Protein AF-0000000084980783 (afdb_homodimer)

Organism: NCBI:txid883114

Radius of gyration: 24.51 Å; Cα contacts (8 Å, |Δi|>4): 1257; chains: 2; bounding box: 54×77×59 Å

pLDDT: mean 93.05, std 8.93, range [47.28, 98.94]

Sequence (612 aa):
MIKIITTVESIEQAEQLLEAGVDELYFGQDEFGLRLPNSFNREDQEKLTKMAHDAGKTVSIAVNAILHNEDIEKLPEYLEFLKSIKVDSITVGDPGAIHIMRKNDLFIPFRYDAQVMVTNSRQINFWKERGAIEAVIARELPKEELEKLAKNSKLPVEMLVYGATCIQQSRRPLLQNYFNYIKKYDSYGKERGFFISDPNDSSTHYSVYQDINGTHTFANNDINMSLHLLDLVKMGIFTWKFDGIFTPGKNFVEIVKLFIKAKNEILNREWNSDKAKVLNESVKMLHPKNRGMDTGFYMIDPSMIRMIKIITTVESIEQAEQLLEAGVDELYFGQDEFGLRLPNSFNREDQEKLTKMAHDAGKTVSIAVNAILHNEDIEKLPEYLEFLKSIKVDSITVGDPGAIHIMRKNDLFIPFRYDAQVMVTNSRQINFWKERGAIEAVIARELPKEELEKLAKNSKLPVEMLVYGATCIQQSRRPLLQNYFNYIKKYDSYGKERGFFISDPNDSSTHYSVYQDINGTHTFANNDINMSLHLLDLVKMGIFTWKFDGIFTPGKNFVEIVKLFIKAKNEILNREWNSDKAKVLNESVKMLHPKNRGMDTGFYMIDPSMIR

Foldseek 3Di:
DFAEEEADQDPVLLLLLLVLPHQEYEEEAVLQAPLGLDGDDLVRVLVSQVSQVVSVHAYEYERAAPDDPVSLVCLVVVLVSCVVSPHQEYEYADVSSLVVCVVVVSDHAYEHPNEQPQQAQVVQVVCVVVRHQEYEHYLQYAQVSLLRRLVNHPHAYEYEAWWWHWDDFDQAQVVVVVCVVVPHDDAFAQVVQDFDDDPVGNVFTWTWGQDNSHIITIGQAIAHCLQCVVVCVVSVRRHYYYYCSVPDDDLSSVLSSLVVVQVVCVVVVNDDRVSSVVSVVSNVVSDDPRGHHDRNNHNPDPVVVD/DFAEEEADQDPVLLLLLLVLPHQEYEEEAVLQAPLGLDGDDLVRVLVSQVSQVVSVHAYEYERAAPDDPVSLVCLVVVLVSCVVSPHQEYEYADVSSLVVCVVVVSDHAYEHPNEQPQQAQVVQVVCVVVRHQEYEHYLQYAQVSLLRRLVNHPHAYEYEAWWWHWDDFDQAQVVVVVCVVVPHDDAFAQVVQDFDDDPVGNVFTWTWGQDNSHIITIGQAIAHCLQCVVVCVVSVRRHYYYYCSVPDDDLSSVLSSLVVVQVVCVVVVNDDRVSSVVSVVSNVVSDDPRGHHDRNNHNPDPVVVD

InterPro domains:
  IPR001539 Peptidase U32 [PTHR30217] (2-302)
  IPR058240 Radical SAM superfamily [SSF102114] (11-93)
  IPR060007 Peptidase family U32, N-terminal domain [PF01136] (10-302)

Solvent-accessible surface area (backbone atoms only — not comparable to full-atom values): 31734 Å² total; per-residue (Å²): 128,77,40,41,33,30,51,42,68,43,74,69,51,42,53,54,36,49,73,58,61,48,45,26,45,34,42,38,30,59,90,37,11,64,90,58,60,33,68,46,54,70,69,54,48,47,51,52,41,49,54,30,47,74,70,74,30,40,37,34,35,38,44,39,33,88,50,37,53,77,54,51,69,48,42,64,62,52,45,52,50,43,56,74,60,58,59,60,30,31,31,35,43,44,58,25,58,55,40,48,23,61,77,66,71,51,77,63,54,28,25,40,25,48,51,79,68,36,48,28,25,49,36,49,40,44,39,44,79,69,59,36,65,29,32,35,46,28,74,82,42,22,47,72,55,44,44,52,28,50,68,61,28,82,47,58,43,35,38,81,38,32,28,73,42,76,58,40,70,28,58,51,51,56,65,60,54,49,29,54,70,69,70,46,88,78,82,44,41,65,89,68,64,41,60,52,55,46,91,89,38,78,81,42,47,26,37,34,30,42,58,74,69,9,24,42,31,26,49,46,42,22,32,48,39,50,81,44,53,69,57,34,52,75,45,64,46,37,34,37,30,36,44,38,63,83,34,66,70,67,43,37,48,52,45,51,40,52,50,47,52,49,51,53,30,48,76,66,72,66,62,48,72,68,57,24,50,52,48,40,54,54,42,57,71,53,45,53,85,93,44,50,71,37,53,70,28,35,80,44,57,63,72,74,52,85,129,78,39,41,35,30,52,41,68,44,74,69,53,43,52,54,36,51,73,59,60,49,45,27,46,34,42,38,31,59,89,37,13,64,90,57,59,32,67,45,55,71,68,54,48,46,51,52,42,50,53,31,47,75,71,74,30,41,37,34,34,39,44,39,30,91,52,37,54,77,53,52,68,49,42,64,61,52,46,52,52,44,57,74,61,59,58,61,30,31,32,36,41,45,59,24,57,54,40,49,24,61,76,66,73,50,76,62,52,30,25,40,24,50,50,79,68,35,49,28,25,50,36,49,40,43,38,45,80,68,60,35,66,29,31,36,47,28,72,82,42,22,47,72,56,46,44,54,28,48,69,60,29,81,46,57,45,34,40,80,38,32,27,72,41,76,56,40,69,29,57,52,52,57,64,60,54,49,29,54,70,70,69,45,88,77,82,45,42,64,88,67,62,40,60,53,56,45,92,89,38,78,81,43,47,26,36,33,29,40,58,74,69,9,25,40,32,25,49,46,44,21,32,48,39,52,81,44,54,66,58,34,52,76,45,64,47,38,34,37,31,35,44,37,64,82,34,66,70,67,44,38,49,52,46,51,40,54,51,46,51,49,50,51,28,48,77,66,73,67,61,50,71,69,58,22,52,51,48,41,54,54,42,58,72,53,45,53,85,92,44,51,71,38,54,72,29,36,81,44,57,65,71,74,54,85

Secondary structure (DSSP, 8-state):
--EEEEE-S-HHHHHHHHHHT-SEEEEE-TTT-SS-SS---HHHHHHHHHHHHHTT-EEEEEE-S---HHHHTTHHHHHHHHHHTT-SEEEE--HHHHHHHHHTT----EEE--GGG--SHHHHHHHHTTTEEEEE--S---HHHHHHHHHH-SS-EEEEEEE--EEEEESS-HHHHHHHHTT-----SGGG--EEEETTEEEEEEEEEEETTEEEEE-SEEEE-GGGHHHHHHTT--EEEE--TTS-THHHHHHHHHHHHHHHHHHTT---HHHHHHHHHHHHHHS-TTSEEE-TTTTS-HHHH-/--EEEEE-S-HHHHHHHHHHT-SEEEEE-TTT-SS-SS---HHHHHHHHHHHHHTT-EEEEEE-S---HHHHTTHHHHHHHHHHTT-SEEEE--HHHHHHHHHTT----EEE--GGG--SHHHHHHHHTTTEEEEE--S---HHHHHHHHHH-SS-EEEEEEE--EEEEESS-HHHHHHHHTT-----SGGG--EEEETTEEEEEEEEEEETTEEEEE-SEEEE-GGGHHHHHHTT--EEEE--TTS-THHHHHHHHHHHHHHHHHHTT---HHHHHHHHHHHHHHS-TTSEEE-TTTTS-HHHH-

Structure (mmCIF, N/CA/C/O backbone):
data_AF-0000000084980783-model_v1
#
loop_
_entity.id
_entity.type
_entity.pdbx_description
1 polymer 'Peptidase U32 collagenase domain-containing protein'
#
loop_
_atom_site.group_PDB
_atom_site.id
_atom_site.type_symbol
_atom_site.label_atom_id
_atom_site.label_alt_id
_atom_site.label_comp_id
_atom_site.label_asym_id
_atom_site.label_entity_id
_atom_site.label_seq_id
_atom_site.pdbx_PDB_ins_code
_atom_site.Cartn_x
_atom_site.Cartn_y
_atom_site.Cartn_z
_atom_site.occupancy
_atom_site.B_iso_or_equiv
_atom_site.auth_seq_id
_atom_site.auth_comp_id
_atom_site.auth_asym_id
_atom_site.auth_atom_id
_atom_site.pdbx_PDB_model_num
ATOM 1 N N . MET A 1 1 ? -14.078 -23.109 -15.828 1 88.62 1 MET A N 1
ATOM 2 C CA . MET A 1 1 ? -12.719 -23.578 -16.031 1 88.62 1 MET A CA 1
ATOM 3 C C . MET A 1 1 ? -11.766 -22.984 -15.008 1 88.62 1 MET A C 1
ATOM 5 O O . MET A 1 1 ? -11.805 -21.781 -14.758 1 88.62 1 MET A O 1
ATOM 9 N N . ILE A 1 2 ? -11.086 -23.844 -14.219 1 97.81 2 ILE A N 1
ATOM 10 C CA . ILE A 1 2 ? -10.102 -23.469 -13.227 1 97.81 2 ILE A CA 1
ATOM 11 C C . ILE A 1 2 ? -8.758 -23.203 -13.906 1 97.81 2 ILE A C 1
ATOM 13 O O . ILE A 1 2 ? -8.305 -23.984 -14.727 1 97.81 2 ILE A O 1
ATOM 17 N N . LYS A 1 3 ? -8.188 -22.062 -13.664 1 98.56 3 LYS A N 1
ATOM 18 C CA . LYS A 1 3 ? -6.902 -21.656 -14.219 1 98.56 3 LYS A CA 1
ATOM 19 C C . LYS A 1 3 ? -5.816 -21.672 -13.148 1 98.56 3 LYS A C 1
ATOM 21 O O . LYS A 1 3 ? -5.996 -21.094 -12.07 1 98.56 3 LYS A O 1
ATOM 26 N N . ILE A 1 4 ? -4.695 -22.297 -13.469 1 98.81 4 ILE A N 1
ATOM 27 C CA . ILE A 1 4 ? -3.553 -22.328 -12.562 1 98.81 4 ILE A CA 1
ATOM 28 C C . ILE A 1 4 ? -2.434 -21.438 -13.117 1 98.81 4 ILE A C 1
ATOM 30 O O . ILE A 1 4 ? -1.944 -21.672 -14.227 1 98.81 4 ILE A O 1
ATOM 34 N N . ILE A 1 5 ? -2.062 -20.422 -12.375 1 98.88 5 ILE A N 1
ATOM 35 C CA . ILE A 1 5 ? -0.986 -19.5 -12.688 1 98.88 5 ILE A CA 1
ATOM 36 C C . ILE A 1 5 ? 0.182 -19.719 -11.727 1 98.88 5 ILE A C 1
ATOM 38 O O . ILE A 1 5 ? -0.013 -19.828 -10.516 1 98.88 5 ILE A O 1
ATOM 42 N N . THR A 1 6 ? 1.423 -19.797 -12.227 1 98.81 6 THR A N 1
ATOM 43 C CA . THR A 1 6 ? 2.576 -20.031 -11.367 1 98.81 6 THR A CA 1
ATOM 44 C C . THR A 1 6 ? 3.668 -19 -11.641 1 98.81 6 THR A C 1
ATOM 46 O O . THR A 1 6 ? 3.885 -18.609 -12.781 1 98.81 6 THR A O 1
ATOM 49 N N . THR A 1 7 ? 4.316 -18.594 -10.609 1 98.62 7 THR A N 1
ATOM 50 C CA . THR A 1 7 ? 5.605 -17.938 -10.805 1 98.62 7 THR A CA 1
ATOM 51 C C . THR A 1 7 ? 6.633 -18.938 -11.359 1 98.62 7 THR A C 1
ATOM 53 O O . THR A 1 7 ? 6.398 -20.141 -11.367 1 98.62 7 THR A O 1
ATOM 56 N N . VAL A 1 8 ? 7.723 -18.328 -11.859 1 97.56 8 VAL A N 1
ATOM 57 C CA . VAL A 1 8 ? 8.789 -19.109 -12.492 1 97.56 8 VAL A CA 1
ATOM 58 C C . VAL A 1 8 ? 10.141 -18.656 -11.945 1 97.56 8 VAL A C 1
ATOM 60 O O . VAL A 1 8 ? 10.391 -17.469 -11.781 1 97.56 8 VAL A O 1
ATOM 63 N N . GLU A 1 9 ? 10.977 -19.672 -11.68 1 97.38 9 GLU A N 1
ATOM 64 C CA . GLU A 1 9 ? 12.281 -19.312 -11.141 1 97.38 9 GLU A CA 1
ATOM 65 C C . GLU A 1 9 ? 13.375 -19.469 -12.195 1 97.38 9 GLU A C 1
ATOM 67 O O . GLU A 1 9 ? 14.469 -18.922 -12.047 1 97.38 9 GLU A O 1
ATOM 72 N N . SER A 1 10 ? 13.125 -20.281 -13.227 1 97.81 10 SER A N 1
ATOM 73 C CA . SER A 1 10 ? 14.102 -20.547 -14.273 1 97.81 10 SER A CA 1
ATOM 74 C C . SER A 1 10 ? 13.438 -21.047 -15.547 1 97.81 10 SER A C 1
ATOM 76 O O . SER A 1 10 ? 12.266 -21.438 -15.531 1 97.81 10 SER A O 1
ATOM 78 N N . ILE A 1 11 ? 14.234 -21 -16.609 1 98.19 11 ILE A N 1
ATOM 79 C CA . ILE A 1 11 ? 13.742 -21.5 -17.891 1 98.19 11 ILE A CA 1
ATOM 80 C C . ILE A 1 11 ? 13.43 -22.984 -17.766 1 98.19 11 ILE A C 1
ATOM 82 O O . ILE A 1 11 ? 12.391 -23.453 -18.25 1 98.19 11 ILE A O 1
ATOM 86 N N . GLU A 1 12 ? 14.242 -23.703 -17.125 1 97.88 12 GLU A N 1
ATOM 87 C CA . GLU A 1 12 ? 14.062 -25.141 -16.922 1 97.88 12 GLU A CA 1
ATOM 88 C C . GLU A 1 12 ? 12.789 -25.438 -16.125 1 97.88 12 GLU A C 1
ATOM 90 O O . GLU A 1 12 ? 12.031 -26.344 -16.484 1 97.88 12 GLU A O 1
ATOM 95 N N . GLN A 1 13 ? 12.578 -24.703 -15.117 1 98.38 13 GLN A N 1
ATOM 96 C CA . GLN A 1 13 ? 11.375 -24.906 -14.312 1 98.38 13 GLN A CA 1
ATOM 97 C C . GLN A 1 13 ? 10.117 -24.609 -15.125 1 98.38 13 GLN A C 1
ATOM 99 O O . GLN A 1 13 ? 9.102 -25.297 -14.984 1 98.38 13 GLN A O 1
ATOM 104 N N . ALA A 1 14 ? 10.227 -23.578 -15.906 1 98.56 14 ALA A N 1
ATOM 105 C CA . ALA A 1 14 ? 9.102 -23.203 -16.75 1 98.56 14 ALA A CA 1
ATOM 106 C C . ALA A 1 14 ? 8.703 -24.375 -17.656 1 98.56 14 ALA A C 1
ATOM 108 O O . ALA A 1 14 ? 7.516 -24.656 -17.828 1 98.56 14 ALA A O 1
ATOM 109 N N . GLU A 1 15 ? 9.672 -25 -18.219 1 98.44 15 GLU A N 1
ATOM 110 C CA . GLU A 1 15 ? 9.406 -26.141 -19.078 1 98.44 15 GLU A CA 1
ATOM 111 C C . GLU A 1 15 ? 8.672 -27.25 -18.328 1 98.44 15 GLU A C 1
ATOM 113 O O . GLU A 1 15 ? 7.695 -27.812 -18.828 1 98.44 15 GLU A O 1
ATOM 118 N N . GLN A 1 16 ? 9.117 -27.531 -17.172 1 98.62 16 GLN A N 1
ATOM 119 C CA . GLN A 1 16 ? 8.508 -28.578 -16.359 1 98.62 16 GLN A CA 1
ATOM 120 C C . GLN A 1 16 ? 7.082 -28.203 -15.961 1 98.62 16 GLN A C 1
ATOM 122 O O . GLN A 1 16 ? 6.199 -29.062 -15.93 1 98.62 16 GLN A O 1
ATOM 127 N N . LEU A 1 17 ? 6.863 -26.938 -15.617 1 98.81 17 LEU A N 1
ATOM 128 C CA . LEU A 1 17 ? 5.539 -26.469 -15.219 1 98.81 17 LEU A CA 1
ATOM 129 C C . LEU A 1 17 ? 4.562 -26.562 -16.391 1 98.81 17 LEU A C 1
ATOM 131 O O . LEU A 1 17 ? 3.416 -26.984 -16.203 1 98.81 17 LEU A O 1
ATOM 135 N N . LEU A 1 18 ? 5.039 -26.188 -17.562 1 98.75 18 LEU A N 1
ATOM 136 C CA . LEU A 1 18 ? 4.199 -26.297 -18.75 1 98.75 18 LEU A CA 1
ATOM 137 C C . LEU A 1 18 ? 3.85 -27.75 -19.047 1 98.75 18 LEU A C 1
ATOM 139 O O . LEU A 1 18 ? 2.699 -28.062 -19.375 1 98.75 18 LEU A O 1
ATOM 143 N N . GLU A 1 19 ? 4.797 -28.625 -18.906 1 98.25 19 GLU A N 1
ATOM 144 C CA . GLU A 1 19 ? 4.562 -30.062 -19.109 1 98.25 19 GLU A CA 1
ATOM 145 C C . GLU A 1 19 ? 3.555 -30.594 -18.094 1 98.25 19 GLU A C 1
ATOM 147 O O . GLU A 1 19 ? 2.773 -31.5 -18.422 1 98.25 19 GLU A O 1
ATOM 152 N N . ALA A 1 20 ? 3.605 -30.016 -16.938 1 98.06 20 ALA A N 1
ATOM 153 C CA . ALA A 1 20 ? 2.717 -30.453 -15.859 1 98.06 20 ALA A CA 1
ATOM 154 C C . ALA A 1 20 ? 1.279 -30.016 -16.125 1 98.06 20 ALA A C 1
ATOM 156 O O . ALA A 1 20 ? 0.341 -30.562 -15.531 1 98.06 20 ALA A O 1
ATOM 157 N N . GLY A 1 21 ? 1.104 -28.984 -16.953 1 98.06 21 GLY A N 1
ATOM 158 C CA . GLY A 1 21 ? -0.251 -28.594 -17.297 1 98.06 21 GLY A CA 1
ATOM 159 C C . GLY A 1 21 ? -0.621 -27.219 -16.734 1 98.06 21 GLY A C 1
ATOM 160 O O . GLY A 1 21 ? -1.801 -26.875 -16.688 1 98.06 21 GLY A O 1
ATOM 161 N N . VAL A 1 22 ? 0.34 -26.438 -16.312 1 98.75 22 VAL A N 1
ATOM 162 C CA . VAL A 1 22 ? 0.094 -25.078 -15.875 1 98.75 22 VAL A CA 1
ATOM 163 C C . VAL A 1 22 ? -0.539 -24.266 -17.016 1 98.75 22 VAL A C 1
ATOM 165 O O . VAL A 1 22 ? -0.161 -24.422 -18.172 1 98.75 22 VAL A O 1
ATOM 168 N N . ASP A 1 23 ? -1.496 -23.422 -16.641 1 98.75 23 ASP A N 1
ATOM 169 C CA . ASP A 1 23 ? -2.246 -22.688 -17.656 1 98.75 23 ASP A CA 1
ATOM 170 C C . ASP A 1 23 ? -1.541 -21.391 -18.031 1 98.75 23 ASP A C 1
ATOM 172 O O . ASP A 1 23 ? -1.685 -20.891 -19.156 1 98.75 23 ASP A O 1
ATOM 176 N N . GLU A 1 24 ? -0.801 -20.781 -17.109 1 98.88 24 GLU A N 1
ATOM 177 C CA . GLU A 1 24 ? -0.187 -19.469 -17.312 1 98.88 24 GLU A CA 1
ATOM 178 C C . GLU A 1 24 ? 1.079 -19.312 -16.469 1 98.88 24 GLU A C 1
ATOM 180 O O . GLU A 1 24 ? 1.099 -19.688 -15.297 1 98.88 24 GLU A O 1
ATOM 185 N N . LEU A 1 25 ? 2.158 -18.859 -17.125 1 98.94 25 LEU A N 1
ATOM 186 C CA . LEU A 1 25 ? 3.389 -18.516 -16.422 1 98.94 25 LEU A CA 1
ATOM 187 C C . LEU A 1 25 ? 3.4 -17.047 -16.016 1 98.94 25 LEU A C 1
ATOM 189 O O . LEU A 1 25 ? 2.996 -16.188 -16.797 1 98.94 25 LEU A O 1
ATOM 193 N N . TYR A 1 26 ? 3.803 -16.781 -14.797 1 98.94 26 TYR A N 1
ATOM 194 C CA . TYR A 1 26 ? 3.938 -15.43 -14.266 1 98.94 26 TYR A CA 1
ATOM 195 C C . TYR A 1 26 ? 5.395 -15.109 -13.945 1 98.94 26 TYR A C 1
ATOM 197 O O . TYR A 1 26 ? 6.02 -15.789 -13.125 1 98.94 26 TYR A O 1
ATOM 205 N N . PHE A 1 27 ? 5.949 -14.141 -14.617 1 98.81 27 PHE A N 1
ATOM 206 C CA . PHE A 1 27 ? 7.344 -13.766 -14.43 1 98.81 27 PHE A CA 1
ATOM 207 C C . PHE A 1 27 ? 7.559 -12.297 -14.758 1 98.81 27 PHE A C 1
ATOM 209 O O . PHE A 1 27 ? 6.598 -11.531 -14.859 1 98.81 27 PHE A O 1
ATOM 216 N N . GLY A 1 28 ? 8.758 -11.82 -14.75 1 98.44 28 GLY A N 1
ATOM 217 C CA . GLY A 1 28 ? 9.078 -10.438 -15.062 1 98.44 28 GLY A CA 1
ATOM 218 C C . GLY A 1 28 ? 10.469 -10.031 -14.625 1 98.44 28 GLY A C 1
ATOM 219 O O . GLY A 1 28 ? 11.352 -10.875 -14.469 1 98.44 28 GLY A O 1
ATOM 220 N N . GLN A 1 29 ? 10.633 -8.781 -14.602 1 97.44 29 GLN A N 1
ATOM 221 C CA . GLN A 1 29 ? 11.867 -8.148 -14.148 1 97.44 29 GLN A CA 1
ATOM 222 C C . GLN A 1 29 ? 11.641 -7.34 -12.883 1 97.44 29 GLN A C 1
ATOM 224 O O . GLN A 1 29 ? 10.633 -6.633 -12.758 1 97.44 29 GLN A O 1
ATOM 229 N N . ASP A 1 30 ? 12.594 -7.406 -11.914 1 94.69 30 ASP A N 1
ATOM 230 C CA . ASP A 1 30 ? 12.391 -6.832 -10.594 1 94.69 30 ASP A CA 1
ATOM 231 C C . ASP A 1 30 ? 12.32 -5.309 -10.656 1 94.69 30 ASP A C 1
ATOM 233 O O . ASP A 1 30 ? 11.812 -4.664 -9.742 1 94.69 30 ASP A O 1
ATOM 237 N N . GLU A 1 31 ? 12.773 -4.715 -11.758 1 94.62 31 GLU A N 1
ATOM 238 C CA . GLU A 1 31 ? 12.648 -3.271 -11.945 1 94.62 31 GLU A CA 1
ATOM 239 C C . GLU A 1 31 ? 11.18 -2.85 -11.984 1 94.62 31 GLU A C 1
ATOM 241 O O . GLU A 1 31 ? 10.828 -1.747 -11.562 1 94.62 31 GLU A O 1
ATOM 246 N N . PHE A 1 32 ? 10.328 -3.762 -12.477 1 97.06 32 PHE A N 1
ATOM 247 C CA . PHE A 1 32 ? 8.938 -3.393 -12.703 1 97.06 32 PHE A CA 1
ATOM 248 C C . PHE A 1 32 ? 7.996 -4.305 -11.93 1 97.06 32 PHE A C 1
ATOM 250 O O . PHE A 1 32 ? 6.805 -4.016 -11.797 1 97.06 32 PHE A O 1
ATOM 257 N N . GLY A 1 33 ? 8.539 -5.391 -11.445 1 96.75 33 GLY A N 1
ATOM 258 C CA . GLY A 1 33 ? 7.719 -6.375 -10.758 1 96.75 33 GLY A CA 1
ATOM 259 C C . GLY A 1 33 ? 8.211 -6.691 -9.359 1 96.75 33 GLY A C 1
ATOM 260 O O . GLY A 1 33 ? 9.422 -6.801 -9.133 1 96.75 33 GLY A O 1
ATOM 261 N N . LEU A 1 34 ? 7.258 -6.875 -8.422 1 94.88 34 LEU A N 1
ATOM 262 C CA . LEU A 1 34 ? 7.594 -7.156 -7.027 1 94.88 34 LEU A CA 1
ATOM 263 C C . LEU A 1 34 ? 7.637 -8.656 -6.77 1 94.88 34 LEU A C 1
ATOM 265 O O . LEU A 1 34 ? 6.812 -9.406 -7.301 1 94.88 34 LEU A O 1
ATOM 269 N N . ARG A 1 35 ? 8.594 -9.07 -5.965 1 94.44 35 ARG A N 1
ATOM 270 C CA . ARG A 1 35 ? 8.617 -10.359 -5.273 1 94.44 35 ARG A CA 1
ATOM 271 C C . ARG A 1 35 ? 8.578 -11.516 -6.27 1 94.44 35 ARG A C 1
ATOM 273 O O . ARG A 1 35 ? 7.785 -12.445 -6.117 1 94.44 35 ARG A O 1
ATOM 280 N N . LEU A 1 36 ? 9.414 -11.422 -7.234 1 95.75 36 LEU A N 1
ATOM 281 C CA . LEU A 1 36 ? 9.617 -12.477 -8.227 1 95.75 36 LEU A CA 1
ATOM 282 C C . LEU A 1 36 ? 10.68 -13.461 -7.754 1 95.75 36 LEU A C 1
ATOM 284 O O . LEU A 1 36 ? 11.703 -13.062 -7.188 1 95.75 36 LEU A O 1
ATOM 288 N N . PRO A 1 37 ? 10.406 -14.781 -8 1 96.06 37 PRO A N 1
ATOM 289 C CA . PRO A 1 37 ? 11.469 -15.734 -7.664 1 96.06 37 PRO A CA 1
ATOM 290 C C . PRO A 1 37 ? 12.781 -15.43 -8.383 1 96.06 37 PRO A C 1
ATOM 292 O O . PRO A 1 37 ? 13.859 -15.727 -7.859 1 96.06 37 PRO A O 1
ATOM 295 N N . ASN A 1 38 ? 12.68 -14.914 -9.516 1 95.81 38 ASN A N 1
ATOM 296 C CA . ASN A 1 38 ? 13.82 -14.5 -10.328 1 95.81 38 ASN A CA 1
ATOM 297 C C . ASN A 1 38 ? 13.5 -13.273 -11.172 1 95.81 38 ASN A C 1
ATOM 299 O O . ASN A 1 38 ? 12.352 -13.086 -11.586 1 95.81 38 ASN A O 1
ATOM 303 N N . SER A 1 39 ? 14.547 -12.461 -11.336 1 96.75 39 SER A N 1
ATOM 304 C CA . SER A 1 39 ? 14.438 -11.344 -12.266 1 96.75 39 SER A CA 1
ATOM 305 C C . SER A 1 39 ? 14.992 -11.719 -13.641 1 96.75 39 SER A C 1
ATOM 307 O O . SER A 1 39 ? 16.188 -11.953 -13.789 1 96.75 39 SER A O 1
ATOM 309 N N . PHE A 1 40 ? 14.148 -11.695 -14.711 1 98.38 40 PHE A N 1
ATOM 310 C CA . PHE A 1 40 ? 14.555 -12.164 -16.031 1 98.38 40 PHE A CA 1
ATOM 311 C C . PHE A 1 40 ? 14.914 -10.992 -16.938 1 98.38 40 PHE A C 1
ATOM 313 O O . PHE A 1 40 ? 14.227 -9.977 -16.953 1 98.38 40 PHE A O 1
ATOM 320 N N . ASN A 1 41 ? 15.961 -11.125 -17.641 1 98 41 ASN A N 1
ATOM 321 C CA . ASN A 1 41 ? 16.281 -10.141 -18.672 1 98 41 ASN A CA 1
ATOM 322 C C . ASN A 1 41 ? 15.352 -10.25 -19.875 1 98 41 ASN A C 1
ATOM 324 O O . ASN A 1 41 ? 14.484 -11.125 -19.906 1 98 41 ASN A O 1
ATOM 328 N N . ARG A 1 42 ? 15.555 -9.375 -20.812 1 98.5 42 ARG A N 1
ATOM 329 C CA . ARG A 1 42 ? 14.648 -9.289 -21.953 1 98.5 42 ARG A CA 1
ATOM 330 C C . ARG A 1 42 ? 14.695 -10.57 -22.781 1 98.5 42 ARG A C 1
ATOM 332 O O . ARG A 1 42 ? 13.648 -11.094 -23.172 1 98.5 42 ARG A O 1
ATOM 339 N N . GLU A 1 43 ? 15.828 -11.055 -23.016 1 98.62 43 GLU A N 1
ATOM 340 C CA . GLU A 1 43 ? 15.992 -12.266 -23.812 1 98.62 43 GLU A CA 1
ATOM 341 C C . GLU A 1 43 ? 15.273 -13.445 -23.172 1 98.62 43 GLU A C 1
ATOM 343 O O . GLU A 1 43 ? 14.57 -14.195 -23.844 1 98.62 43 GLU A O 1
ATOM 348 N N . ASP A 1 44 ? 15.438 -13.578 -21.922 1 98.75 44 ASP A N 1
ATOM 349 C CA . ASP A 1 44 ? 14.805 -14.688 -21.203 1 98.75 44 ASP A CA 1
ATOM 350 C C . ASP A 1 44 ? 13.281 -14.531 -21.188 1 98.75 44 ASP A C 1
ATOM 352 O O . ASP A 1 44 ? 12.555 -15.523 -21.25 1 98.75 44 ASP A O 1
ATOM 356 N N . GLN A 1 45 ? 12.812 -13.344 -21.047 1 98.88 45 GLN A N 1
ATOM 357 C CA . GLN A 1 45 ? 11.375 -13.117 -21.094 1 98.88 45 GLN A CA 1
ATOM 358 C C . GLN A 1 45 ? 10.789 -13.508 -22.438 1 98.88 45 GLN A C 1
ATOM 360 O O . GLN A 1 45 ? 9.711 -14.102 -22.516 1 98.88 45 GLN A O 1
ATOM 365 N N . GLU A 1 46 ? 11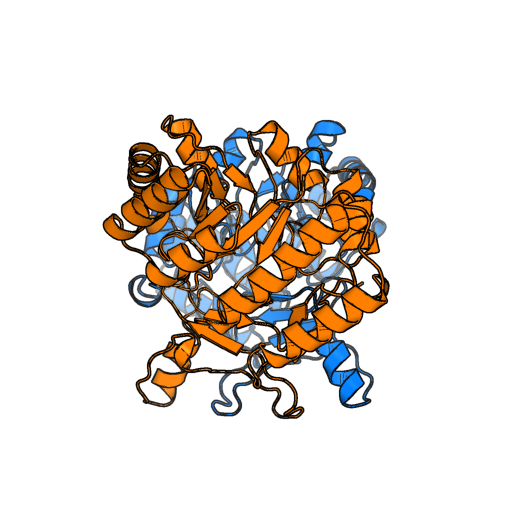.516 -13.148 -23.484 1 98.88 46 GLU A N 1
ATOM 366 C CA . GLU A 1 46 ? 11.094 -13.547 -24.828 1 98.88 46 GLU A CA 1
ATOM 367 C C . GLU A 1 46 ? 11.055 -15.062 -24.953 1 98.88 46 GLU A C 1
ATOM 369 O O . GLU A 1 46 ? 10.094 -15.625 -25.484 1 98.88 46 GLU A O 1
ATOM 374 N N . LYS A 1 47 ? 12.07 -15.711 -24.453 1 98.81 47 LYS A N 1
ATOM 375 C CA . LYS A 1 47 ? 12.148 -17.172 -24.5 1 98.81 47 LYS A CA 1
ATOM 376 C C . LYS A 1 47 ? 10.992 -17.812 -23.719 1 98.81 47 LYS A C 1
ATOM 378 O O . LYS A 1 47 ? 10.352 -18.734 -24.219 1 98.81 47 LYS A O 1
ATOM 383 N N . LEU A 1 48 ? 10.734 -17.328 -22.562 1 98.88 48 LEU A N 1
ATOM 384 C CA . LEU A 1 48 ? 9.664 -17.859 -21.719 1 98.88 48 LEU A CA 1
ATOM 385 C C . LEU A 1 48 ? 8.305 -17.672 -22.391 1 98.88 48 LEU A C 1
ATOM 387 O O . LEU A 1 48 ? 7.461 -18.562 -22.344 1 98.88 48 LEU A O 1
ATOM 391 N N . THR A 1 49 ? 8.133 -16.5 -22.984 1 98.94 49 THR A N 1
ATOM 392 C CA . THR A 1 49 ? 6.879 -16.219 -23.672 1 98.94 49 THR A CA 1
ATOM 393 C C . THR A 1 49 ? 6.668 -17.172 -24.828 1 98.94 49 THR A C 1
ATOM 395 O O . THR A 1 49 ? 5.602 -17.766 -24.969 1 98.94 49 THR A O 1
ATOM 398 N N . LYS A 1 50 ? 7.664 -17.328 -25.625 1 98.81 50 LYS A N 1
ATOM 399 C CA . LYS A 1 50 ? 7.59 -18.234 -26.766 1 98.81 50 LYS A CA 1
ATOM 400 C C . LYS A 1 50 ? 7.32 -19.672 -26.312 1 98.81 50 LYS A C 1
ATOM 402 O O . LYS A 1 50 ? 6.492 -20.375 -26.891 1 98.81 50 LYS A O 1
ATOM 407 N N . MET A 1 51 ? 8.023 -20.078 -25.312 1 98.69 51 MET A N 1
ATOM 408 C CA . MET A 1 51 ? 7.867 -21.438 -24.781 1 98.69 51 MET A CA 1
ATOM 409 C C . MET A 1 51 ? 6.426 -21.688 -24.344 1 98.69 51 MET A C 1
ATOM 411 O O . MET A 1 51 ? 5.867 -22.75 -24.625 1 98.69 51 MET A O 1
ATOM 415 N N . ALA A 1 52 ? 5.859 -20.766 -23.609 1 98.88 52 ALA A N 1
ATOM 416 C CA . ALA A 1 52 ? 4.473 -20.891 -23.172 1 98.88 52 ALA A CA 1
ATOM 417 C C . ALA A 1 52 ? 3.518 -20.969 -24.359 1 98.88 52 ALA A C 1
ATOM 419 O O . ALA A 1 52 ? 2.641 -21.828 -24.406 1 98.88 52 ALA A O 1
ATOM 420 N N . HIS A 1 53 ? 3.686 -20.094 -25.328 1 98.88 53 HIS A N 1
ATOM 421 C CA . HIS A 1 53 ? 2.82 -20.047 -26.5 1 98.88 53 HIS A CA 1
ATOM 422 C C . HIS A 1 53 ? 2.938 -21.312 -27.328 1 98.88 53 HIS A C 1
ATOM 424 O O . HIS A 1 53 ? 1.935 -21.828 -27.828 1 98.88 53 HIS A O 1
ATOM 430 N N . ASP A 1 54 ? 4.164 -21.797 -27.469 1 98.62 54 ASP A N 1
ATOM 431 C CA . ASP A 1 54 ? 4.379 -23.047 -28.188 1 98.62 54 ASP A CA 1
ATOM 432 C C . ASP A 1 54 ? 3.617 -24.188 -27.531 1 98.62 54 ASP A C 1
ATOM 434 O O . ASP A 1 54 ? 3.213 -25.141 -28.203 1 98.62 54 ASP A O 1
ATOM 438 N N . ALA A 1 55 ? 3.438 -24.125 -26.266 1 98.56 55 ALA A N 1
ATOM 439 C CA . ALA A 1 55 ? 2.721 -25.156 -25.516 1 98.56 55 ALA A CA 1
ATOM 440 C C . ALA A 1 55 ? 1.226 -24.859 -25.469 1 98.56 55 ALA A C 1
ATOM 442 O O . ALA A 1 55 ? 0.47 -25.547 -24.781 1 98.56 55 ALA A O 1
ATOM 443 N N . GLY A 1 56 ? 0.77 -23.781 -26.125 1 98.56 56 GLY A N 1
ATOM 444 C CA . GLY A 1 56 ? -0.633 -23.406 -26.109 1 98.56 56 GLY A CA 1
ATOM 445 C C . GLY A 1 56 ? -1.072 -22.75 -24.812 1 98.56 56 GLY A C 1
ATOM 446 O O . GLY A 1 56 ? -2.246 -22.828 -24.453 1 98.56 56 GLY A O 1
ATOM 447 N N . LYS A 1 57 ? -0.153 -22.25 -24.062 1 98.81 57 LYS A N 1
ATOM 448 C CA . LYS A 1 57 ? -0.418 -21.609 -22.766 1 98.81 57 LYS A CA 1
ATOM 449 C C . LYS A 1 57 ? -0.131 -20.109 -22.828 1 98.81 57 LYS A C 1
ATOM 451 O O . LYS A 1 57 ? 0.258 -19.594 -23.891 1 98.81 57 LYS A O 1
ATOM 456 N N . THR A 1 58 ? -0.425 -19.375 -21.766 1 98.88 58 THR A N 1
ATOM 457 C CA . THR A 1 58 ? -0.293 -17.922 -21.766 1 98.88 58 THR A CA 1
ATOM 458 C C . THR A 1 58 ? 0.748 -17.469 -20.75 1 98.88 58 THR A C 1
ATOM 460 O O . THR A 1 58 ? 1.229 -18.266 -19.953 1 98.88 58 THR A O 1
ATOM 463 N N . VAL A 1 59 ? 1.149 -16.172 -20.875 1 98.94 59 VAL A N 1
ATOM 464 C CA . VAL A 1 59 ? 2.07 -15.57 -19.906 1 98.94 59 VAL A CA 1
ATOM 465 C C . VAL A 1 59 ? 1.488 -14.266 -19.391 1 98.94 59 VAL A C 1
ATOM 467 O O . VAL A 1 59 ? 0.75 -13.578 -20.094 1 98.94 59 VAL A O 1
ATOM 470 N N . SER A 1 60 ? 1.766 -13.992 -18.172 1 98.88 60 SER A N 1
ATOM 471 C CA . SER A 1 60 ? 1.504 -12.703 -17.531 1 98.88 60 SER A CA 1
ATOM 472 C C . SER A 1 60 ? 2.775 -12.117 -16.922 1 98.88 60 SER A C 1
ATOM 474 O O . SER A 1 60 ? 3.541 -12.828 -16.266 1 98.88 60 SER A O 1
ATOM 476 N N . ILE A 1 61 ? 2.986 -10.828 -17.156 1 98.94 61 ILE A N 1
ATOM 477 C CA . ILE A 1 61 ? 4.223 -10.195 -16.719 1 98.94 61 ILE A CA 1
ATOM 478 C C . ILE A 1 61 ? 3.941 -9.273 -15.531 1 98.94 61 ILE A C 1
ATOM 480 O O . ILE A 1 61 ? 2.953 -8.539 -15.531 1 98.94 61 ILE A O 1
ATOM 484 N N . ALA A 1 62 ? 4.812 -9.344 -14.555 1 98.62 62 ALA A N 1
ATOM 485 C CA . ALA A 1 62 ? 4.688 -8.492 -13.375 1 98.62 62 ALA A CA 1
ATOM 486 C C . ALA A 1 62 ? 5.086 -7.055 -13.688 1 98.62 62 ALA A C 1
ATOM 488 O O . ALA A 1 62 ? 6.238 -6.785 -14.031 1 98.62 62 ALA A O 1
ATOM 489 N N . VAL A 1 63 ? 4.184 -6.18 -13.609 1 98.31 63 VAL A N 1
ATOM 490 C CA . VAL A 1 63 ? 4.391 -4.738 -13.641 1 98.31 63 VAL A CA 1
ATOM 491 C C . VAL A 1 63 ? 3.682 -4.086 -12.453 1 98.31 63 VAL A C 1
ATOM 493 O O . VAL A 1 63 ? 2.924 -3.127 -12.625 1 98.31 63 VAL A O 1
ATOM 496 N N . ASN A 1 64 ? 3.936 -4.625 -11.242 1 96.62 64 ASN A N 1
ATOM 497 C CA . ASN A 1 64 ? 3.193 -4.234 -10.047 1 96.62 64 ASN A CA 1
ATOM 498 C C . ASN A 1 64 ? 4.105 -3.588 -9.008 1 96.62 64 ASN A C 1
ATOM 500 O O . ASN A 1 64 ? 3.74 -3.482 -7.836 1 96.62 64 ASN A O 1
ATOM 504 N N . ALA A 1 65 ? 5.301 -3.109 -9.438 1 94.62 65 ALA A N 1
ATOM 505 C CA . ALA A 1 65 ? 6.234 -2.459 -8.516 1 94.62 65 ALA A CA 1
ATOM 506 C C . ALA A 1 65 ? 5.727 -1.079 -8.109 1 94.62 65 ALA A C 1
ATOM 508 O O . ALA A 1 65 ? 4.84 -0.52 -8.758 1 94.62 65 ALA A O 1
ATOM 509 N N . ILE A 1 66 ? 6.207 -0.619 -6.938 1 91.75 66 ILE A N 1
ATOM 510 C CA . ILE A 1 66 ? 6.031 0.782 -6.566 1 91.75 66 ILE A CA 1
ATOM 511 C C . ILE A 1 66 ? 7.012 1.649 -7.352 1 91.75 66 ILE A C 1
ATOM 513 O O . ILE A 1 66 ? 8.195 1.727 -7.012 1 91.75 66 ILE A O 1
ATOM 517 N N . LEU A 1 67 ? 6.523 2.334 -8.359 1 92.19 67 LEU A N 1
ATOM 518 C CA . LEU A 1 67 ? 7.41 2.971 -9.328 1 92.19 67 LEU A CA 1
ATOM 519 C C . LEU A 1 67 ? 7.633 4.438 -8.977 1 92.19 67 LEU A C 1
ATOM 521 O O . LEU A 1 67 ? 6.699 5.242 -9.023 1 92.19 67 LEU A O 1
ATOM 525 N N . HIS A 1 68 ? 8.828 4.734 -8.688 1 91.5 68 HIS A N 1
ATOM 526 C CA . HIS A 1 68 ? 9.195 6.137 -8.539 1 91.5 68 HIS A CA 1
ATOM 527 C C . HIS A 1 68 ? 9.328 6.816 -9.898 1 91.5 68 HIS A C 1
ATOM 529 O O . HIS A 1 68 ? 9.219 6.16 -10.938 1 91.5 68 HIS A O 1
ATOM 535 N N . ASN A 1 69 ? 9.609 8.086 -9.93 1 90 69 ASN A N 1
ATOM 536 C CA . ASN A 1 69 ? 9.586 8.852 -11.172 1 90 69 ASN A CA 1
ATOM 537 C C . ASN A 1 69 ? 10.609 8.328 -12.172 1 90 69 ASN A C 1
ATOM 539 O O . ASN A 1 69 ? 10.305 8.164 -13.359 1 90 69 ASN A O 1
ATOM 543 N N . GLU A 1 70 ? 11.758 8 -11.688 1 88 70 GLU A N 1
ATOM 544 C CA . GLU A 1 70 ? 12.805 7.531 -12.594 1 88 70 GLU A CA 1
ATOM 545 C C . GLU A 1 70 ? 12.469 6.16 -13.172 1 88 70 GLU A C 1
ATOM 547 O O . GLU A 1 70 ? 12.805 5.863 -14.32 1 88 70 GLU A O 1
ATOM 552 N N . ASP A 1 71 ? 11.812 5.402 -12.414 1 90.44 71 ASP A N 1
ATOM 553 C CA . ASP A 1 71 ? 11.477 4.051 -12.844 1 90.44 71 ASP A CA 1
ATOM 554 C C . ASP A 1 71 ? 10.297 4.062 -13.812 1 90.44 71 ASP A C 1
ATOM 556 O O . ASP A 1 71 ? 10.312 3.369 -14.828 1 90.44 71 ASP A O 1
ATOM 560 N N . ILE A 1 72 ? 9.312 4.883 -13.477 1 93.94 72 ILE A N 1
ATOM 561 C CA . ILE A 1 72 ? 8.109 4.875 -14.297 1 93.94 72 ILE A CA 1
ATOM 562 C C . ILE A 1 72 ? 8.398 5.512 -15.656 1 93.94 72 ILE A C 1
ATOM 564 O O . ILE A 1 72 ? 7.711 5.23 -16.641 1 93.94 72 ILE A O 1
ATOM 568 N N . GLU A 1 73 ? 9.398 6.328 -15.734 1 93.94 73 GLU A N 1
ATOM 569 C CA . GLU A 1 73 ? 9.82 6.93 -17 1 93.94 73 GLU A CA 1
ATOM 570 C C . GLU A 1 73 ? 10.32 5.871 -17.969 1 93.94 73 GLU A C 1
ATOM 572 O O . GLU A 1 73 ? 10.266 6.062 -19.188 1 93.94 73 GLU A O 1
ATOM 577 N N . LYS A 1 74 ? 10.766 4.75 -17.453 1 96.25 74 LYS A N 1
ATOM 578 C CA . LYS A 1 74 ? 11.289 3.662 -18.266 1 96.25 74 LYS A CA 1
ATOM 579 C C . LYS A 1 74 ? 10.172 2.717 -18.703 1 96.25 74 LYS A C 1
ATOM 581 O O . LYS A 1 74 ? 10.391 1.845 -19.547 1 96.25 74 LYS A O 1
ATOM 586 N N . LEU A 1 75 ? 9.023 2.885 -18.219 1 97.25 75 LEU A N 1
ATOM 587 C CA . LEU A 1 75 ? 7.945 1.917 -18.375 1 97.25 75 LEU A CA 1
ATOM 588 C C . LEU A 1 75 ? 7.496 1.85 -19.844 1 97.25 75 LEU A C 1
ATOM 590 O O . LEU A 1 75 ? 7.223 0.766 -20.359 1 97.25 75 LEU A O 1
ATOM 594 N N . PRO A 1 76 ? 7.41 3.01 -20.625 1 97.94 76 PRO A N 1
ATOM 595 C CA . PRO A 1 76 ? 6.973 2.928 -22.016 1 97.94 76 PRO A CA 1
ATOM 596 C C . PRO A 1 76 ? 7.848 2 -22.859 1 97.94 76 PRO A C 1
ATOM 598 O O . PRO A 1 76 ? 7.332 1.197 -23.641 1 97.94 76 PRO A O 1
ATOM 601 N N . GLU A 1 77 ? 9.078 2.139 -22.625 1 98.06 77 GLU A N 1
ATOM 602 C CA . GLU A 1 77 ? 10 1.275 -23.344 1 98.06 77 GLU A CA 1
ATOM 603 C C . GLU A 1 77 ? 9.781 -0.193 -23 1 98.06 77 GLU A C 1
ATOM 605 O O . GLU A 1 77 ? 9.797 -1.058 -23.875 1 98.06 77 GLU A O 1
ATOM 610 N N . TYR A 1 78 ? 9.609 -0.486 -21.781 1 98.44 78 TYR A N 1
ATOM 611 C CA . TYR A 1 78 ? 9.375 -1.854 -21.344 1 98.44 78 TYR A CA 1
ATOM 612 C C . TYR A 1 78 ? 8.062 -2.393 -21.891 1 98.44 78 TYR A C 1
ATOM 614 O O . TYR A 1 78 ? 7.988 -3.543 -22.328 1 98.44 78 TYR A O 1
ATOM 622 N N . LEU A 1 79 ? 7.023 -1.59 -21.875 1 98.5 79 LEU A N 1
ATOM 623 C CA . LEU A 1 79 ? 5.723 -1.99 -22.406 1 98.5 79 LEU A CA 1
ATOM 624 C C . LEU A 1 79 ? 5.812 -2.27 -23.906 1 98.5 79 LEU A C 1
ATOM 626 O O . LEU A 1 79 ? 5.184 -3.207 -24.406 1 98.5 79 LEU A O 1
ATOM 630 N N . GLU A 1 80 ? 6.547 -1.428 -24.625 1 98.62 80 GLU A N 1
ATOM 631 C CA . GLU A 1 80 ? 6.758 -1.67 -26.047 1 98.62 80 GLU A CA 1
ATOM 632 C C . GLU A 1 80 ? 7.418 -3.025 -26.297 1 98.62 80 GLU A C 1
ATOM 634 O O . GLU A 1 80 ? 7.016 -3.77 -27.188 1 98.62 80 GLU A O 1
ATOM 639 N N . PHE A 1 81 ? 8.391 -3.285 -25.5 1 98.69 81 PHE A N 1
ATOM 640 C CA . PHE A 1 81 ? 9.062 -4.578 -25.578 1 98.69 81 PHE A CA 1
ATOM 641 C C . PHE A 1 81 ? 8.078 -5.711 -25.328 1 98.69 81 PHE A C 1
ATOM 643 O O . PHE A 1 81 ? 8.008 -6.668 -26.094 1 98.69 81 PHE A O 1
ATOM 650 N N . LEU A 1 82 ? 7.266 -5.617 -24.266 1 98.81 82 LEU A N 1
ATOM 651 C CA . LEU A 1 82 ? 6.301 -6.652 -23.906 1 98.81 82 LEU A CA 1
ATOM 652 C C . LEU A 1 82 ? 5.301 -6.871 -25.047 1 98.81 82 LEU A C 1
ATOM 654 O O . LEU A 1 82 ? 4.922 -8.008 -25.328 1 98.81 82 LEU A O 1
ATOM 658 N N . LYS A 1 83 ? 4.895 -5.812 -25.625 1 98.31 83 LYS A N 1
ATOM 659 C CA . LYS A 1 83 ? 4.004 -5.914 -26.781 1 98.31 83 LYS A CA 1
ATOM 660 C C . LYS A 1 83 ? 4.684 -6.645 -27.938 1 98.31 83 LYS A C 1
ATOM 662 O O . LYS A 1 83 ? 4.062 -7.477 -28.609 1 98.31 83 LYS A O 1
ATOM 667 N N . SER A 1 84 ? 5.93 -6.309 -28.156 1 98.56 84 SER A N 1
ATOM 668 C CA . SER A 1 84 ? 6.664 -6.887 -29.281 1 98.56 84 SER A CA 1
ATOM 669 C C . SER A 1 84 ? 6.789 -8.398 -29.141 1 98.56 84 SER A C 1
ATOM 671 O O . SER A 1 84 ? 6.824 -9.117 -30.141 1 98.56 84 SER A O 1
ATOM 673 N N . ILE A 1 85 ? 6.844 -8.836 -27.906 1 98.62 85 ILE A N 1
ATOM 674 C CA . ILE A 1 85 ? 6.988 -10.273 -27.719 1 98.62 85 ILE A CA 1
ATOM 675 C C . ILE A 1 85 ? 5.621 -10.898 -27.453 1 98.62 85 ILE A C 1
ATOM 677 O O . ILE A 1 85 ? 5.527 -12.078 -27.125 1 98.62 85 ILE A O 1
ATOM 681 N N . LYS A 1 86 ? 4.586 -10.109 -27.516 1 98.5 86 LYS A N 1
ATOM 682 C CA . LYS A 1 86 ? 3.188 -10.531 -27.516 1 98.5 86 LYS A CA 1
ATOM 683 C C . LYS A 1 86 ? 2.803 -11.18 -26.188 1 98.5 86 LYS A C 1
ATOM 685 O O . LYS A 1 86 ? 2.186 -12.242 -26.156 1 98.5 86 LYS A O 1
ATOM 690 N N . VAL A 1 87 ? 3.135 -10.586 -25.094 1 98.81 87 VAL A N 1
ATOM 691 C CA . VAL A 1 87 ? 2.689 -11.094 -23.797 1 98.81 87 VAL A CA 1
ATOM 692 C C . VAL A 1 87 ? 1.166 -11.039 -23.719 1 98.81 87 VAL A C 1
ATOM 694 O O . VAL A 1 87 ? 0.531 -10.219 -24.391 1 98.81 87 VAL A O 1
ATOM 697 N N . ASP A 1 88 ? 0.589 -11.883 -22.969 1 98.88 88 ASP A N 1
ATOM 698 C CA . ASP A 1 88 ? -0.865 -12 -22.953 1 98.88 88 ASP A CA 1
ATOM 699 C C . ASP A 1 88 ? -1.49 -11.008 -21.984 1 98.88 88 ASP A C 1
ATOM 701 O O . ASP A 1 88 ? -2.592 -10.508 -22.219 1 98.88 88 ASP A O 1
ATOM 705 N N . SER A 1 89 ? -0.816 -10.758 -20.859 1 98.81 89 SER A N 1
ATOM 706 C CA . SER A 1 89 ? -1.306 -9.805 -19.875 1 98.81 89 SER A CA 1
ATOM 707 C C . SER A 1 89 ? -0.178 -9.32 -18.969 1 98.81 89 SER A C 1
ATOM 709 O O . SER A 1 89 ? 0.926 -9.867 -19 1 98.81 89 SER A O 1
ATOM 711 N N . ILE A 1 90 ? -0.459 -8.273 -18.219 1 98.81 90 ILE A N 1
ATOM 712 C CA . ILE A 1 90 ? 0.432 -7.785 -17.172 1 98.81 90 ILE A CA 1
ATOM 713 C C . ILE A 1 90 ? -0.357 -7.566 -15.883 1 98.81 90 ILE A C 1
ATOM 715 O O . ILE A 1 90 ? -1.584 -7.445 -15.914 1 98.81 90 ILE A O 1
ATOM 719 N N . THR A 1 91 ? 0.301 -7.625 -14.766 1 98.56 91 THR A N 1
ATOM 720 C CA . THR A 1 91 ? -0.291 -7.203 -13.5 1 98.56 91 THR A CA 1
ATOM 721 C C . THR A 1 91 ? 0.15 -5.785 -13.141 1 98.56 91 THR A C 1
ATOM 723 O O . THR A 1 91 ? 1.345 -5.484 -13.141 1 98.56 91 THR A O 1
ATOM 726 N N . VAL A 1 92 ? -0.806 -4.934 -12.852 1 97.44 92 VAL A N 1
ATOM 727 C CA . VAL A 1 92 ? -0.514 -3.521 -12.625 1 97.44 92 VAL A CA 1
ATOM 728 C C . VAL A 1 92 ? -1.229 -3.041 -11.359 1 97.44 92 VAL A C 1
ATOM 730 O O . VAL A 1 92 ? -2.406 -3.342 -11.156 1 97.44 92 VAL A O 1
ATOM 733 N N . GLY A 1 93 ? -0.481 -2.33 -10.523 1 94.88 93 GLY A N 1
ATOM 734 C CA . GLY A 1 93 ? -1.075 -1.732 -9.344 1 94.88 93 GLY A CA 1
ATOM 735 C C . GLY A 1 93 ? -0.989 -0.218 -9.328 1 94.88 93 GLY A C 1
ATOM 736 O O . GLY A 1 93 ? -1.81 0.451 -8.703 1 94.88 93 GLY A O 1
ATOM 737 N N . ASP A 1 94 ? -0.075 0.39 -10.055 1 94.81 94 ASP A N 1
ATOM 738 C CA . ASP A 1 94 ? 0.175 1.827 -10.117 1 94.81 94 ASP A CA 1
ATOM 739 C C . ASP A 1 94 ? -0.721 2.498 -11.156 1 94.81 94 ASP A C 1
ATOM 741 O O . ASP A 1 94 ? -0.587 2.246 -12.359 1 94.81 94 ASP A O 1
ATOM 745 N N . PRO A 1 95 ? -1.6 3.406 -10.727 1 95.19 95 PRO A N 1
ATOM 746 C CA . PRO A 1 95 ? -2.428 4.121 -11.703 1 95.19 95 PRO A CA 1
ATOM 747 C C . PRO A 1 95 ? -1.601 4.879 -12.734 1 95.19 95 PRO A C 1
ATOM 749 O O . PRO A 1 95 ? -2.053 5.082 -13.867 1 95.19 95 PRO A O 1
ATOM 752 N N . GLY A 1 96 ? -0.401 5.281 -12.328 1 95.62 96 GLY A N 1
ATOM 753 C CA . GLY A 1 96 ? 0.483 5.945 -13.273 1 95.62 96 GLY A CA 1
ATOM 754 C C . GLY A 1 96 ? 0.859 5.07 -14.453 1 95.62 96 GLY A C 1
ATOM 755 O O . GLY A 1 96 ? 1.028 5.566 -15.57 1 95.62 96 GLY A O 1
ATOM 756 N N . ALA A 1 97 ? 1.027 3.791 -14.195 1 96.19 97 ALA A N 1
ATOM 757 C CA . ALA A 1 97 ? 1.323 2.85 -15.273 1 96.19 97 ALA A CA 1
ATOM 758 C C . ALA A 1 97 ? 0.158 2.754 -16.25 1 96.19 97 ALA A C 1
ATOM 760 O O . ALA A 1 97 ? 0.364 2.676 -17.469 1 96.19 97 ALA A O 1
ATOM 761 N N . ILE A 1 98 ? -1.047 2.77 -15.719 1 94.62 98 ILE A N 1
ATOM 762 C CA . ILE A 1 98 ? -2.242 2.727 -16.562 1 94.62 98 ILE A CA 1
ATOM 763 C C . ILE A 1 98 ? -2.35 4.016 -17.359 1 94.62 98 ILE A C 1
ATOM 765 O O . ILE A 1 98 ? -2.674 3.982 -18.562 1 94.62 98 ILE A O 1
ATOM 769 N N . HIS A 1 99 ? -2.021 5.113 -16.719 1 93.88 99 HIS A N 1
ATOM 770 C CA . HIS A 1 99 ? -1.986 6.406 -17.391 1 93.88 99 HIS A CA 1
ATOM 771 C C . HIS A 1 99 ? -1.024 6.383 -18.578 1 93.88 99 HIS A C 1
ATOM 773 O O . HIS A 1 99 ? -1.37 6.828 -19.672 1 93.88 99 HIS A O 1
ATOM 779 N N . ILE A 1 100 ? 0.074 5.816 -18.359 1 95.19 100 ILE A N 1
ATOM 780 C CA . ILE A 1 100 ? 1.122 5.746 -19.375 1 95.19 100 ILE A CA 1
ATOM 781 C C . ILE A 1 100 ? 0.669 4.852 -20.531 1 95.19 100 ILE A C 1
ATOM 783 O O . ILE A 1 100 ? 0.848 5.195 -21.703 1 95.19 100 ILE A O 1
ATOM 787 N N . MET A 1 101 ? 0.115 3.725 -20.188 1 95.62 101 MET A N 1
ATOM 788 C CA . MET A 1 101 ? -0.367 2.797 -21.203 1 95.62 101 MET A CA 1
ATOM 789 C C . MET A 1 101 ? -1.378 3.475 -22.125 1 95.62 101 MET A C 1
ATOM 791 O O . MET A 1 101 ? -1.302 3.342 -23.344 1 95.62 101 MET A O 1
ATOM 795 N N . ARG A 1 102 ? -2.242 4.211 -21.547 1 92.25 102 ARG A N 1
ATOM 796 C CA . ARG A 1 102 ? -3.305 4.871 -22.297 1 92.25 102 ARG A CA 1
ATOM 797 C C . ARG A 1 102 ? -2.754 6.02 -23.141 1 92.25 102 ARG A C 1
ATOM 799 O O . ARG A 1 102 ? -3.055 6.125 -24.328 1 92.25 102 ARG A O 1
ATOM 806 N N . LYS A 1 103 ? -1.976 6.832 -22.562 1 92.38 103 LYS A N 1
ATOM 807 C CA . LYS A 1 103 ? -1.449 8.031 -23.219 1 92.38 103 LYS A CA 1
ATOM 808 C C . LYS A 1 103 ? -0.579 7.664 -24.422 1 92.38 103 LYS A C 1
ATOM 810 O O . LYS A 1 103 ? -0.566 8.383 -25.422 1 92.38 103 LYS A O 1
ATOM 815 N N . ASN A 1 104 ? 0.082 6.551 -24.312 1 95 104 ASN A N 1
ATOM 816 C CA . ASN A 1 104 ? 1.056 6.191 -25.344 1 95 104 ASN A CA 1
ATOM 817 C C . ASN A 1 104 ? 0.519 5.105 -26.266 1 95 104 ASN A C 1
ATOM 819 O O . ASN A 1 104 ? 1.252 4.586 -27.109 1 95 104 ASN A O 1
ATOM 823 N N . ASP A 1 105 ? -0.718 4.68 -26.125 1 95.5 105 ASP A N 1
ATOM 824 C CA . ASP A 1 105 ? -1.341 3.631 -26.922 1 95.5 105 ASP A CA 1
ATOM 825 C C . ASP A 1 105 ? -0.554 2.326 -26.828 1 95.5 105 ASP A C 1
ATOM 827 O O . ASP A 1 105 ? -0.194 1.732 -27.844 1 95.5 105 ASP A O 1
ATOM 831 N N . LEU A 1 106 ? -0.178 2.01 -25.609 1 96.94 106 LEU A N 1
ATOM 832 C CA . LEU A 1 106 ? 0.583 0.802 -25.312 1 96.94 106 LEU A CA 1
ATOM 833 C C . LEU A 1 106 ? -0.237 -0.16 -24.469 1 96.94 106 LEU A C 1
ATOM 835 O O . LEU A 1 106 ? 0.288 -0.774 -23.531 1 96.94 106 LEU A O 1
AT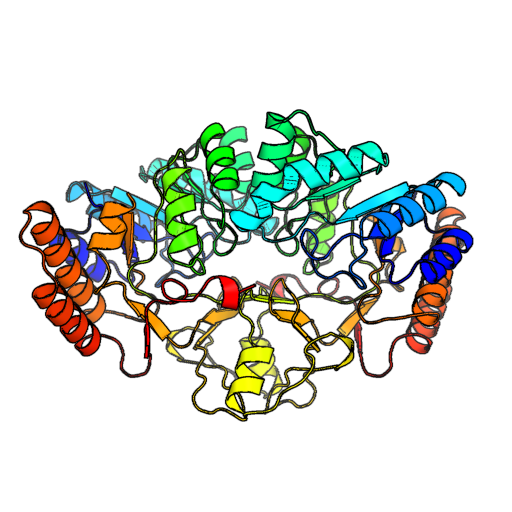OM 839 N N . PHE A 1 107 ? -1.42 -0.245 -24.844 1 96.06 107 PHE A N 1
ATOM 840 C CA . PHE A 1 107 ? -2.33 -1.022 -24.016 1 96.06 107 PHE A CA 1
ATOM 841 C C . PHE A 1 107 ? -2.014 -2.51 -24.109 1 96.06 107 PHE A C 1
ATOM 843 O O . PHE A 1 107 ? -1.913 -3.059 -25.203 1 96.06 107 PHE A O 1
ATOM 850 N N . ILE A 1 108 ? -1.804 -3.145 -23.047 1 98.12 108 ILE A N 1
ATOM 851 C CA . ILE A 1 108 ? -1.744 -4.582 -22.812 1 98.12 108 ILE A CA 1
ATOM 852 C C . ILE A 1 108 ? -2.836 -4.988 -21.828 1 98.12 108 ILE A C 1
ATOM 854 O O . ILE A 1 108 ? -3.039 -4.32 -20.812 1 98.12 108 ILE A O 1
ATOM 858 N N . PRO A 1 109 ? -3.637 -6.066 -22.188 1 98.5 109 PRO A N 1
ATOM 859 C CA . PRO A 1 109 ? -4.59 -6.496 -21.156 1 98.5 109 PRO A CA 1
ATOM 860 C C . PRO A 1 109 ? -3.959 -6.59 -19.766 1 98.5 109 PRO A C 1
ATOM 862 O O . PRO A 1 109 ? -2.844 -7.098 -19.625 1 98.5 109 PRO A O 1
ATOM 865 N N . PHE A 1 110 ? -4.668 -6.012 -18.719 1 98.44 110 PHE A N 1
ATOM 866 C CA . PHE A 1 110 ? -3.994 -5.98 -17.422 1 98.44 110 PHE A CA 1
ATOM 867 C C . PHE A 1 110 ? -4.914 -6.492 -16.328 1 98.44 110 PHE A C 1
ATOM 869 O O . PHE A 1 110 ? -6.137 -6.383 -16.422 1 98.44 110 PHE A O 1
ATOM 876 N N . ARG A 1 111 ? -4.289 -7.113 -15.383 1 98.44 111 ARG A N 1
ATOM 877 C CA . ARG A 1 111 ? -4.895 -7.508 -14.117 1 98.44 111 ARG A CA 1
ATOM 878 C C . ARG A 1 111 ? -4.551 -6.512 -13.016 1 98.44 111 ARG A C 1
ATOM 880 O O . ARG A 1 111 ? -3.381 -6.18 -12.812 1 98.44 111 ARG A O 1
ATOM 887 N N . TYR A 1 112 ? -5.586 -6.055 -12.375 1 97.81 112 TYR A N 1
ATOM 888 C CA . TYR A 1 112 ? -5.344 -5.105 -11.297 1 97.81 112 TYR A CA 1
ATOM 889 C C . TYR A 1 112 ? -4.719 -5.797 -10.094 1 97.81 112 TYR A C 1
ATOM 891 O O . TYR A 1 112 ? -5.312 -6.711 -9.516 1 97.81 112 TYR A O 1
ATOM 899 N N . ASP A 1 113 ? -3.518 -5.391 -9.766 1 97.56 113 ASP A N 1
ATOM 900 C CA . ASP A 1 113 ? -2.752 -5.973 -8.672 1 97.56 113 ASP A CA 1
ATOM 901 C C . ASP A 1 113 ? -2.096 -4.887 -7.82 1 97.56 113 ASP A C 1
ATOM 903 O O . ASP A 1 113 ? -0.945 -4.516 -8.062 1 97.56 113 ASP A O 1
ATOM 907 N N . ALA A 1 114 ? -2.814 -4.457 -6.793 1 91.81 114 ALA A N 1
ATOM 908 C CA . ALA A 1 114 ? -2.277 -3.512 -5.82 1 91.81 114 ALA A CA 1
ATOM 909 C C . ALA A 1 114 ? -1.881 -4.223 -4.527 1 91.81 114 ALA A C 1
ATOM 911 O O . ALA A 1 114 ? -1.997 -3.654 -3.439 1 91.81 114 ALA A O 1
ATOM 912 N N . GLN A 1 115 ? -1.58 -5.445 -4.684 1 88.06 115 GLN A N 1
ATOM 913 C CA . GLN A 1 115 ? -1.047 -6.262 -3.598 1 88.06 115 GLN A CA 1
ATOM 914 C C . GLN A 1 115 ? -1.988 -6.262 -2.396 1 88.06 115 GLN A C 1
ATOM 916 O O . GLN A 1 115 ? -3.137 -6.699 -2.502 1 88.06 115 GLN A O 1
ATOM 921 N N . VAL A 1 116 ? -1.638 -5.742 -1.305 1 82.25 116 VAL A N 1
ATOM 922 C CA . VAL A 1 116 ? -2.383 -5.906 -0.06 1 82.25 116 VAL A CA 1
ATOM 923 C C . VAL A 1 116 ? -3.58 -4.957 -0.049 1 82.25 116 VAL A C 1
ATOM 925 O O . VAL A 1 116 ? -4.449 -5.059 0.82 1 82.25 116 VAL A O 1
ATOM 928 N N . MET A 1 117 ? -3.754 -4.188 -1.087 1 87.19 117 MET A N 1
ATOM 929 C CA . MET A 1 117 ? -4.758 -3.129 -1.043 1 87.19 117 MET A CA 1
ATOM 930 C C . MET A 1 117 ? -6.035 -3.561 -1.759 1 87.19 117 MET A C 1
ATOM 932 O O . MET A 1 117 ? -7.051 -2.867 -1.696 1 87.19 117 MET A O 1
ATOM 936 N N . VAL A 1 118 ? -6.051 -4.68 -2.447 1 93.88 118 VAL A N 1
ATOM 937 C CA . VAL A 1 118 ? -7.254 -5.102 -3.16 1 93.88 118 VAL A CA 1
ATOM 938 C C . VAL A 1 118 ? -8.164 -5.883 -2.219 1 93.88 118 VAL A C 1
ATOM 940 O O . VAL A 1 118 ? -8.188 -7.113 -2.24 1 93.88 118 VAL A O 1
ATOM 943 N N . THR A 1 119 ? -9.016 -5.145 -1.452 1 94 119 THR A N 1
ATOM 944 C CA . THR A 1 119 ? -9.695 -5.758 -0.316 1 94 119 THR A CA 1
ATOM 945 C C . THR A 1 119 ? -11.211 -5.703 -0.493 1 94 119 THR A C 1
ATOM 947 O O . THR A 1 119 ? -11.953 -6.23 0.334 1 94 119 THR A O 1
ATOM 950 N N . ASN A 1 120 ? -11.727 -5.07 -1.58 1 95.25 120 ASN A N 1
ATOM 951 C CA . ASN A 1 120 ? -13.172 -4.969 -1.755 1 95.25 120 ASN A CA 1
ATOM 952 C C . ASN A 1 120 ? -13.555 -4.953 -3.23 1 95.25 120 ASN A C 1
ATOM 954 O O . ASN A 1 120 ? -12.734 -4.633 -4.09 1 95.25 120 ASN A O 1
ATOM 958 N N . SER A 1 121 ? -14.812 -5.32 -3.471 1 96.5 121 SER A N 1
ATOM 959 C CA . SER A 1 121 ? -15.281 -5.473 -4.844 1 96.5 121 SER A CA 1
ATOM 960 C C . SER A 1 121 ? -15.461 -4.117 -5.52 1 96.5 121 SER A C 1
ATOM 962 O O . SER A 1 121 ? -15.453 -4.023 -6.746 1 96.5 121 SER A O 1
ATOM 964 N N . ARG A 1 122 ? -15.648 -3.043 -4.742 1 95.31 122 ARG A N 1
ATOM 965 C CA . ARG A 1 122 ? -15.852 -1.729 -5.344 1 95.31 122 ARG A CA 1
ATOM 966 C C . ARG A 1 122 ? -14.594 -1.253 -6.062 1 95.31 122 ARG A C 1
ATOM 968 O O . ARG A 1 122 ? -14.672 -0.631 -7.121 1 95.31 122 ARG A O 1
ATOM 975 N N . GLN A 1 123 ? -13.461 -1.565 -5.473 1 95.62 123 GLN A N 1
ATOM 976 C CA . GLN A 1 123 ? -12.188 -1.268 -6.109 1 95.62 123 GLN A CA 1
ATOM 977 C C . GLN A 1 123 ? -12.039 -2.029 -7.426 1 95.62 123 GLN A C 1
ATOM 979 O O . GLN A 1 123 ? -11.609 -1.46 -8.43 1 95.62 123 GLN A O 1
ATOM 984 N N . ILE A 1 124 ? -12.367 -3.295 -7.34 1 97.5 124 ILE A N 1
ATOM 985 C CA . ILE A 1 124 ? -12.273 -4.156 -8.516 1 97.5 124 ILE A CA 1
ATOM 986 C C . ILE A 1 124 ? -13.195 -3.633 -9.609 1 97.5 124 ILE A C 1
ATOM 988 O O . ILE A 1 124 ? -12.789 -3.514 -10.773 1 97.5 124 ILE A O 1
ATOM 992 N N . ASN A 1 125 ? -14.359 -3.23 -9.258 1 96.62 125 ASN A N 1
ATOM 993 C CA . ASN A 1 125 ? -15.344 -2.738 -10.211 1 96.62 125 ASN A CA 1
ATOM 994 C C . ASN A 1 125 ? -14.922 -1.397 -10.812 1 96.62 125 ASN A C 1
ATOM 996 O O . ASN A 1 125 ? -15.203 -1.116 -11.977 1 96.62 125 ASN A O 1
ATOM 1000 N N . PHE A 1 126 ? -14.273 -0.608 -10.047 1 96 126 PHE A N 1
ATOM 1001 C CA . PHE A 1 126 ? -13.695 0.627 -10.562 1 96 126 PHE A CA 1
ATOM 1002 C C . PHE A 1 126 ? -12.766 0.342 -11.734 1 96 126 PHE A C 1
ATOM 1004 O O . PHE A 1 126 ? -12.836 1.005 -12.766 1 96 126 PHE A O 1
ATOM 1011 N N . TRP A 1 127 ? -11.914 -0.608 -11.555 1 97.12 127 TRP A N 1
ATOM 1012 C CA . TRP A 1 127 ? -10.898 -0.89 -12.562 1 97.12 127 TRP A CA 1
ATOM 1013 C C . TRP A 1 127 ? -11.492 -1.664 -13.734 1 97.12 127 TRP A C 1
ATOM 1015 O O . TRP A 1 127 ? -10.984 -1.597 -14.852 1 97.12 127 TRP A O 1
ATOM 1025 N N . LYS A 1 128 ? -12.562 -2.432 -13.469 1 97 128 LYS A N 1
ATOM 1026 C CA . LYS A 1 128 ? -13.289 -3.041 -14.578 1 97 128 LYS A CA 1
ATOM 1027 C C . LYS A 1 128 ? -13.695 -1.991 -15.609 1 97 128 LYS A C 1
ATOM 1029 O O . LYS A 1 128 ? -13.477 -2.176 -16.812 1 97 128 LYS A O 1
ATOM 1034 N N . GLU A 1 129 ? -14.164 -0.908 -15.164 1 94.69 129 GLU A N 1
ATOM 1035 C CA . GLU A 1 129 ? -14.633 0.17 -16.031 1 94.69 129 GLU A CA 1
ATOM 1036 C C . GLU A 1 129 ? -13.469 0.849 -16.75 1 94.69 129 GLU A C 1
ATOM 1038 O O . GLU A 1 129 ? -13.68 1.621 -17.688 1 94.69 129 GLU A O 1
ATOM 1043 N N . ARG A 1 130 ? -12.32 0.422 -16.406 1 93.38 130 ARG A N 1
ATOM 1044 C CA . ARG A 1 130 ? -11.148 1.09 -16.969 1 93.38 130 ARG A CA 1
ATOM 1045 C C . ARG A 1 130 ? -10.234 0.095 -17.688 1 93.38 130 ARG A C 1
ATOM 1047 O O . ARG A 1 130 ? -9.055 0.365 -17.891 1 93.38 130 ARG A O 1
ATOM 1054 N N . GLY A 1 131 ? -10.719 -1.06 -17.859 1 94.88 131 GLY A N 1
ATOM 1055 C CA . GLY A 1 131 ? -10.07 -1.938 -18.812 1 94.88 131 GLY A CA 1
ATOM 1056 C C . GLY A 1 131 ? -9.406 -3.139 -18.172 1 94.88 131 GLY A C 1
ATOM 1057 O O . GLY A 1 131 ? -8.836 -3.986 -18.859 1 94.88 131 GLY A O 1
ATOM 1058 N N . ALA A 1 132 ? -9.469 -3.246 -16.812 1 97.94 132 ALA A N 1
ATOM 1059 C CA . ALA A 1 132 ? -8.906 -4.438 -16.188 1 97.94 132 ALA A CA 1
ATOM 1060 C C . ALA A 1 132 ? -9.664 -5.691 -16.609 1 97.94 132 ALA A C 1
ATOM 1062 O O . ALA A 1 132 ? -10.883 -5.66 -16.781 1 97.94 132 ALA A O 1
ATOM 1063 N N . ILE A 1 133 ? -8.938 -6.816 -16.734 1 98.44 133 ILE A N 1
ATOM 1064 C CA . ILE A 1 133 ? -9.594 -8.039 -17.172 1 98.44 133 ILE A CA 1
ATOM 1065 C C . ILE A 1 133 ? -9.734 -9.008 -16 1 98.44 133 ILE A C 1
ATOM 1067 O O . ILE A 1 133 ? -10.469 -9.992 -16.094 1 98.44 133 ILE A O 1
ATOM 1071 N N . GLU A 1 134 ? -9.047 -8.758 -14.961 1 98.5 134 GLU A N 1
ATOM 1072 C CA . GLU A 1 134 ? -9.023 -9.578 -13.75 1 98.5 134 GLU A CA 1
ATOM 1073 C C . GLU A 1 134 ? -8.445 -8.797 -12.57 1 98.5 134 GLU A C 1
ATOM 1075 O O . GLU A 1 134 ? -7.93 -7.695 -12.742 1 98.5 134 GLU A O 1
ATOM 1080 N N . ALA A 1 135 ? -8.617 -9.25 -11.375 1 98.56 135 ALA A N 1
ATOM 1081 C CA . ALA A 1 135 ? -8.047 -8.609 -10.195 1 98.56 135 ALA A CA 1
ATOM 1082 C C . ALA A 1 135 ? -7.344 -9.633 -9.305 1 98.56 135 ALA A C 1
ATOM 1084 O O . ALA A 1 135 ? -7.875 -10.719 -9.062 1 98.56 135 ALA A O 1
ATOM 1085 N N . VAL A 1 136 ? -6.16 -9.289 -8.875 1 98.38 136 VAL A N 1
ATOM 1086 C CA . VAL A 1 136 ? -5.445 -10.078 -7.879 1 98.38 136 VAL A CA 1
ATOM 1087 C C . VAL A 1 136 ? -5.836 -9.617 -6.477 1 98.38 136 VAL A C 1
ATOM 1089 O O . VAL A 1 136 ? -5.516 -8.5 -6.07 1 98.38 136 VAL A O 1
ATOM 1092 N N . ILE A 1 137 ? -6.449 -10.445 -5.723 1 97.44 137 ILE A N 1
ATOM 1093 C CA . ILE A 1 137 ? -7.02 -9.992 -4.461 1 97.44 137 ILE A CA 1
ATOM 1094 C C . ILE A 1 137 ? -5.973 -10.102 -3.354 1 97.44 137 ILE A C 1
ATOM 1096 O O . ILE A 1 137 ? -5.031 -10.891 -3.453 1 97.44 137 ILE A O 1
ATOM 1100 N N . ALA A 1 138 ? -6.176 -9.273 -2.322 1 94.44 138 ALA A N 1
ATOM 1101 C CA . ALA A 1 138 ? -5.305 -9.273 -1.147 1 94.44 138 ALA A CA 1
ATOM 1102 C C . ALA A 1 138 ? -5.305 -10.641 -0.467 1 94.44 138 ALA A C 1
ATOM 1104 O O . ALA A 1 138 ? -6.305 -11.359 -0.503 1 94.44 138 ALA A O 1
ATOM 1105 N N . ARG A 1 139 ? -4.219 -10.953 0.186 1 92.81 139 ARG A N 1
ATOM 1106 C CA . ARG A 1 139 ? -4.047 -12.25 0.821 1 92.81 139 ARG A CA 1
ATOM 1107 C C . ARG A 1 139 ? -4.656 -12.266 2.219 1 92.81 139 ARG A C 1
ATOM 1109 O O . ARG A 1 139 ? -4.879 -13.328 2.797 1 92.81 139 ARG A O 1
ATOM 1116 N N . GLU A 1 140 ? -4.984 -11.156 2.725 1 88.12 140 GLU A N 1
ATOM 1117 C CA . GLU A 1 140 ? -5.496 -11.047 4.09 1 88.12 140 GLU A CA 1
ATOM 1118 C C . GLU A 1 140 ? -7.008 -10.828 4.098 1 88.12 140 GLU A C 1
ATOM 1120 O O . GLU A 1 140 ? -7.492 -9.844 4.66 1 88.12 140 GLU A O 1
ATOM 1125 N N . LEU A 1 141 ? -7.688 -11.75 3.514 1 92.88 141 LEU A N 1
ATOM 1126 C CA . LEU A 1 141 ? -9.148 -11.719 3.475 1 92.88 141 LEU A CA 1
ATOM 1127 C C . LEU A 1 141 ? -9.734 -12.992 4.066 1 92.88 141 LEU A C 1
ATOM 1129 O O . LEU A 1 141 ? -9.43 -14.094 3.602 1 92.88 141 LEU A O 1
ATOM 1133 N N . PRO A 1 142 ? -10.555 -12.883 5.059 1 93 142 PRO A N 1
ATOM 1134 C CA . PRO A 1 142 ? -11.258 -14.039 5.609 1 93 142 PRO A CA 1
ATOM 1135 C C . PRO A 1 142 ? -12.281 -14.625 4.637 1 93 142 PRO A C 1
ATOM 1137 O O . PRO A 1 142 ? -12.719 -13.938 3.709 1 93 142 PRO A O 1
ATOM 1140 N N . LYS A 1 143 ? -12.672 -15.812 4.914 1 95.38 143 LYS A N 1
ATOM 1141 C CA . LYS A 1 143 ? -13.578 -16.562 4.051 1 95.38 143 LYS A CA 1
ATOM 1142 C C . LYS A 1 143 ? -14.859 -15.773 3.783 1 95.38 143 LYS A C 1
ATOM 1144 O O . LYS A 1 143 ? -15.281 -15.641 2.635 1 95.38 143 LYS A O 1
ATOM 1149 N N . GLU A 1 144 ? -15.445 -15.211 4.812 1 93.12 144 GLU A N 1
ATOM 1150 C CA . GLU A 1 144 ? -16.703 -14.492 4.672 1 93.12 144 GLU A CA 1
ATOM 1151 C C . GLU A 1 144 ? -16.547 -13.273 3.768 1 93.12 144 GLU A C 1
ATOM 1153 O O . GLU A 1 144 ? -17.422 -12.984 2.943 1 93.12 144 GLU A O 1
ATOM 1158 N N . GLU A 1 145 ? -15.461 -12.602 3.91 1 93.44 145 GLU A N 1
ATOM 1159 C CA . GLU A 1 145 ? -15.18 -11.438 3.07 1 93.44 145 GLU A CA 1
ATOM 1160 C C . GLU A 1 145 ? -14.906 -11.852 1.626 1 93.44 145 GLU A C 1
ATOM 1162 O O . GLU A 1 145 ? -15.32 -11.164 0.691 1 93.44 145 GLU A O 1
ATOM 1167 N N . LEU A 1 146 ? -14.242 -12.969 1.51 1 96.06 146 LEU A N 1
ATOM 1168 C CA . LEU A 1 146 ? -13.945 -13.484 0.179 1 96.06 146 LEU A CA 1
ATOM 1169 C C . LEU A 1 146 ? -15.227 -13.82 -0.577 1 96.06 146 LEU A C 1
ATOM 1171 O O . LEU A 1 146 ? -15.344 -13.523 -1.768 1 96.06 146 LEU A O 1
ATOM 1175 N N . GLU A 1 147 ? -16.125 -14.43 0.135 1 95.56 147 GLU A N 1
ATOM 1176 C CA . GLU A 1 147 ? -17.406 -14.773 -0.47 1 95.56 147 GLU A CA 1
ATOM 1177 C C . GLU A 1 147 ? -18.125 -13.539 -0.977 1 95.56 147 GLU A C 1
ATOM 1179 O O . GLU A 1 147 ? -18.625 -13.516 -2.107 1 95.56 147 GLU A O 1
ATOM 1184 N N . LYS A 1 148 ? -18.172 -12.531 -0.162 1 94.44 148 LYS A N 1
ATOM 1185 C CA . LYS A 1 148 ? -18.828 -11.281 -0.528 1 94.44 148 LYS A CA 1
ATOM 1186 C C . LYS A 1 148 ? -18.109 -10.602 -1.686 1 94.44 148 LYS A C 1
ATOM 1188 O O . LYS A 1 148 ? -18.75 -10.109 -2.617 1 94.44 148 LYS A O 1
ATOM 1193 N N . LEU A 1 149 ? -16.828 -10.594 -1.595 1 96.38 149 LEU A N 1
ATOM 1194 C CA . LEU A 1 149 ? -16.016 -9.961 -2.629 1 96.38 149 LEU A CA 1
ATOM 1195 C C . LEU A 1 149 ? -16.219 -10.641 -3.977 1 96.38 149 LEU A C 1
ATOM 1197 O O . LEU A 1 149 ? -16.484 -9.977 -4.98 1 96.38 149 LEU A O 1
ATOM 1201 N N . ALA A 1 150 ? -16.125 -11.93 -3.988 1 97.12 150 ALA A N 1
ATOM 1202 C CA . ALA A 1 150 ? -16.266 -12.695 -5.227 1 97.12 150 ALA A CA 1
ATOM 1203 C C . ALA A 1 150 ? -17.656 -12.531 -5.828 1 97.12 150 ALA A C 1
ATOM 1205 O O . ALA A 1 150 ? -17.812 -12.391 -7.043 1 97.12 150 ALA A O 1
ATOM 1206 N N . LYS A 1 151 ? -18.656 -12.523 -5.016 1 96.12 151 LYS A N 1
ATOM 1207 C CA . LYS A 1 151 ? -20.031 -12.414 -5.449 1 96.12 151 LYS A CA 1
ATOM 1208 C C . LYS A 1 151 ? -20.297 -11.062 -6.113 1 96.12 151 LYS A C 1
ATOM 1210 O O . LYS A 1 151 ? -21.078 -10.977 -7.074 1 96.12 151 LYS A O 1
ATOM 1215 N N . ASN A 1 152 ? -19.625 -10.055 -5.645 1 96.06 152 ASN A N 1
ATOM 1216 C CA . ASN A 1 152 ? -19.953 -8.695 -6.078 1 96.06 152 ASN A CA 1
ATOM 1217 C C . ASN A 1 152 ? -18.938 -8.172 -7.086 1 96.06 152 ASN A C 1
ATOM 1219 O O . ASN A 1 152 ? -19.109 -7.086 -7.641 1 96.06 152 ASN A O 1
ATOM 1223 N N . SER A 1 153 ? -17.875 -8.93 -7.273 1 97.44 153 SER A N 1
ATOM 1224 C CA . SER A 1 153 ? -16.859 -8.516 -8.25 1 97.44 153 SER A CA 1
ATOM 1225 C C . SER A 1 153 ? -17.375 -8.664 -9.672 1 97.44 153 SER A C 1
ATOM 1227 O O . SER A 1 153 ? -17.969 -9.695 -10.023 1 97.44 153 SER A O 1
ATOM 1229 N N . LYS A 1 154 ? -17.156 -7.703 -10.523 1 97.44 154 LYS A N 1
ATOM 1230 C CA . LYS A 1 154 ? -17.547 -7.758 -11.93 1 97.44 154 LYS A CA 1
ATOM 1231 C C . LYS A 1 154 ? -16.422 -8.328 -12.781 1 97.44 154 LYS A C 1
ATOM 1233 O O . LYS A 1 154 ? -16.547 -8.43 -14.008 1 97.44 154 LYS A O 1
ATOM 1238 N N . LEU A 1 155 ? -15.289 -8.602 -12.18 1 98.19 155 LEU A N 1
ATOM 1239 C CA . LEU A 1 155 ? -14.156 -9.25 -12.82 1 98.19 155 LEU A CA 1
ATOM 1240 C C . LEU A 1 155 ? -13.844 -10.586 -12.156 1 98.19 155 LEU A C 1
ATOM 1242 O O . LEU A 1 155 ? -14.133 -10.773 -10.969 1 98.19 155 LEU A O 1
ATOM 1246 N N . PRO A 1 156 ? -13.273 -11.555 -12.969 1 97.94 156 PRO A N 1
ATOM 1247 C CA . PRO A 1 156 ? -12.672 -12.695 -12.273 1 97.94 156 PRO A CA 1
ATOM 1248 C C . PRO A 1 156 ? -11.602 -12.273 -11.266 1 97.94 156 PRO A C 1
ATOM 1250 O O . PRO A 1 156 ? -10.93 -11.266 -11.461 1 97.94 156 PRO A O 1
ATOM 1253 N N . VAL A 1 157 ? -11.492 -13.047 -10.188 1 98.06 157 VAL A N 1
ATOM 1254 C CA . VAL A 1 157 ? -10.508 -12.727 -9.164 1 98.06 157 VAL A CA 1
ATOM 1255 C C . VAL A 1 157 ? -9.461 -13.836 -9.078 1 98.06 157 VAL A C 1
ATOM 1257 O O . VAL A 1 157 ? -9.797 -15.023 -9.195 1 98.06 157 VAL A O 1
ATOM 1260 N N . GLU A 1 158 ? -8.242 -13.438 -8.977 1 98.62 158 GLU A N 1
ATOM 1261 C CA . GLU A 1 158 ? -7.098 -14.32 -8.75 1 98.62 158 GLU A CA 1
ATOM 1262 C C . GLU A 1 158 ? -6.734 -14.375 -7.266 1 98.62 158 GLU A C 1
ATOM 1264 O O . GLU A 1 158 ? -6.617 -13.344 -6.609 1 98.62 158 GLU A O 1
ATOM 1269 N N . MET A 1 159 ? -6.566 -15.602 -6.758 1 98.38 159 MET A N 1
ATOM 1270 C CA . MET A 1 159 ? -6.246 -15.789 -5.348 1 98.38 159 MET A CA 1
ATOM 1271 C C . MET A 1 159 ? -5.016 -16.672 -5.18 1 98.38 159 MET A C 1
ATOM 1273 O O . MET A 1 159 ? -4.836 -17.641 -5.926 1 98.38 159 MET A O 1
ATOM 1277 N N . LEU A 1 160 ? -4.215 -16.312 -4.219 1 98.5 160 LEU A N 1
ATOM 1278 C CA . LEU A 1 160 ? -3.09 -17.172 -3.857 1 98.5 160 LEU A CA 1
ATOM 1279 C C . LEU A 1 160 ? -3.574 -18.453 -3.178 1 98.5 160 LEU A C 1
ATOM 1281 O O . LEU A 1 160 ? -4.242 -18.391 -2.143 1 98.5 160 LEU A O 1
ATOM 1285 N N . VAL A 1 161 ? -3.217 -19.547 -3.744 1 98.69 161 VAL A N 1
ATOM 1286 C CA . VAL A 1 161 ? -3.66 -20.844 -3.225 1 98.69 161 VAL A CA 1
ATOM 1287 C C . VAL A 1 161 ? -2.498 -21.547 -2.531 1 98.69 161 VAL A C 1
ATOM 1289 O O . VAL A 1 161 ? -2.701 -22.297 -1.576 1 98.69 161 VAL A O 1
ATOM 1292 N N . TYR A 1 162 ? -1.302 -21.266 -3.031 1 98.81 162 TYR A N 1
ATOM 1293 C CA . TYR A 1 162 ? -0.091 -21.797 -2.414 1 98.81 162 TYR A CA 1
ATOM 1294 C C . TYR A 1 162 ? 1.057 -20.797 -2.518 1 98.81 162 TYR A C 1
ATOM 1296 O O . TYR A 1 162 ? 1.352 -20.297 -3.602 1 98.81 162 TYR A O 1
ATOM 1304 N N . GLY A 1 163 ? 1.675 -20.578 -1.4 1 98.12 163 GLY A N 1
ATOM 1305 C CA . GLY A 1 163 ? 2.879 -19.766 -1.434 1 98.12 163 GLY A CA 1
ATOM 1306 C C . GLY A 1 163 ? 2.957 -18.766 -0.295 1 98.12 163 GLY A C 1
ATOM 1307 O O . GLY A 1 163 ? 2.107 -18.781 0.599 1 98.12 163 GLY A O 1
ATOM 1308 N N . ALA A 1 164 ? 3.969 -17.953 -0.318 1 96.38 164 ALA A N 1
ATOM 1309 C CA . ALA A 1 164 ? 4.285 -17.047 0.779 1 96.38 164 ALA A CA 1
ATOM 1310 C C . ALA A 1 164 ? 3.422 -15.789 0.712 1 96.38 164 ALA A C 1
ATOM 1312 O O . ALA A 1 164 ? 2.982 -15.383 -0.367 1 96.38 164 ALA A O 1
ATOM 1313 N N . THR A 1 165 ? 3.195 -15.227 1.855 1 94 165 THR A N 1
ATOM 1314 C CA . THR A 1 165 ? 2.441 -13.984 1.966 1 94 165 THR A CA 1
ATOM 1315 C C . THR A 1 165 ? 3.332 -12.852 2.467 1 94 165 THR A C 1
ATOM 1317 O O . THR A 1 165 ? 3.852 -12.914 3.584 1 94 165 THR A O 1
ATOM 1320 N N . CYS A 1 166 ? 3.467 -11.891 1.619 1 92.12 166 CYS A N 1
ATOM 1321 C CA . CYS A 1 166 ? 4.168 -10.695 2.076 1 92.12 166 CYS A CA 1
ATOM 1322 C C . CYS A 1 166 ? 3.293 -9.875 3.014 1 92.12 166 CYS A C 1
ATOM 1324 O O . CYS A 1 166 ? 2.129 -9.609 2.711 1 92.12 166 CYS A O 1
ATOM 1326 N N . ILE A 1 167 ? 3.902 -9.469 4.121 1 85.56 167 ILE A N 1
ATOM 1327 C CA . ILE A 1 167 ? 3.09 -8.766 5.105 1 85.56 167 ILE A CA 1
ATOM 1328 C C . ILE A 1 167 ? 3.561 -7.32 5.227 1 85.56 167 ILE A C 1
ATOM 1330 O O . ILE A 1 167 ? 2.84 -6.469 5.75 1 85.56 167 ILE A O 1
ATOM 1334 N N . GLN A 1 168 ? 4.785 -7.102 4.781 1 84.69 168 GLN A N 1
ATOM 1335 C CA . GLN A 1 168 ? 5.328 -5.75 4.852 1 84.69 168 GLN A CA 1
ATOM 1336 C C . GLN A 1 168 ? 6.25 -5.461 3.668 1 84.69 168 GLN A C 1
ATOM 1338 O O . GLN A 1 168 ? 7.031 -6.32 3.26 1 84.69 168 GLN A O 1
ATOM 1343 N N . GLN A 1 169 ? 6.086 -4.316 3.082 1 87.31 169 GLN A N 1
ATOM 1344 C CA . GLN A 1 169 ? 6.984 -3.793 2.061 1 87.31 169 GLN A CA 1
ATOM 1345 C C . GLN A 1 169 ? 7.562 -2.443 2.477 1 87.31 169 GLN A C 1
ATOM 1347 O O . GLN A 1 169 ? 6.824 -1.531 2.848 1 87.31 169 GLN A O 1
ATOM 1352 N N . SER A 1 170 ? 8.891 -2.414 2.49 1 83.56 170 SER A N 1
ATOM 1353 C CA . SER A 1 170 ? 9.57 -1.157 2.771 1 83.56 170 SER A CA 1
ATOM 1354 C C . SER A 1 170 ? 10.555 -0.802 1.661 1 83.56 170 SER A C 1
ATOM 1356 O O . SER A 1 170 ? 11.352 -1.643 1.237 1 83.56 170 SER A O 1
ATOM 1358 N N . ARG A 1 171 ? 10.484 0.347 1.271 1 81.88 171 ARG A N 1
ATOM 1359 C CA . ARG A 1 171 ? 11.438 0.785 0.259 1 81.88 171 ARG A CA 1
ATOM 1360 C C . ARG A 1 171 ? 12.82 1.017 0.871 1 81.88 171 ARG A C 1
ATOM 1362 O O . ARG A 1 171 ? 13.805 1.158 0.15 1 81.88 171 ARG A O 1
ATOM 1369 N N . ARG A 1 172 ? 12.859 1.03 2.193 1 79.25 172 ARG A N 1
ATOM 1370 C CA . ARG A 1 172 ? 14.133 1.197 2.889 1 79.25 172 ARG A CA 1
ATOM 1371 C C . ARG A 1 172 ? 14.977 -0.072 2.803 1 79.25 172 ARG A C 1
ATOM 1373 O O . ARG A 1 172 ? 14.445 -1.182 2.904 1 79.25 172 ARG A O 1
ATOM 1380 N N . PRO A 1 173 ? 16.266 0.169 2.566 1 84.06 173 PRO A N 1
ATOM 1381 C CA . PRO A 1 173 ? 17.172 -0.983 2.598 1 84.06 173 PRO A CA 1
ATOM 1382 C C . PRO A 1 173 ? 17.547 -1.401 4.02 1 84.06 173 PRO A C 1
ATOM 1384 O O . PRO A 1 173 ? 18.719 -1.286 4.414 1 84.06 173 PRO A O 1
ATOM 1387 N N . LEU A 1 174 ? 16.656 -1.944 4.703 1 79.12 174 LEU A N 1
ATOM 1388 C CA . LEU A 1 174 ? 16.781 -2.199 6.133 1 79.12 174 LEU A CA 1
ATOM 1389 C C . LEU A 1 174 ? 17.875 -3.211 6.41 1 79.12 174 LEU A C 1
ATOM 1391 O O . LEU A 1 174 ? 18.625 -3.078 7.391 1 79.12 174 LEU A O 1
ATOM 1395 N N . LEU A 1 175 ? 18.016 -4.266 5.535 1 84 175 LEU A N 1
ATOM 1396 C CA . LEU A 1 175 ? 19.062 -5.27 5.746 1 84 175 LEU A CA 1
ATOM 1397 C C . LEU A 1 175 ? 20.438 -4.676 5.508 1 84 175 LEU A C 1
ATOM 1399 O O . LEU A 1 175 ? 21.359 -4.883 6.309 1 84 175 LEU A O 1
ATOM 1403 N N . GLN A 1 176 ? 20.547 -4.004 4.41 1 82.88 176 GLN A N 1
ATOM 1404 C CA . GLN A 1 176 ? 21.797 -3.332 4.121 1 82.88 176 GLN A CA 1
ATOM 1405 C C . GLN A 1 176 ? 22.188 -2.387 5.254 1 82.88 176 GLN A C 1
ATOM 1407 O O . GLN A 1 176 ? 23.359 -2.363 5.676 1 82.88 176 GLN A O 1
ATOM 1412 N N . ASN A 1 177 ? 21.281 -1.577 5.715 1 75.88 177 ASN A N 1
ATOM 1413 C CA . ASN A 1 177 ? 21.547 -0.653 6.816 1 75.88 177 ASN A CA 1
ATOM 1414 C C . ASN A 1 177 ? 21.984 -1.39 8.07 1 75.88 177 ASN A C 1
ATOM 1416 O O . ASN A 1 177 ? 22.922 -0.957 8.75 1 75.88 177 ASN A O 1
ATOM 1420 N N . TYR A 1 178 ? 21.344 -2.434 8.297 1 73.81 178 TYR A N 1
ATOM 1421 C CA . TYR A 1 178 ? 21.672 -3.242 9.461 1 73.81 178 TYR A CA 1
ATOM 1422 C C . TYR A 1 178 ? 23.094 -3.795 9.367 1 73.81 178 TYR A C 1
ATOM 1424 O O . TYR A 1 178 ? 23.875 -3.668 10.312 1 73.81 178 TYR A O 1
ATOM 1432 N N . PHE A 1 179 ? 23.375 -4.355 8.297 1 80.19 179 PHE A N 1
ATOM 1433 C CA . PHE A 1 179 ? 24.688 -4.992 8.148 1 80.19 179 PHE A CA 1
ATOM 1434 C C . PHE A 1 179 ? 25.781 -3.947 8.086 1 80.19 179 PHE A C 1
ATOM 1436 O O . PHE A 1 179 ? 26.906 -4.188 8.562 1 80.19 179 PHE A O 1
ATOM 1443 N N . ASN A 1 180 ? 25.5 -2.814 7.469 1 75.56 180 ASN A N 1
ATOM 1444 C CA . ASN A 1 180 ? 26.453 -1.713 7.531 1 75.56 180 ASN A CA 1
ATOM 1445 C C . ASN A 1 180 ? 26.719 -1.286 8.969 1 75.56 180 ASN A C 1
ATOM 1447 O O . ASN A 1 180 ? 27.875 -1 9.328 1 75.56 180 ASN A O 1
ATOM 1451 N N . TYR A 1 181 ? 25.781 -1.255 9.641 1 70.12 181 TYR A N 1
ATOM 1452 C CA . TYR A 1 181 ? 25.891 -0.836 11.031 1 70.12 181 TYR A CA 1
ATOM 1453 C C . TYR A 1 181 ? 26.781 -1.789 11.82 1 70.12 181 TYR A C 1
ATOM 1455 O O . TYR A 1 181 ? 27.594 -1.354 12.633 1 70.12 181 TYR A O 1
ATOM 1463 N N . ILE A 1 182 ? 26.469 -3.059 11.508 1 70.06 182 ILE A N 1
ATOM 1464 C CA . ILE A 1 182 ? 27.25 -4.023 12.266 1 70.06 182 ILE A CA 1
ATOM 1465 C C . ILE A 1 182 ? 28.578 -4.301 11.547 1 70.06 182 ILE A C 1
ATOM 1467 O O . ILE A 1 182 ? 29.312 -5.207 11.93 1 70.06 182 ILE A O 1
ATOM 1471 N N . LYS A 1 183 ? 28.844 -3.459 10.516 1 75.25 183 LYS A N 1
ATOM 1472 C CA . LYS A 1 183 ? 30.094 -3.49 9.758 1 75.25 183 LYS A CA 1
ATOM 1473 C C . LYS A 1 183 ? 30.359 -4.887 9.195 1 75.25 183 LYS A C 1
ATOM 1475 O O . LYS A 1 183 ? 31.484 -5.391 9.289 1 75.25 183 LYS A O 1
ATOM 1480 N N . LYS A 1 184 ? 29.406 -5.602 8.703 1 77.69 184 LYS A N 1
ATOM 1481 C CA . LYS A 1 184 ? 29.469 -6.871 7.988 1 77.69 184 LYS A CA 1
ATOM 1482 C C . LYS A 1 184 ? 28.828 -6.762 6.609 1 77.69 184 LYS A C 1
ATOM 1484 O O . LYS A 1 184 ? 27.844 -6.039 6.434 1 77.69 184 LYS A O 1
ATOM 1489 N N . TYR A 1 185 ? 29.547 -7.234 5.664 1 69.81 185 TYR A N 1
ATOM 1490 C CA . TYR A 1 185 ? 29 -7.223 4.316 1 69.81 185 TYR A CA 1
ATOM 1491 C C . TYR A 1 185 ? 28.422 -8.586 3.951 1 69.81 185 TYR A C 1
ATOM 1493 O O . TYR A 1 185 ? 29.031 -9.617 4.238 1 69.81 185 TYR A O 1
ATOM 1501 N N . ASP A 1 186 ? 27.094 -8.609 3.576 1 76.06 186 ASP A N 1
ATOM 1502 C CA . ASP A 1 186 ? 26.438 -9.844 3.162 1 76.06 186 ASP A CA 1
ATOM 1503 C C . ASP A 1 186 ? 25.547 -9.617 1.947 1 76.06 186 ASP A C 1
ATOM 1505 O O . ASP A 1 186 ? 25.406 -8.484 1.478 1 76.06 186 ASP A O 1
ATOM 1509 N N . SER A 1 187 ? 25.156 -10.727 1.264 1 84.38 187 SER A N 1
ATOM 1510 C CA . SER A 1 187 ? 24.031 -10.672 0.346 1 84.38 187 SER A CA 1
ATOM 1511 C C . SER A 1 187 ? 22.703 -10.594 1.104 1 84.38 187 SER A C 1
ATOM 1513 O O . SER A 1 187 ? 22.641 -10.953 2.281 1 84.38 187 SER A O 1
ATOM 1515 N N . TYR A 1 188 ? 21.734 -9.945 0.49 1 87.19 188 TYR A N 1
ATOM 1516 C CA . TYR A 1 188 ? 20.469 -9.703 1.184 1 87.19 188 TYR A CA 1
ATOM 1517 C C . TYR A 1 188 ? 19.312 -10.398 0.474 1 87.19 188 TYR A C 1
ATOM 1519 O O . TYR A 1 188 ? 18.141 -10.086 0.72 1 87.19 188 TYR A O 1
ATOM 1527 N N . GLY A 1 189 ? 19.75 -11.258 -0.391 1 88.75 189 GLY A N 1
ATOM 1528 C CA . GLY A 1 189 ? 18.719 -11.93 -1.161 1 88.75 189 GLY A CA 1
ATOM 1529 C C . GLY A 1 189 ? 18 -13.008 -0.373 1 88.75 189 GLY A C 1
ATOM 1530 O O . GLY A 1 189 ? 18.344 -13.281 0.777 1 88.75 189 GLY A O 1
ATOM 1531 N N . LYS A 1 190 ? 16.984 -13.57 -0.922 1 87.62 190 LYS A N 1
ATOM 1532 C CA . LYS A 1 190 ? 16.109 -14.531 -0.255 1 87.62 190 LYS A CA 1
ATOM 1533 C C . LYS A 1 190 ? 16.875 -15.805 0.122 1 87.62 190 LYS A C 1
ATOM 1535 O O . LYS A 1 190 ? 16.516 -16.484 1.088 1 87.62 190 LYS A O 1
ATOM 1540 N N . GLU A 1 191 ? 17.906 -16.109 -0.64 1 85.25 191 GLU A N 1
ATOM 1541 C CA . GLU A 1 191 ? 18.672 -17.312 -0.416 1 85.25 191 GLU A CA 1
ATOM 1542 C C . GLU A 1 191 ? 19.375 -17.281 0.937 1 85.25 191 GLU A C 1
ATOM 1544 O O . GLU A 1 191 ? 19.75 -18.328 1.474 1 85.25 191 GLU A O 1
ATOM 1549 N N . ARG A 1 192 ? 19.531 -16.141 1.471 1 83.88 192 ARG A N 1
ATOM 1550 C CA . ARG A 1 192 ? 20.219 -16 2.746 1 83.88 192 ARG A CA 1
ATOM 1551 C C . ARG A 1 192 ? 19.359 -16.5 3.898 1 83.88 192 ARG A C 1
ATOM 1553 O O . ARG A 1 192 ? 19.875 -16.844 4.961 1 83.88 192 ARG A O 1
ATOM 1560 N N . GLY A 1 193 ? 18.062 -16.469 3.645 1 83.56 193 GLY A N 1
ATOM 1561 C CA . GLY A 1 193 ? 17.141 -17 4.645 1 83.56 193 GLY A CA 1
ATOM 1562 C C . GLY A 1 193 ? 17.078 -16.156 5.898 1 83.56 193 GLY A C 1
ATOM 1563 O O . GLY A 1 193 ? 16.875 -16.672 6.996 1 83.56 193 GLY A O 1
ATOM 1564 N N . PHE A 1 194 ? 17.25 -14.844 5.746 1 83.5 194 PHE A N 1
ATOM 1565 C CA . PHE A 1 194 ? 17.141 -13.953 6.895 1 83.5 194 PHE A CA 1
ATOM 1566 C C . PHE A 1 194 ? 15.703 -13.922 7.406 1 83.5 194 PHE A C 1
ATOM 1568 O O . PHE A 1 194 ? 14.758 -14.117 6.637 1 83.5 194 PHE A O 1
ATOM 1575 N N . PHE A 1 195 ? 15.625 -13.711 8.727 1 83.19 195 PHE A N 1
ATOM 1576 C CA . PHE A 1 195 ? 14.305 -13.602 9.344 1 83.19 195 PHE A CA 1
ATOM 1577 C C . PHE A 1 195 ? 14.344 -12.656 10.539 1 83.19 195 PHE A C 1
ATOM 1579 O O . PHE A 1 195 ? 15.422 -12.336 11.047 1 83.19 195 PHE A O 1
ATOM 1586 N N . ILE A 1 196 ? 13.227 -12.062 10.781 1 75.75 196 ILE A N 1
ATOM 1587 C CA . ILE A 1 196 ? 13.016 -11.273 11.992 1 75.75 196 ILE A CA 1
ATOM 1588 C C . ILE A 1 196 ? 12.219 -12.086 13.008 1 75.75 196 ILE A C 1
ATOM 1590 O O . ILE A 1 196 ? 11.25 -12.766 12.648 1 75.75 196 ILE A O 1
ATOM 1594 N N . SER A 1 197 ? 12.789 -12.234 14.164 1 74.56 197 SER A N 1
ATOM 1595 C CA . SER A 1 197 ? 12.094 -12.953 15.227 1 74.56 197 SER A CA 1
ATOM 1596 C C . SER A 1 197 ? 11.797 -12.039 16.406 1 74.56 197 SER A C 1
ATOM 1598 O O . SER A 1 197 ? 12.523 -11.078 16.656 1 74.56 197 SER A O 1
ATOM 1600 N N . ASP A 1 198 ? 10.609 -12.336 16.969 1 63.69 198 ASP A N 1
ATOM 1601 C CA . ASP A 1 198 ? 10.328 -11.695 18.25 1 63.69 198 ASP A CA 1
ATOM 1602 C C . ASP A 1 198 ? 11.32 -12.148 19.328 1 63.69 198 ASP A C 1
ATOM 1604 O O . ASP A 1 198 ? 11.523 -13.352 19.531 1 63.69 198 ASP A O 1
ATOM 1608 N N . PRO A 1 199 ? 11.969 -11.164 19.953 1 60.31 199 PRO A N 1
ATOM 1609 C CA . PRO A 1 199 ? 12.953 -11.578 20.953 1 60.31 199 PRO A CA 1
ATOM 1610 C C . PRO A 1 199 ? 12.336 -12.422 22.062 1 60.31 199 PRO A C 1
ATOM 1612 O O . PRO A 1 199 ? 13.039 -13.227 22.688 1 60.31 199 PRO A O 1
ATOM 1615 N N . ASN A 1 200 ? 11.086 -12.164 22.219 1 60.03 200 ASN A N 1
ATOM 1616 C CA . ASN A 1 200 ? 10.461 -12.859 23.328 1 60.03 200 ASN A CA 1
ATOM 1617 C C . ASN A 1 200 ? 9.68 -14.086 22.875 1 60.03 200 ASN A C 1
ATOM 1619 O O . ASN A 1 200 ? 9.07 -14.781 23.688 1 60.03 200 ASN A O 1
ATOM 1623 N N . ASP A 1 201 ? 9.523 -14.289 21.594 1 63.16 201 ASP A N 1
ATOM 1624 C CA . ASP A 1 201 ? 8.867 -15.461 21.016 1 63.16 201 ASP A CA 1
ATOM 1625 C C . ASP A 1 201 ? 9.68 -16.031 19.859 1 63.16 201 ASP A C 1
ATOM 1627 O O . ASP A 1 201 ? 9.461 -15.672 18.703 1 63.16 201 ASP A O 1
ATOM 1631 N N . SER A 1 202 ? 10.469 -16.875 20.219 1 65.38 202 SER A N 1
ATOM 1632 C CA . SER A 1 202 ? 11.406 -17.438 19.25 1 65.38 202 SER A CA 1
ATOM 1633 C C . SER A 1 202 ? 10.672 -18.234 18.172 1 65.38 202 SER A C 1
ATOM 1635 O O . SER A 1 202 ? 11.266 -18.594 17.156 1 65.38 202 SER A O 1
ATOM 1637 N N . SER A 1 203 ? 9.383 -18.344 18.391 1 68.5 203 SER A N 1
ATOM 1638 C CA . SER A 1 203 ? 8.633 -19.125 17.406 1 68.5 203 SER A CA 1
ATOM 1639 C C . SER A 1 203 ? 8.273 -18.266 16.188 1 68.5 203 SER A C 1
ATOM 1641 O O . SER A 1 203 ? 7.895 -18.797 15.148 1 68.5 203 SER A O 1
ATOM 1643 N N . THR A 1 204 ? 8.375 -16.984 16.406 1 73.25 204 THR A N 1
ATOM 1644 C CA . THR A 1 204 ? 8.094 -16.109 15.281 1 73.25 204 THR A CA 1
ATOM 1645 C C . THR A 1 204 ? 9.273 -16.078 14.32 1 73.25 204 THR A C 1
ATOM 1647 O O . THR A 1 204 ? 10.43 -16 14.742 1 73.25 204 THR A O 1
ATOM 1650 N N . HIS A 1 205 ? 8.977 -16.359 13.07 1 79.31 205 HIS A N 1
ATOM 1651 C CA . HIS A 1 205 ? 9.992 -16.406 12.023 1 79.31 205 HIS A CA 1
ATOM 1652 C C . HIS A 1 205 ? 9.516 -15.719 10.758 1 79.31 205 HIS A C 1
ATOM 1654 O O . HIS A 1 205 ? 9.109 -16.375 9.797 1 79.31 205 HIS A O 1
ATOM 1660 N N . TYR A 1 206 ? 9.68 -14.422 10.742 1 85.12 206 TYR A N 1
ATOM 1661 C CA . TYR A 1 206 ? 9.266 -13.68 9.555 1 85.12 206 TYR A CA 1
ATOM 1662 C C . TYR A 1 206 ? 10.414 -13.57 8.555 1 85.12 206 TYR A C 1
ATOM 1664 O O . TYR A 1 206 ? 11.359 -12.812 8.766 1 85.12 206 TYR A O 1
ATOM 1672 N N . SER A 1 207 ? 10.305 -14.258 7.508 1 89.62 207 SER A N 1
ATOM 1673 C CA . SER A 1 207 ? 11.344 -14.211 6.488 1 89.62 207 SER A CA 1
ATOM 1674 C C . SER A 1 207 ? 11.484 -12.805 5.902 1 89.62 207 SER A C 1
ATOM 1676 O O . SER A 1 207 ? 10.484 -12.117 5.695 1 89.62 207 SER A O 1
ATOM 1678 N N . VAL A 1 208 ? 12.711 -12.414 5.715 1 89.25 208 VAL A N 1
ATOM 1679 C CA . VAL A 1 208 ? 12.969 -11.086 5.172 1 89.25 208 VAL A CA 1
ATOM 1680 C C . VAL A 1 208 ? 14.055 -11.164 4.102 1 89.25 208 VAL A C 1
ATOM 1682 O O . VAL A 1 208 ? 15.008 -11.938 4.23 1 89.25 208 VAL A O 1
ATOM 1685 N N . TYR A 1 209 ? 13.922 -10.438 3.039 1 92.12 209 TYR A N 1
ATOM 1686 C CA . TYR A 1 209 ? 14.992 -10.227 2.07 1 92.12 209 TYR A CA 1
ATOM 1687 C C . TYR A 1 209 ? 14.93 -8.812 1.497 1 92.12 209 TYR A C 1
ATOM 1689 O O . TYR A 1 209 ? 14.016 -8.047 1.809 1 92.12 209 TYR A O 1
ATOM 1697 N N . GLN A 1 210 ? 15.969 -8.477 0.825 1 91.88 210 GLN A N 1
ATOM 1698 C CA . GLN A 1 210 ? 16.062 -7.141 0.241 1 91.88 210 GLN A CA 1
ATOM 1699 C C . GLN A 1 210 ? 16.5 -7.211 -1.219 1 91.88 210 GLN A C 1
ATOM 1701 O O . GLN A 1 210 ? 17.391 -7.988 -1.571 1 91.88 210 GLN A O 1
ATOM 1706 N N . ASP A 1 211 ? 15.875 -6.488 -2.023 1 92 211 ASP A N 1
ATOM 1707 C CA . ASP A 1 211 ? 16.266 -6.309 -3.418 1 92 211 ASP A CA 1
ATOM 1708 C C . ASP A 1 211 ? 16.188 -4.84 -3.826 1 92 211 ASP A C 1
ATOM 1710 O O . ASP A 1 211 ? 16.25 -3.951 -2.975 1 92 211 ASP A O 1
ATOM 1714 N N . ILE A 1 212 ? 16.109 -4.562 -5.145 1 88.5 212 ILE A N 1
ATOM 1715 C CA . ILE A 1 212 ? 16.156 -3.193 -5.645 1 88.5 212 ILE A CA 1
ATOM 1716 C C . ILE A 1 212 ? 14.898 -2.441 -5.207 1 88.5 212 ILE A C 1
ATOM 1718 O O . ILE A 1 212 ? 14.867 -1.209 -5.23 1 88.5 212 ILE A O 1
ATOM 1722 N N . ASN A 1 213 ? 13.883 -3.18 -4.793 1 90.12 213 ASN A N 1
ATOM 1723 C CA . ASN A 1 213 ? 12.625 -2.568 -4.375 1 90.12 213 ASN A CA 1
ATOM 1724 C C . ASN A 1 213 ? 12.586 -2.334 -2.867 1 90.12 213 ASN A C 1
ATOM 1726 O O . ASN A 1 213 ? 11.602 -1.819 -2.338 1 90.12 213 ASN A O 1
ATOM 1730 N N . GLY A 1 214 ? 13.633 -2.707 -2.225 1 90 214 GLY A N 1
ATOM 1731 C CA . GLY A 1 214 ? 13.711 -2.539 -0.783 1 90 214 GLY A CA 1
ATOM 1732 C C . GLY A 1 214 ? 13.586 -3.846 -0.022 1 90 214 GLY A C 1
ATOM 1733 O O . GLY A 1 214 ? 14.102 -4.875 -0.457 1 90 214 GLY A O 1
ATOM 1734 N N . THR A 1 215 ? 13.008 -3.711 1.168 1 89.19 215 THR A N 1
ATOM 1735 C CA . THR A 1 215 ? 12.945 -4.859 2.064 1 89.19 215 THR A CA 1
ATOM 1736 C C . THR A 1 215 ? 11.547 -5.465 2.068 1 89.19 215 THR A C 1
ATOM 1738 O O . THR A 1 215 ? 10.555 -4.742 2.148 1 89.19 215 THR A O 1
ATOM 1741 N N . HIS A 1 216 ? 11.492 -6.738 1.908 1 91.81 216 HIS A N 1
ATOM 1742 C CA . HIS A 1 216 ? 10.25 -7.508 1.926 1 91.81 216 HIS A CA 1
ATOM 1743 C C . HIS A 1 216 ? 10.18 -8.406 3.16 1 91.81 216 HIS A C 1
ATOM 1745 O O . HIS A 1 216 ? 11.125 -9.141 3.453 1 91.81 216 HIS A O 1
ATOM 1751 N N . THR A 1 217 ? 9.094 -8.367 3.898 1 89.12 217 THR A N 1
ATOM 1752 C CA . THR A 1 217 ? 8.883 -9.227 5.059 1 89.12 217 THR A CA 1
ATOM 1753 C C . THR A 1 217 ? 7.684 -10.141 4.84 1 89.12 217 THR A C 1
ATOM 1755 O O . THR A 1 217 ? 6.625 -9.695 4.391 1 89.12 217 THR A O 1
ATOM 1758 N N . PHE A 1 218 ? 7.895 -11.352 5.145 1 91.75 218 PHE A N 1
ATOM 1759 C CA . PHE A 1 218 ? 6.859 -12.352 4.895 1 91.75 218 PHE A CA 1
ATOM 1760 C C . PHE A 1 218 ? 6.383 -12.977 6.199 1 91.75 218 PHE A C 1
ATOM 1762 O O . PHE A 1 218 ? 7.125 -13.016 7.184 1 91.75 218 PHE A O 1
ATOM 1769 N N . ALA A 1 219 ? 5.105 -13.438 6.102 1 88.25 219 ALA A N 1
ATOM 1770 C CA . ALA A 1 219 ? 4.551 -14.203 7.215 1 88.25 219 ALA A CA 1
ATOM 1771 C C . ALA A 1 219 ? 5.344 -15.484 7.445 1 88.25 219 ALA A C 1
ATOM 1773 O O . ALA A 1 219 ? 6.008 -15.984 6.535 1 88.25 219 ALA A O 1
ATOM 1774 N N . ASN A 1 220 ? 5.23 -16.016 8.641 1 85.06 220 ASN A N 1
ATOM 1775 C CA . ASN A 1 220 ? 5.914 -17.234 9.023 1 85.06 220 ASN A CA 1
ATOM 1776 C C . ASN A 1 220 ? 5.43 -18.438 8.203 1 85.06 220 ASN A C 1
ATOM 1778 O O . ASN A 1 220 ? 6.23 -19.25 7.758 1 85.06 220 ASN A O 1
ATOM 1782 N N . ASN A 1 221 ? 4.184 -18.453 8.062 1 92.44 221 ASN A N 1
ATOM 1783 C CA . ASN A 1 221 ? 3.57 -19.578 7.383 1 92.44 221 ASN A CA 1
ATOM 1784 C C . ASN A 1 221 ? 3.15 -19.219 5.961 1 92.44 221 ASN A C 1
ATOM 1786 O O . ASN A 1 221 ? 2.66 -18.109 5.719 1 92.44 221 ASN A O 1
ATOM 1790 N N . ASP A 1 222 ? 3.371 -20.172 5.102 1 96.44 222 ASP A N 1
ATOM 1791 C CA . ASP A 1 222 ? 2.891 -20.047 3.73 1 96.44 222 ASP A CA 1
ATOM 1792 C C . ASP A 1 222 ? 1.447 -20.516 3.605 1 96.44 222 ASP A C 1
ATOM 1794 O O . ASP A 1 222 ? 0.997 -21.359 4.387 1 96.44 222 ASP A O 1
ATOM 1798 N N . ILE A 1 223 ? 0.779 -20 2.594 1 97.81 223 ILE A N 1
ATOM 1799 C CA . ILE A 1 223 ? -0.611 -20.359 2.334 1 97.81 223 ILE A CA 1
ATOM 1800 C C . ILE A 1 223 ? -0.678 -21.734 1.683 1 97.81 223 ILE A C 1
ATOM 1802 O O . ILE A 1 223 ? 0.1 -22.031 0.773 1 97.81 223 ILE A O 1
ATOM 1806 N N . ASN A 1 224 ? -1.508 -22.562 2.18 1 98.62 224 ASN A N 1
ATOM 1807 C CA . ASN A 1 224 ? -1.896 -23.844 1.597 1 98.62 224 ASN A CA 1
ATOM 1808 C C . ASN A 1 224 ? -3.406 -24.062 1.673 1 98.62 224 ASN A C 1
ATOM 1810 O O . ASN A 1 224 ? -3.945 -24.328 2.748 1 98.62 224 ASN A O 1
ATOM 1814 N N . MET A 1 225 ? -4.055 -24.016 0.508 1 98.56 225 MET A N 1
ATOM 1815 C CA . MET A 1 225 ? -5.512 -24.078 0.477 1 98.56 225 MET A CA 1
ATOM 1816 C C . MET A 1 225 ? -5.988 -25.484 0.115 1 98.56 225 MET A C 1
ATOM 1818 O O . MET A 1 225 ? -7.152 -25.688 -0.246 1 98.56 225 MET A O 1
ATOM 1822 N N . SER A 1 226 ? -5.137 -26.484 0.268 1 98.62 226 SER A N 1
ATOM 1823 C CA . SER A 1 226 ? -5.402 -27.875 -0.134 1 98.62 226 SER A CA 1
ATOM 1824 C C . SER A 1 226 ? -6.746 -28.359 0.405 1 98.62 226 SER A C 1
ATOM 1826 O O . SER A 1 226 ? -7.484 -29.047 -0.293 1 98.62 226 SER A O 1
ATOM 1828 N N . LEU A 1 227 ? -7.102 -27.922 1.537 1 98.25 227 LEU A N 1
ATOM 1829 C CA . LEU A 1 227 ? -8.273 -28.453 2.209 1 98.25 227 LEU A CA 1
ATOM 1830 C C . LEU A 1 227 ? -9.531 -27.688 1.82 1 98.25 227 LEU A C 1
ATOM 1832 O O . LEU A 1 227 ? -10.641 -28.062 2.199 1 98.25 227 LEU A O 1
ATOM 1836 N N . HIS A 1 228 ? -9.352 -26.641 0.987 1 98.12 228 HIS A N 1
ATOM 1837 C CA . HIS A 1 228 ? -10.477 -25.734 0.791 1 98.12 228 HIS A CA 1
ATOM 1838 C C . HIS A 1 228 ? -10.695 -25.438 -0.689 1 98.12 228 HIS A C 1
ATOM 1840 O O . HIS A 1 228 ? -11.273 -24.406 -1.04 1 98.12 228 HIS A O 1
ATOM 1846 N N . LEU A 1 229 ? -10.266 -26.25 -1.548 1 98.5 229 LEU A N 1
ATOM 1847 C CA . LEU A 1 229 ? -10.336 -26.016 -2.984 1 98.5 229 LEU A CA 1
ATOM 1848 C C . LEU A 1 229 ? -11.789 -25.984 -3.463 1 98.5 229 LEU A C 1
ATOM 1850 O O . LEU A 1 229 ? -12.156 -25.156 -4.293 1 98.5 229 LEU A O 1
ATOM 1854 N N . LEU A 1 230 ? -12.586 -26.844 -2.945 1 97.06 230 LEU A N 1
ATOM 1855 C CA . LEU A 1 230 ? -13.984 -26.891 -3.355 1 97.06 230 LEU A CA 1
ATOM 1856 C C . LEU A 1 230 ? -14.711 -25.625 -2.92 1 97.06 230 LEU A C 1
ATOM 1858 O O . LEU A 1 230 ? -15.609 -25.141 -3.619 1 97.06 230 LEU A O 1
ATOM 1862 N N . ASP A 1 231 ? -14.32 -25.141 -1.75 1 96.88 231 ASP A N 1
ATOM 1863 C CA . ASP A 1 231 ? -14.898 -23.875 -1.288 1 96.88 231 ASP A CA 1
ATOM 1864 C C . ASP A 1 231 ? -14.609 -22.75 -2.275 1 96.88 231 ASP A C 1
ATOM 1866 O O . ASP A 1 231 ? -15.484 -21.922 -2.551 1 96.88 231 ASP A O 1
ATOM 1870 N N . LEU A 1 232 ? -13.391 -22.719 -2.773 1 98.06 232 LEU A N 1
ATOM 1871 C CA . LEU A 1 232 ? -13.016 -21.688 -3.734 1 98.06 232 LEU A CA 1
ATOM 1872 C C . LEU A 1 232 ? -13.867 -21.766 -4.992 1 98.06 232 LEU A C 1
ATOM 1874 O O . LEU A 1 232 ? -14.359 -20.75 -5.488 1 98.06 232 LEU A O 1
ATOM 1878 N N . VAL A 1 233 ? -14.094 -23 -5.461 1 97.56 233 VAL A N 1
ATOM 1879 C CA . VAL A 1 233 ? -14.891 -23.219 -6.66 1 97.56 233 VAL A CA 1
ATOM 1880 C C . VAL A 1 233 ? -16.328 -22.766 -6.41 1 97.56 233 VAL A C 1
ATOM 1882 O O . VAL A 1 233 ? -16.922 -22.078 -7.242 1 97.56 233 VAL A O 1
ATOM 1885 N N . LYS A 1 234 ? -16.859 -23.094 -5.262 1 96.56 234 LYS A N 1
ATOM 1886 C CA . LYS A 1 234 ? -18.234 -22.719 -4.914 1 96.56 234 LYS A CA 1
ATOM 1887 C C . LYS A 1 234 ? -18.391 -21.203 -4.844 1 96.56 234 LYS A C 1
ATOM 1889 O O . LYS A 1 234 ? -19.453 -20.672 -5.168 1 96.56 234 LYS A O 1
ATOM 1894 N N . MET A 1 235 ? -17.312 -20.547 -4.488 1 96.94 235 MET A N 1
ATOM 1895 C CA . MET A 1 235 ? -17.328 -19.078 -4.359 1 96.94 235 MET A CA 1
ATOM 1896 C C . MET A 1 235 ? -17.156 -18.422 -5.719 1 96.94 235 MET A C 1
ATOM 1898 O O . MET A 1 235 ? -17.281 -17.203 -5.84 1 96.94 235 MET A O 1
ATOM 1902 N N . GLY A 1 236 ? -16.828 -19.219 -6.672 1 97.06 236 GLY A N 1
ATOM 1903 C CA . GLY A 1 236 ? -16.594 -18.656 -7.996 1 97.06 236 GLY A CA 1
ATOM 1904 C C . GLY A 1 236 ? -15.172 -18.172 -8.188 1 97.06 236 GLY A C 1
ATOM 1905 O O . GLY A 1 236 ? -14.922 -17.312 -9.039 1 97.06 236 GLY A O 1
ATOM 1906 N N . ILE A 1 237 ? -14.234 -18.594 -7.402 1 98.25 237 ILE A N 1
ATOM 1907 C CA . ILE A 1 237 ? -12.828 -18.25 -7.551 1 98.25 237 ILE A CA 1
ATOM 1908 C C . ILE A 1 237 ? -12.102 -19.344 -8.336 1 98.25 237 ILE A C 1
ATOM 1910 O O . ILE A 1 237 ? -11.766 -20.391 -7.781 1 98.25 237 ILE A O 1
ATOM 1914 N N . PHE A 1 238 ? -11.828 -18.984 -9.602 1 98.31 238 PHE A N 1
ATOM 1915 C CA . PHE A 1 238 ? -11.383 -20.047 -10.516 1 98.31 238 PHE A CA 1
ATOM 1916 C C . PHE A 1 238 ? -9.938 -19.797 -10.945 1 98.31 238 PHE A C 1
ATOM 1918 O O . PHE A 1 238 ? -9.344 -20.641 -11.633 1 98.31 238 PHE A O 1
ATOM 1925 N N . THR A 1 239 ? -9.367 -18.703 -10.602 1 98.62 239 THR A N 1
ATOM 1926 C CA . THR A 1 239 ? -7.969 -18.438 -10.922 1 98.62 239 THR A CA 1
ATOM 1927 C C . THR A 1 239 ? -7.086 -18.609 -9.688 1 98.62 239 THR A C 1
ATOM 1929 O O . THR A 1 239 ? -7.16 -17.797 -8.75 1 98.62 239 THR A O 1
ATOM 1932 N N . TRP A 1 240 ? -6.27 -19.672 -9.711 1 98.88 240 TRP A N 1
ATOM 1933 C CA . TRP A 1 240 ? -5.441 -20.047 -8.57 1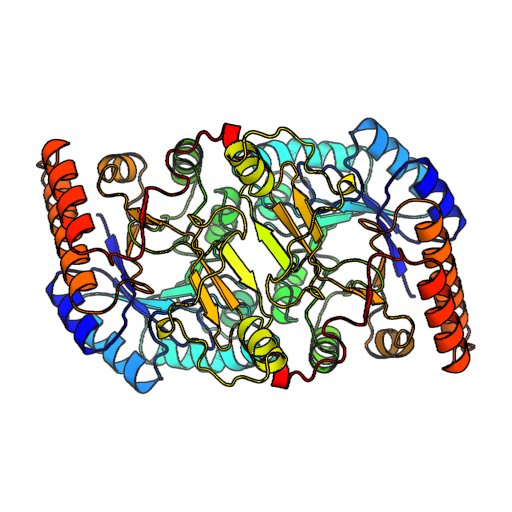 98.88 240 TRP A CA 1
ATOM 1934 C C . TRP A 1 240 ? -3.973 -19.719 -8.836 1 98.88 240 TRP A C 1
ATOM 1936 O O . TRP A 1 240 ? -3.383 -20.234 -9.789 1 98.88 240 TRP A O 1
ATOM 1946 N N . LYS A 1 241 ? -3.43 -18.891 -8.008 1 98.75 241 LYS A N 1
ATOM 1947 C CA . LYS A 1 241 ? -2.025 -18.516 -8.125 1 98.75 241 LYS A CA 1
ATOM 1948 C C . LYS A 1 241 ? -1.146 -19.359 -7.211 1 98.75 241 LYS A C 1
ATOM 1950 O O . LYS A 1 241 ? -1.504 -19.609 -6.059 1 98.75 241 LYS A O 1
ATOM 1955 N N . PHE A 1 242 ? -0.062 -19.844 -7.754 1 98.81 242 PHE A N 1
ATOM 1956 C CA . PHE A 1 242 ? 0.979 -20.562 -7.016 1 98.81 242 PHE A CA 1
ATOM 1957 C C . PHE A 1 242 ? 2.291 -19.781 -7.055 1 98.81 242 PHE A C 1
ATOM 1959 O O . PHE A 1 242 ? 2.822 -19.516 -8.133 1 98.81 242 PHE A O 1
ATOM 1966 N N . ASP A 1 243 ? 2.766 -19.422 -5.906 1 98.44 243 ASP A N 1
ATOM 1967 C CA . ASP A 1 243 ? 3.977 -18.609 -5.773 1 98.44 243 ASP A CA 1
ATOM 1968 C C . ASP A 1 243 ? 5.121 -19.438 -5.184 1 98.44 243 ASP A C 1
ATOM 1970 O O . ASP A 1 243 ? 5.027 -19.922 -4.055 1 98.44 243 ASP A O 1
ATOM 1974 N N . GLY A 1 244 ? 6.219 -19.547 -5.898 1 97.56 244 GLY A N 1
ATOM 1975 C CA . GLY A 1 244 ? 7.332 -20.391 -5.5 1 97.56 244 GLY A CA 1
ATOM 1976 C C . GLY A 1 244 ? 8.5 -19.609 -4.93 1 97.56 244 GLY A C 1
ATOM 1977 O O . GLY A 1 244 ? 9.625 -20.094 -4.891 1 97.56 244 GLY A O 1
ATOM 1978 N N . ILE A 1 245 ? 8.32 -18.406 -4.461 1 96.25 245 ILE A N 1
ATOM 1979 C CA . ILE A 1 245 ? 9.414 -17.531 -4.066 1 96.25 245 ILE A CA 1
ATOM 1980 C C . ILE A 1 245 ? 10.234 -18.203 -2.961 1 96.25 245 ILE A C 1
ATOM 1982 O O . ILE A 1 245 ? 11.461 -18.062 -2.928 1 96.25 245 ILE A O 1
ATOM 1986 N N . PHE A 1 246 ? 9.594 -18.906 -2.08 1 95.44 246 PHE A N 1
ATOM 1987 C CA . PHE A 1 246 ? 10.305 -19.594 -1.008 1 95.44 246 PHE A CA 1
ATOM 1988 C C . PHE A 1 246 ? 10.18 -21.109 -1.15 1 95.44 246 PHE A C 1
ATOM 1990 O O . PHE A 1 246 ? 10.398 -21.844 -0.19 1 95.44 246 PHE A O 1
ATOM 1997 N N . THR A 1 247 ? 9.766 -21.578 -2.26 1 94.81 247 THR A N 1
ATOM 1998 C CA . THR A 1 247 ? 9.734 -22.984 -2.613 1 94.81 247 THR A CA 1
ATOM 1999 C C . THR A 1 247 ? 10.43 -23.219 -3.949 1 94.81 247 THR A C 1
ATOM 2001 O O . THR A 1 247 ? 9.773 -23.422 -4.973 1 94.81 247 THR A O 1
ATOM 2004 N N . PRO A 1 248 ? 11.711 -23.281 -3.885 1 86.62 248 PRO A N 1
ATOM 2005 C CA . PRO A 1 248 ? 12.445 -23.344 -5.148 1 86.62 248 PRO A CA 1
ATOM 2006 C C . PRO A 1 248 ? 12.508 -24.75 -5.73 1 86.62 248 PRO A C 1
ATOM 2008 O O . PRO A 1 248 ? 12.297 -25.734 -5.012 1 86.62 248 PRO A O 1
ATOM 2011 N N . GLY A 1 249 ? 12.688 -24.812 -7.031 1 91.44 249 GLY A N 1
ATOM 2012 C CA . GLY A 1 249 ? 13.172 -25.984 -7.746 1 91.44 249 GLY A CA 1
ATOM 2013 C C . GLY A 1 249 ? 12.102 -27.031 -7.973 1 91.44 249 GLY A C 1
ATOM 2014 O O . GLY A 1 249 ? 10.984 -26.719 -8.367 1 91.44 249 GLY A O 1
ATOM 2015 N N . LYS A 1 250 ? 12.469 -28.266 -7.828 1 95.25 250 LYS A N 1
ATOM 2016 C CA . LYS A 1 250 ? 11.672 -29.422 -8.219 1 95.25 250 LYS A CA 1
ATOM 2017 C C . LYS A 1 250 ? 10.477 -29.609 -7.289 1 95.25 250 LYS A C 1
ATOM 2019 O O . LYS A 1 250 ? 9.406 -30.047 -7.719 1 95.25 250 LYS A O 1
ATOM 2024 N N . ASN A 1 251 ? 10.703 -29.266 -6.062 1 97.5 251 ASN A N 1
ATOM 2025 C CA . ASN A 1 251 ? 9.602 -29.438 -5.117 1 97.5 251 ASN A CA 1
ATOM 2026 C C . ASN A 1 251 ? 8.414 -28.562 -5.477 1 97.5 251 ASN A C 1
ATOM 2028 O O . ASN A 1 251 ? 7.262 -28.969 -5.332 1 97.5 251 ASN A O 1
ATOM 2032 N N . PHE A 1 252 ? 8.672 -27.344 -5.949 1 98.56 252 PHE A N 1
ATOM 2033 C CA . PHE A 1 252 ? 7.594 -26.453 -6.383 1 98.56 252 PHE A CA 1
ATOM 2034 C C . PHE A 1 252 ? 6.82 -27.078 -7.539 1 98.56 252 PHE A C 1
ATOM 2036 O O . PHE A 1 252 ? 5.586 -27.078 -7.539 1 98.56 252 PHE A O 1
ATOM 2043 N N . VAL A 1 253 ? 7.52 -27.641 -8.477 1 98.75 253 VAL A N 1
ATOM 2044 C CA . VAL A 1 253 ? 6.898 -28.266 -9.641 1 98.75 253 VAL A CA 1
ATOM 2045 C C . VAL A 1 253 ? 6.02 -29.438 -9.188 1 98.75 253 VAL A C 1
ATOM 2047 O O . VAL A 1 253 ? 4.883 -29.578 -9.648 1 98.75 253 VAL A O 1
ATOM 2050 N N . GLU A 1 254 ? 6.535 -30.234 -8.281 1 98.75 254 GLU A N 1
ATOM 2051 C CA . GLU A 1 254 ? 5.789 -31.391 -7.789 1 98.75 254 GLU A CA 1
ATOM 2052 C C . GLU A 1 254 ? 4.52 -30.953 -7.062 1 98.75 254 GLU A C 1
ATOM 2054 O O . GLU A 1 254 ? 3.469 -31.578 -7.207 1 98.75 254 GLU A O 1
ATOM 2059 N N . ILE A 1 255 ? 4.621 -29.938 -6.32 1 98.88 255 ILE A N 1
ATOM 2060 C CA . ILE A 1 255 ? 3.459 -29.406 -5.609 1 98.88 255 ILE A CA 1
ATOM 2061 C C . ILE A 1 255 ? 2.406 -28.953 -6.609 1 98.88 255 ILE A C 1
ATOM 2063 O O . ILE A 1 255 ? 1.224 -29.266 -6.473 1 98.88 255 ILE A O 1
ATOM 2067 N N . VAL A 1 256 ? 2.803 -28.234 -7.594 1 98.88 256 VAL A N 1
ATOM 2068 C CA . VAL A 1 256 ? 1.886 -27.734 -8.617 1 98.88 256 VAL A CA 1
ATOM 2069 C C . VAL A 1 256 ? 1.206 -28.906 -9.312 1 98.88 256 VAL A C 1
ATOM 2071 O O . VAL A 1 256 ? -0.002 -28.875 -9.562 1 98.88 256 VAL A O 1
ATOM 2074 N N . LYS A 1 257 ? 1.958 -29.984 -9.578 1 98.81 257 LYS A N 1
ATOM 2075 C CA . LYS A 1 257 ? 1.394 -31.172 -10.195 1 98.81 257 LYS A CA 1
ATOM 2076 C C . LYS A 1 257 ? 0.274 -31.766 -9.344 1 98.81 257 LYS A C 1
ATOM 2078 O O . LYS A 1 257 ? -0.759 -32.188 -9.859 1 98.81 257 LYS A O 1
ATOM 2083 N N . LEU A 1 258 ? 0.54 -31.766 -8.07 1 98.81 258 LEU A N 1
ATOM 2084 C CA . LEU A 1 258 ? -0.468 -32.281 -7.148 1 98.81 258 LEU A CA 1
ATOM 2085 C C . LEU A 1 258 ? -1.755 -31.469 -7.238 1 98.81 258 LEU A C 1
ATOM 2087 O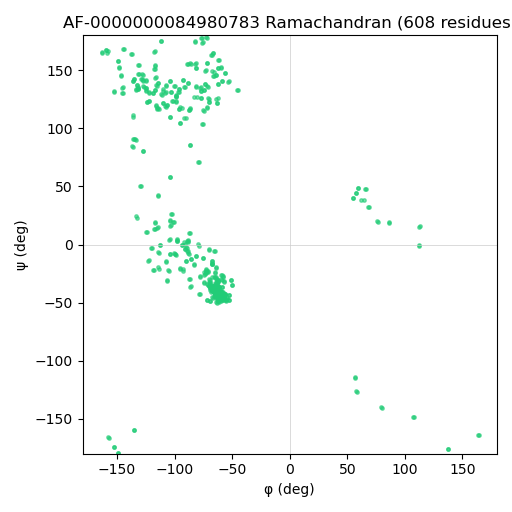 O . LEU A 1 258 ? -2.852 -32.031 -7.246 1 98.81 258 LEU A O 1
ATOM 2091 N N . PHE A 1 259 ? -1.644 -30.172 -7.359 1 98.88 259 PHE A N 1
ATOM 2092 C CA . PHE A 1 259 ? -2.818 -29.312 -7.426 1 98.88 259 PHE A CA 1
ATOM 2093 C C . PHE A 1 259 ? -3.492 -29.422 -8.789 1 98.88 259 PHE A C 1
ATOM 2095 O O . PHE A 1 259 ? -4.715 -29.297 -8.898 1 98.88 259 PHE A O 1
ATOM 2102 N N . ILE A 1 260 ? -2.73 -29.656 -9.844 1 98.75 260 ILE A N 1
ATOM 2103 C CA . ILE A 1 260 ? -3.316 -29.875 -11.164 1 98.75 260 ILE A CA 1
ATOM 2104 C C . ILE A 1 260 ? -4.152 -31.156 -11.141 1 98.75 260 ILE A C 1
ATOM 2106 O O . ILE A 1 260 ? -5.254 -31.188 -11.703 1 98.75 260 ILE A O 1
ATOM 2110 N N . LYS A 1 261 ? -3.623 -32.188 -10.523 1 98.5 261 LYS A N 1
ATOM 2111 C CA . LYS A 1 261 ? -4.41 -33.406 -10.344 1 98.5 261 LYS A CA 1
ATOM 2112 C C . LYS A 1 261 ? -5.703 -33.125 -9.586 1 98.5 261 LYS A C 1
ATOM 2114 O O . LYS A 1 261 ? -6.77 -33.594 -9.969 1 98.5 261 LYS A O 1
ATOM 2119 N N . ALA A 1 262 ? -5.609 -32.375 -8.516 1 98.62 262 ALA A N 1
ATOM 2120 C CA . ALA A 1 262 ? -6.789 -31.984 -7.742 1 98.62 262 ALA A CA 1
ATOM 2121 C C . ALA A 1 262 ? -7.793 -31.219 -8.602 1 98.62 262 ALA A C 1
ATOM 2123 O O . ALA A 1 262 ? -8.992 -31.5 -8.555 1 98.62 262 ALA A O 1
ATOM 2124 N N . LYS A 1 263 ? -7.258 -30.25 -9.359 1 98.44 263 LYS A N 1
ATOM 2125 C CA . LYS A 1 263 ? -8.094 -29.5 -10.297 1 98.44 263 LYS A CA 1
ATOM 2126 C C . LYS A 1 263 ? -8.867 -30.438 -11.219 1 98.44 263 LYS A C 1
ATOM 2128 O O . LYS A 1 263 ? -10.078 -30.297 -11.375 1 98.44 263 LYS A O 1
ATOM 2133 N N . ASN A 1 264 ? -8.211 -31.406 -11.789 1 97.94 264 ASN A N 1
ATOM 2134 C CA . ASN A 1 264 ? -8.836 -32.344 -12.703 1 97.94 264 ASN A CA 1
ATOM 2135 C C . ASN A 1 264 ? -9.883 -33.219 -11.992 1 97.94 264 ASN A C 1
ATOM 2137 O O . ASN A 1 264 ? -10.961 -33.469 -12.539 1 97.94 264 ASN A O 1
ATOM 2141 N N . GLU A 1 265 ? -9.57 -33.594 -10.836 1 98.06 265 GLU A N 1
ATOM 2142 C CA . GLU A 1 265 ? -10.508 -34.406 -10.062 1 98.06 265 GLU A CA 1
ATOM 2143 C C . GLU A 1 265 ? -11.75 -33.594 -9.688 1 98.06 265 GLU A C 1
ATOM 2145 O O . GLU A 1 265 ? -12.859 -34.125 -9.641 1 98.06 265 GLU A O 1
ATOM 2150 N N . ILE A 1 266 ? -11.57 -32.344 -9.398 1 98.06 266 ILE A N 1
ATOM 2151 C CA . ILE A 1 266 ? -12.703 -31.469 -9.109 1 98.06 266 ILE A CA 1
ATOM 2152 C C . ILE A 1 266 ? -13.586 -31.328 -10.344 1 98.06 266 ILE A C 1
ATOM 2154 O O . ILE A 1 266 ? -14.805 -31.484 -10.266 1 98.06 266 ILE A O 1
ATOM 2158 N N . LEU A 1 267 ? -12.969 -31.125 -11.453 1 97.06 267 LEU A N 1
ATOM 2159 C CA . LEU A 1 267 ? -13.703 -30.938 -12.703 1 97.06 267 LEU A CA 1
ATOM 2160 C C . LEU A 1 267 ? -14.438 -32.219 -13.094 1 97.06 267 LEU A C 1
ATOM 2162 O O . LEU A 1 267 ? -15.523 -32.156 -13.688 1 97.06 267 LEU A O 1
ATOM 2166 N N . ASN A 1 268 ? -13.938 -33.344 -12.703 1 97.44 268 ASN A N 1
ATOM 2167 C CA . ASN A 1 268 ? -14.547 -34.625 -13 1 97.44 268 ASN A CA 1
ATOM 2168 C C . ASN A 1 268 ? -15.516 -35.062 -11.906 1 97.44 268 ASN A C 1
ATOM 2170 O O . ASN A 1 268 ? -16.016 -36.188 -11.93 1 97.44 268 ASN A O 1
ATOM 2174 N N . ARG A 1 269 ? -15.727 -34.344 -10.906 1 96.81 269 ARG A N 1
ATOM 2175 C CA . ARG A 1 269 ? -16.625 -34.594 -9.781 1 96.81 269 ARG A CA 1
ATOM 2176 C C . ARG A 1 269 ? -16.156 -35.812 -9 1 96.81 269 ARG A C 1
ATOM 2178 O O . ARG A 1 269 ? -16.969 -36.656 -8.586 1 96.81 269 ARG A O 1
ATOM 2185 N N . GLU A 1 270 ? -14.836 -35.906 -8.898 1 97.56 270 GLU A N 1
ATOM 2186 C CA . GLU A 1 270 ? -14.234 -37.031 -8.18 1 97.56 270 GLU A CA 1
ATOM 2187 C C . GLU A 1 270 ? -13.547 -36.562 -6.902 1 97.56 270 GLU A C 1
ATOM 2189 O O . GLU A 1 270 ? -12.984 -37.344 -6.156 1 97.56 270 GLU A O 1
ATOM 2194 N N . TRP A 1 271 ? -13.562 -35.281 -6.625 1 97.31 271 TRP A N 1
ATOM 2195 C CA . TRP A 1 271 ? -12.875 -34.688 -5.488 1 97.31 271 TRP A CA 1
ATOM 2196 C C . TRP A 1 271 ? -13.688 -34.844 -4.211 1 97.31 271 TRP A C 1
ATOM 2198 O O . TRP A 1 271 ? -14.914 -34.719 -4.23 1 97.31 271 TRP A O 1
ATOM 2208 N N . ASN A 1 272 ? -13.016 -35.219 -3.123 1 96.69 272 ASN A N 1
ATOM 2209 C CA . ASN A 1 272 ? -13.664 -35.344 -1.822 1 96.69 272 ASN A CA 1
ATOM 2210 C C . ASN A 1 272 ? -12.695 -35.031 -0.683 1 96.69 272 ASN A C 1
ATOM 2212 O O . ASN A 1 272 ? -11.531 -34.719 -0.923 1 96.69 272 ASN A O 1
ATOM 2216 N N . SER A 1 273 ? -13.18 -35.125 0.494 1 96.5 273 SER A N 1
ATOM 2217 C CA . SER A 1 273 ? -12.438 -34.688 1.673 1 96.5 273 SER A CA 1
ATOM 2218 C C . SER A 1 273 ? -11.227 -35.594 1.914 1 96.5 273 SER A C 1
ATOM 2220 O O . SER A 1 273 ? -10.18 -35.125 2.379 1 96.5 273 SER A O 1
ATOM 2222 N N . ASP A 1 274 ? -11.359 -36.812 1.646 1 97.75 274 ASP A N 1
ATOM 2223 C CA . ASP A 1 274 ? -10.242 -37.75 1.841 1 97.75 274 ASP A CA 1
ATOM 2224 C C . ASP A 1 274 ? -9.086 -37.406 0.895 1 97.75 274 ASP A C 1
ATOM 2226 O O . ASP A 1 274 ? -7.922 -37.406 1.303 1 97.75 274 ASP A O 1
ATOM 2230 N N . LYS A 1 275 ? -9.438 -37.156 -0.32 1 98.25 275 LYS A N 1
ATOM 2231 C CA . LYS A 1 275 ? -8.43 -36.781 -1.298 1 98.25 275 LYS A CA 1
ATOM 2232 C C . LYS A 1 275 ? -7.785 -35.438 -0.922 1 98.25 275 LYS A C 1
ATOM 2234 O O . LYS A 1 275 ? -6.586 -35.25 -1.129 1 98.25 275 LYS A O 1
ATOM 2239 N N . ALA A 1 276 ? -8.539 -34.562 -0.372 1 98.5 276 ALA A N 1
ATOM 2240 C CA . ALA A 1 276 ? -8.016 -33.281 0.093 1 98.5 276 ALA A CA 1
ATOM 2241 C C . ALA A 1 276 ? -6.984 -33.469 1.2 1 98.5 276 ALA A C 1
ATOM 2243 O O . ALA A 1 276 ? -5.949 -32.781 1.221 1 98.5 276 ALA A O 1
ATOM 2244 N N . LYS A 1 277 ? -7.266 -34.406 2.088 1 98.31 277 LYS A N 1
ATOM 2245 C CA . LYS A 1 277 ? -6.336 -34.688 3.172 1 98.31 277 LYS A CA 1
ATOM 2246 C C . LYS A 1 277 ? -5.031 -35.281 2.633 1 98.31 277 LYS A C 1
ATOM 2248 O O . LYS A 1 277 ? -3.947 -34.906 3.098 1 98.31 277 LYS A O 1
ATOM 2253 N N . VAL A 1 278 ? -5.203 -36.125 1.682 1 98.56 278 VAL A N 1
ATOM 2254 C CA . VAL A 1 278 ? -4.02 -36.719 1.062 1 98.56 278 VAL A CA 1
ATOM 2255 C C . VAL A 1 278 ? -3.197 -35.625 0.38 1 98.56 278 VAL A C 1
ATOM 2257 O O . VAL A 1 278 ? -1.974 -35.594 0.526 1 98.56 278 VAL A O 1
ATOM 2260 N N . LEU A 1 279 ? -3.855 -34.719 -0.338 1 98.75 279 LEU A N 1
ATOM 2261 C CA . LEU A 1 279 ? -3.182 -33.594 -0.983 1 98.75 279 LEU A CA 1
ATOM 2262 C C . LEU A 1 279 ? -2.445 -32.75 0.043 1 98.75 279 LEU A C 1
ATOM 2264 O O . LEU A 1 279 ? -1.267 -32.438 -0.139 1 98.75 279 LEU A O 1
ATOM 2268 N N . ASN A 1 280 ? -3.123 -32.438 1.093 1 98.69 280 ASN A N 1
ATOM 2269 C CA . ASN A 1 280 ? -2.553 -31.594 2.137 1 98.69 280 ASN A CA 1
ATOM 2270 C C . ASN A 1 280 ? -1.278 -32.188 2.717 1 98.69 280 ASN A C 1
ATOM 2272 O O . ASN A 1 280 ? -0.269 -31.516 2.863 1 98.69 280 ASN A O 1
ATOM 2276 N N . GLU A 1 281 ? -1.295 -33.5 2.998 1 98.44 281 GLU A N 1
ATOM 2277 C CA . GLU A 1 281 ? -0.136 -34.188 3.562 1 98.44 281 GLU A CA 1
ATOM 2278 C C . GLU A 1 281 ? 1 -34.281 2.549 1 98.44 281 GLU A C 1
ATOM 2280 O O . GLU A 1 281 ? 2.17 -34.094 2.902 1 98.44 281 GLU A O 1
ATOM 2285 N N . SER A 1 282 ? 0.646 -34.531 1.327 1 98.69 282 SER A N 1
ATOM 2286 C CA . SER A 1 282 ? 1.655 -34.625 0.276 1 98.69 282 SER A CA 1
ATOM 2287 C C . SER A 1 282 ? 2.359 -33.281 0.082 1 98.69 282 SER A C 1
ATOM 2289 O O . SER A 1 282 ? 3.582 -33.25 -0.078 1 98.69 282 SER A O 1
ATOM 2291 N N . VAL A 1 283 ? 1.577 -32.219 0.102 1 98.69 283 VAL A N 1
ATOM 2292 C CA . VAL A 1 283 ? 2.145 -30.875 -0.053 1 98.69 283 VAL A CA 1
ATOM 2293 C C . VAL A 1 283 ? 3.076 -30.578 1.117 1 98.69 283 VAL A C 1
ATOM 2295 O O . VAL A 1 283 ? 4.176 -30.047 0.922 1 98.69 283 VAL A O 1
ATOM 2298 N N . LYS A 1 284 ? 2.709 -30.969 2.264 1 97.69 284 LYS A N 1
ATOM 2299 C CA . LYS A 1 284 ? 3.516 -30.734 3.459 1 97.69 284 LYS A CA 1
ATOM 2300 C C . LYS A 1 284 ? 4.867 -31.438 3.35 1 97.69 284 LYS A C 1
ATOM 2302 O O . LYS A 1 284 ? 5.891 -30.891 3.781 1 97.69 284 LYS A O 1
ATOM 2307 N N . MET A 1 285 ? 4.879 -32.562 2.76 1 97.5 285 MET A N 1
ATOM 2308 C CA . MET A 1 285 ? 6.105 -33.344 2.627 1 97.5 285 MET A CA 1
ATOM 2309 C C . MET A 1 285 ? 7.078 -32.688 1.662 1 97.5 285 MET A C 1
ATOM 2311 O O . MET A 1 285 ? 8.297 -32.812 1.815 1 97.5 285 MET A O 1
ATOM 2315 N N . LEU A 1 286 ? 6.535 -32 0.745 1 98.12 286 LEU A N 1
ATOM 2316 C CA . LEU A 1 286 ? 7.352 -31.375 -0.296 1 98.12 286 LEU A CA 1
ATOM 2317 C C . LEU A 1 286 ? 7.727 -29.953 0.079 1 98.12 286 LEU A C 1
ATOM 2319 O O . LEU A 1 286 ? 8.664 -29.375 -0.485 1 98.12 286 LEU A O 1
ATOM 2323 N N . HIS A 1 287 ? 6.93 -29.297 0.999 1 97.81 287 HIS A N 1
ATOM 2324 C CA . HIS A 1 287 ? 7.121 -27.922 1.409 1 97.81 287 HIS A CA 1
ATOM 2325 C C . HIS A 1 287 ? 8.43 -27.75 2.176 1 97.81 287 HIS A C 1
ATOM 2327 O O . HIS A 1 287 ? 8.859 -28.656 2.891 1 97.81 287 HIS A O 1
ATOM 2333 N N . PRO A 1 288 ? 9.094 -26.609 2.008 1 94 288 PRO A N 1
ATOM 2334 C CA . PRO A 1 288 ? 10.328 -26.391 2.773 1 94 288 PRO A CA 1
ATOM 2335 C C . PRO A 1 288 ? 10.133 -26.594 4.273 1 94 288 PRO A C 1
ATOM 2337 O O . PRO A 1 288 ? 9.156 -26.078 4.844 1 94 288 PRO A O 1
ATOM 2340 N N . LYS A 1 289 ? 11.094 -27.203 4.941 1 89.62 289 LYS A N 1
ATOM 2341 C CA . LYS A 1 289 ? 10.969 -27.609 6.34 1 89.62 289 LYS A CA 1
ATOM 2342 C C . LYS A 1 289 ? 11.055 -26.406 7.27 1 89.62 289 LYS A C 1
ATOM 2344 O O . LYS A 1 289 ? 10.523 -26.422 8.375 1 89.62 289 LYS A O 1
ATOM 2349 N N . ASN A 1 290 ? 11.695 -25.406 6.832 1 85.88 290 ASN A N 1
ATOM 2350 C CA . ASN A 1 290 ? 11.93 -24.266 7.703 1 85.88 290 ASN A CA 1
ATOM 2351 C C . ASN A 1 290 ? 10.773 -23.266 7.625 1 85.88 290 ASN A C 1
ATOM 2353 O O . ASN A 1 290 ? 10.852 -22.172 8.203 1 85.88 290 ASN A O 1
ATOM 2357 N N . ARG A 1 291 ? 9.781 -23.609 6.891 1 90.81 291 ARG A N 1
ATOM 2358 C CA . ARG A 1 291 ? 8.609 -22.734 6.809 1 90.81 291 ARG A CA 1
ATOM 2359 C C . ARG A 1 291 ? 7.336 -23.516 7.121 1 90.81 291 ARG A C 1
ATOM 2361 O O . ARG A 1 291 ? 7.176 -24.656 6.684 1 90.81 291 ARG A O 1
ATOM 2368 N N . GLY A 1 292 ? 6.492 -22.906 7.906 1 92.81 292 GLY A N 1
ATOM 2369 C CA . GLY A 1 292 ? 5.199 -23.5 8.195 1 92.81 292 GLY A CA 1
ATOM 2370 C C . GLY A 1 292 ? 4.168 -23.234 7.113 1 92.81 292 GLY A C 1
ATOM 2371 O O . GLY A 1 292 ? 4.461 -22.594 6.109 1 92.81 292 GLY A O 1
ATOM 2372 N N . MET A 1 293 ? 2.992 -23.875 7.297 1 95.38 293 MET A N 1
ATOM 2373 C CA . MET A 1 293 ? 1.883 -23.688 6.367 1 95.38 293 MET A CA 1
ATOM 2374 C C . MET A 1 293 ? 0.571 -23.484 7.117 1 95.38 293 MET A C 1
ATOM 2376 O O . MET A 1 293 ? 0.347 -24.094 8.164 1 95.38 293 MET A O 1
ATOM 2380 N N . ASP A 1 294 ? -0.243 -22.641 6.609 1 95.12 294 ASP A N 1
ATOM 2381 C CA . ASP A 1 294 ? -1.621 -22.484 7.062 1 95.12 294 ASP A CA 1
ATOM 2382 C C . ASP A 1 294 ? -2.492 -21.859 5.98 1 95.12 294 ASP A C 1
ATOM 2384 O O . ASP A 1 294 ? -2.146 -21.906 4.797 1 95.12 294 ASP A O 1
ATOM 2388 N N . THR A 1 295 ? -3.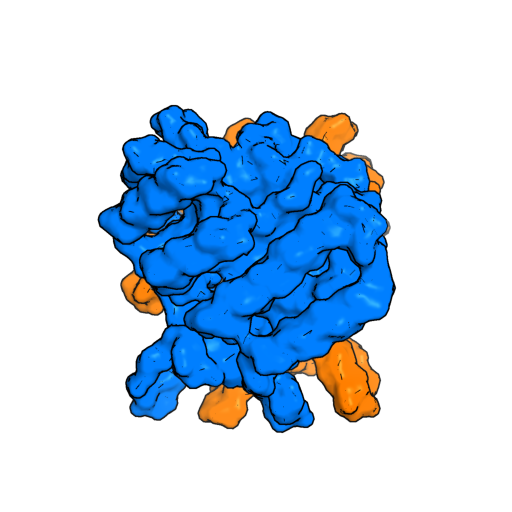67 -21.406 6.34 1 95.75 295 THR A N 1
ATOM 2389 C CA . THR A 1 295 ? -4.594 -20.859 5.348 1 95.75 295 THR A CA 1
ATOM 2390 C C . THR A 1 295 ? -4.617 -19.344 5.414 1 95.75 295 THR A C 1
ATOM 2392 O O . THR A 1 295 ? -5.566 -18.703 4.941 1 95.75 295 THR A O 1
ATOM 2395 N N . GLY A 1 296 ? -3.609 -18.766 6.066 1 91.31 296 GLY A N 1
ATOM 2396 C CA . GLY A 1 296 ? -3.602 -17.328 6.223 1 91.31 296 GLY A CA 1
ATOM 2397 C C . GLY A 1 296 ? -4.828 -16.797 6.938 1 91.31 296 GLY A C 1
ATOM 2398 O O . GLY A 1 296 ? -5.18 -17.281 8.016 1 91.31 296 GLY A O 1
ATOM 2399 N N . PHE A 1 297 ? -5.516 -15.836 6.344 1 89.44 297 PHE A N 1
ATOM 2400 C CA . PHE A 1 297 ? -6.66 -15.188 6.973 1 89.44 297 PHE A CA 1
ATOM 2401 C C . PHE A 1 297 ? -7.949 -15.945 6.664 1 89.44 297 PHE A C 1
ATOM 2403 O O . PHE A 1 297 ? -9 -15.656 7.242 1 89.44 297 PHE A O 1
ATOM 2410 N N . TYR A 1 298 ? -7.855 -16.891 5.859 1 93.31 298 TYR A N 1
ATOM 2411 C CA . TYR A 1 298 ? -9.047 -17.547 5.316 1 93.31 298 TYR A CA 1
ATOM 2412 C C . TYR A 1 298 ? -9.945 -18.062 6.434 1 93.31 298 TYR A C 1
ATOM 2414 O O . TYR A 1 298 ? -11.164 -17.875 6.395 1 93.31 298 TYR A O 1
ATOM 2422 N N . MET A 1 299 ? -9.367 -18.656 7.445 1 89.88 299 MET A N 1
ATOM 2423 C CA . MET A 1 299 ? -10.164 -19.281 8.5 1 89.88 299 MET A CA 1
ATOM 2424 C C . MET A 1 299 ? -10.305 -18.359 9.703 1 89.88 299 MET A C 1
ATOM 2426 O O . MET A 1 299 ? -10.859 -18.75 10.727 1 89.88 299 MET A O 1
ATOM 2430 N N . ILE A 1 300 ? -9.75 -17.172 9.562 1 81.25 300 ILE A N 1
ATOM 2431 C CA . ILE A 1 300 ? -9.797 -16.266 10.703 1 81.25 300 ILE A CA 1
ATOM 2432 C C . ILE A 1 300 ? -11.188 -15.641 10.805 1 81.25 300 ILE A C 1
ATOM 2434 O O . ILE A 1 300 ? -11.828 -15.352 9.789 1 81.25 300 ILE A O 1
ATOM 2438 N N . ASP A 1 301 ? -11.664 -15.641 12.055 1 72.25 301 ASP A N 1
ATOM 2439 C CA . ASP A 1 301 ? -12.922 -14.938 12.297 1 72.25 301 ASP A CA 1
ATOM 2440 C C . ASP A 1 301 ? -12.773 -13.445 12 1 72.25 301 ASP A C 1
ATOM 2442 O O . ASP A 1 301 ? -11.898 -12.781 12.555 1 72.25 301 ASP A O 1
ATOM 2446 N N . PRO A 1 302 ? -13.586 -13.039 11.117 1 65.25 302 PRO A N 1
ATOM 2447 C CA . PRO A 1 302 ? -13.477 -11.633 10.742 1 65.25 302 PRO A CA 1
ATOM 2448 C C . PRO A 1 302 ? -13.492 -10.695 11.945 1 65.25 302 PRO A C 1
ATOM 2450 O O . PRO A 1 302 ? -12.875 -9.625 11.914 1 65.25 302 PRO A O 1
ATOM 2453 N N . SER A 1 303 ? -14.18 -11.117 12.977 1 60.84 303 SER A N 1
ATOM 2454 C CA . SER A 1 303 ? -14.266 -10.281 14.172 1 60.84 303 SER A CA 1
ATOM 2455 C C . SER A 1 303 ? -12.906 -10.172 14.867 1 60.84 303 SER A C 1
ATOM 2457 O O . SER A 1 303 ? -12.68 -9.242 15.641 1 60.84 303 SER A O 1
ATOM 2459 N N . MET A 1 304 ? -12.008 -11.047 14.469 1 56.59 304 MET A N 1
ATOM 2460 C CA . MET A 1 304 ? -10.695 -11.07 15.125 1 56.59 304 MET A CA 1
ATOM 2461 C C . MET A 1 304 ? -9.719 -10.141 14.406 1 56.59 304 MET A C 1
ATOM 2463 O O . MET A 1 304 ? -8.625 -9.875 14.914 1 56.59 304 MET A O 1
ATOM 2467 N N . ILE A 1 305 ? -10.062 -9.734 13.273 1 54.34 305 ILE A N 1
ATOM 2468 C CA . ILE A 1 305 ? -9.203 -8.82 12.523 1 54.34 305 ILE A CA 1
ATOM 2469 C C . ILE A 1 305 ? -9.656 -7.379 12.766 1 54.34 305 ILE A C 1
ATOM 2471 O O . ILE A 1 305 ? -8.844 -6.449 12.711 1 54.34 305 ILE A O 1
ATOM 2475 N N . ARG A 1 306 ? -10.969 -7.25 13.211 1 47.28 306 ARG A N 1
ATOM 2476 C CA . ARG A 1 306 ? -11.547 -5.93 13.43 1 47.28 306 ARG A CA 1
ATOM 2477 C C . ARG A 1 306 ? -11.391 -5.5 14.883 1 47.28 306 ARG A C 1
ATOM 2479 O O . ARG A 1 306 ? -11.438 -6.332 15.789 1 47.28 306 ARG A O 1
ATOM 2486 N N . MET B 1 1 ? 0.772 31.234 -2.461 1 88.69 1 MET B N 1
ATOM 2487 C CA . MET B 1 1 ? 0.262 31.156 -1.094 1 88.69 1 MET B CA 1
ATOM 2488 C C . MET B 1 1 ? 0.575 29.797 -0.475 1 88.69 1 MET B C 1
ATOM 2490 O O . MET B 1 1 ? 0.36 28.75 -1.103 1 88.69 1 MET B O 1
ATOM 2494 N N . ILE B 1 2 ? 1.312 29.797 0.675 1 97.81 2 ILE B N 1
ATOM 2495 C CA . ILE B 1 2 ? 1.664 28.609 1.446 1 97.81 2 ILE B CA 1
ATOM 2496 C C . ILE B 1 2 ? 0.506 28.234 2.365 1 97.81 2 ILE B C 1
ATOM 2498 O O . ILE B 1 2 ? -0.056 29.078 3.055 1 97.81 2 ILE B O 1
ATOM 2502 N N . LYS B 1 3 ? 0.074 27.016 2.287 1 98.56 3 LYS B N 1
ATOM 2503 C CA . LYS B 1 3 ? -1.012 26.5 3.109 1 98.56 3 LYS B CA 1
ATOM 2504 C C . LYS B 1 3 ? -0.48 25.531 4.172 1 98.56 3 LYS B C 1
ATOM 2506 O O . LYS B 1 3 ? 0.283 24.625 3.861 1 98.56 3 LYS B O 1
ATOM 2511 N N . ILE B 1 4 ? -0.903 25.766 5.414 1 98.81 4 ILE B N 1
ATOM 2512 C CA . ILE B 1 4 ? -0.523 24.891 6.516 1 98.81 4 ILE B CA 1
ATOM 2513 C C . ILE B 1 4 ? -1.728 24.047 6.953 1 98.81 4 ILE B C 1
ATOM 2515 O O . ILE B 1 4 ? -2.76 24.609 7.348 1 98.81 4 ILE B O 1
ATOM 2519 N N . ILE B 1 5 ? -1.618 22.75 6.848 1 98.88 5 ILE B N 1
ATOM 2520 C CA . ILE B 1 5 ? -2.627 21.766 7.25 1 98.88 5 ILE B CA 1
ATOM 2521 C C . ILE B 1 5 ? -2.139 21 8.477 1 98.88 5 ILE B C 1
ATOM 2523 O O . ILE B 1 5 ? -0.998 20.531 8.516 1 98.88 5 ILE B O 1
ATOM 2527 N N . THR B 1 6 ? -2.967 20.844 9.516 1 98.81 6 THR B N 1
ATOM 2528 C CA . THR B 1 6 ? -2.553 20.141 10.727 1 98.81 6 THR B CA 1
ATOM 2529 C C . THR B 1 6 ? -3.57 19.062 11.102 1 98.81 6 THR B C 1
ATOM 2531 O O . THR B 1 6 ? -4.777 19.266 10.938 1 98.81 6 THR B O 1
ATOM 2534 N N . THR B 1 7 ? -3.08 17.984 11.578 1 98.62 7 THR B N 1
ATOM 2535 C CA . THR B 1 7 ? -3.955 17.078 12.32 1 98.62 7 THR B CA 1
ATOM 2536 C C . THR B 1 7 ? -4.41 17.719 13.625 1 98.62 7 THR B C 1
ATOM 2538 O O . THR B 1 7 ? -3.865 18.75 14.047 1 98.62 7 THR B O 1
ATOM 2541 N N . VAL B 1 8 ? -5.457 17.094 14.188 1 97.56 8 VAL B N 1
ATOM 2542 C CA . VAL B 1 8 ? -6.07 17.609 15.406 1 97.56 8 VAL B CA 1
ATOM 2543 C C . VAL B 1 8 ? -6.262 16.469 16.406 1 97.56 8 VAL B C 1
ATOM 2545 O O . VAL B 1 8 ? -6.668 15.367 16.031 1 97.56 8 VAL B O 1
ATOM 2548 N N . GLU B 1 9 ? -5.938 16.781 17.656 1 97.38 9 GLU B N 1
ATOM 2549 C CA . GLU B 1 9 ? -6.086 15.727 18.656 1 97.38 9 GLU B CA 1
ATOM 2550 C C . GLU B 1 9 ? -7.305 15.961 19.531 1 97.38 9 GLU B C 1
ATOM 2552 O O . GLU B 1 9 ? -7.789 15.039 20.203 1 97.38 9 GLU B O 1
ATOM 2557 N N . SER B 1 10 ? -7.766 17.219 19.609 1 97.81 10 SER B N 1
ATOM 2558 C CA . SER B 1 10 ? -8.906 17.562 20.453 1 97.81 10 SER B CA 1
ATOM 2559 C C . SER B 1 10 ? -9.57 18.859 19.969 1 97.81 10 SER B C 1
ATOM 2561 O O . SER B 1 10 ? -8.984 19.609 19.188 1 97.81 10 SER B O 1
ATOM 2563 N N . ILE B 1 11 ? -10.789 19.062 20.516 1 98.25 11 ILE B N 1
ATOM 2564 C CA . ILE B 1 11 ? -11.5 20.281 20.188 1 98.25 11 ILE B CA 1
ATOM 2565 C C . ILE B 1 11 ? -10.711 21.484 20.688 1 98.25 11 ILE B C 1
ATOM 2567 O O . ILE B 1 11 ? -10.57 22.484 19.984 1 98.25 11 ILE B O 1
ATOM 2571 N N . GLU B 1 12 ? -10.172 21.406 21.828 1 97.88 12 GLU B N 1
ATOM 2572 C CA . GLU B 1 12 ? -9.391 22.484 22.422 1 97.88 12 GLU B CA 1
ATOM 2573 C C . GLU B 1 12 ? -8.148 22.781 21.594 1 97.88 12 GLU B C 1
ATOM 2575 O O . GLU B 1 12 ? -7.828 23.953 21.359 1 97.88 12 GLU B O 1
ATOM 2580 N N . GLN B 1 13 ? -7.48 21.797 21.156 1 98.38 13 GLN B N 1
ATOM 2581 C CA . GLN B 1 13 ? -6.297 22 20.328 1 98.38 13 GLN B CA 1
ATOM 2582 C C . GLN B 1 13 ? -6.656 22.656 19.016 1 98.38 13 GLN B C 1
ATOM 2584 O O . GLN B 1 13 ? -5.914 23.516 18.516 1 98.38 13 GLN B O 1
ATOM 2589 N N . ALA B 1 14 ? -7.762 22.219 18.484 1 98.56 14 ALA B N 1
ATOM 2590 C CA . ALA B 1 14 ? -8.227 22.812 17.234 1 98.56 14 ALA B CA 1
ATOM 2591 C C . ALA B 1 14 ? -8.414 24.312 17.375 1 98.56 14 ALA B C 1
ATOM 2593 O O . ALA B 1 14 ? -8.023 25.078 16.484 1 98.56 14 ALA B O 1
ATOM 2594 N N . GLU B 1 15 ? -8.984 24.703 18.453 1 98.44 15 GLU B N 1
ATOM 2595 C CA . GLU B 1 15 ? -9.18 26.141 18.703 1 98.44 15 GLU B CA 1
ATOM 2596 C C . GLU B 1 15 ? -7.852 26.891 18.734 1 98.44 15 GLU B C 1
ATOM 2598 O O . GLU B 1 15 ? -7.727 27.953 18.125 1 98.44 15 GLU B O 1
ATOM 2603 N N . GLN B 1 16 ? -6.922 26.344 19.391 1 98.62 16 GLN B N 1
ATOM 2604 C CA . GLN B 1 16 ? -5.609 26.969 19.516 1 98.62 16 GLN B CA 1
ATOM 2605 C C . GLN B 1 16 ? -4.906 27.031 18.156 1 98.62 16 GLN B C 1
ATOM 2607 O O . GLN B 1 16 ? -4.234 28.016 17.844 1 98.62 16 GLN B O 1
ATOM 2612 N N . LEU B 1 17 ? -5.027 25.969 17.375 1 98.81 17 LEU B N 1
ATOM 2613 C CA . LEU B 1 17 ? -4.406 25.906 16.047 1 98.81 17 LEU B CA 1
ATOM 2614 C C . LEU B 1 17 ? -5.016 26.953 15.125 1 98.81 17 LEU B C 1
ATOM 2616 O O . LEU B 1 17 ? -4.297 27.625 14.383 1 98.81 17 LEU B O 1
ATOM 2620 N N . LEU B 1 18 ? -6.332 27.078 15.188 1 98.75 18 LEU B N 1
ATOM 2621 C CA . LEU B 1 18 ? -7.008 28.078 14.375 1 98.75 18 LEU B CA 1
ATOM 2622 C C . LEU B 1 18 ? -6.574 29.484 14.781 1 98.75 18 LEU B C 1
ATOM 2624 O O . LEU B 1 18 ? -6.312 30.344 13.922 1 98.75 18 LEU B O 1
ATOM 2628 N N . GLU B 1 19 ? -6.453 29.734 16.047 1 98.25 19 GLU B N 1
ATOM 2629 C CA . GLU B 1 19 ? -5.988 31.031 16.547 1 98.25 19 GLU B CA 1
ATOM 2630 C C . GLU B 1 19 ? -4.562 31.312 16.094 1 98.25 19 GLU B C 1
ATOM 2632 O O . GLU B 1 19 ? -4.207 32.469 15.852 1 98.25 19 GLU B O 1
ATOM 2637 N N . ALA B 1 20 ? -3.807 30.25 15.984 1 98.06 20 ALA B N 1
ATOM 2638 C CA . ALA B 1 20 ? -2.41 30.391 15.586 1 98.06 20 ALA B CA 1
ATOM 2639 C C . ALA B 1 20 ? -2.293 30.734 14.102 1 98.06 20 ALA B C 1
ATOM 2641 O O . ALA B 1 20 ? -1.252 31.219 13.648 1 98.06 20 ALA B O 1
ATOM 2642 N N . GLY B 1 21 ? -3.336 30.438 13.328 1 98.06 21 GLY B N 1
ATOM 2643 C CA . GLY B 1 21 ? -3.301 30.828 11.922 1 98.06 21 GLY B CA 1
ATOM 2644 C C . GLY B 1 21 ? -3.229 29.641 10.984 1 98.06 21 GLY B C 1
ATOM 2645 O O . GLY B 1 21 ? -2.9 29.781 9.805 1 98.06 21 GLY B O 1
ATOM 2646 N N . VAL B 1 22 ? -3.512 28.453 11.469 1 98.75 22 VAL B N 1
ATOM 2647 C CA . VAL B 1 22 ? -3.578 27.266 10.617 1 98.75 22 VAL B CA 1
ATOM 2648 C C . VAL B 1 22 ? -4.629 27.469 9.531 1 98.75 22 VAL B C 1
ATOM 2650 O O . VAL B 1 22 ? -5.695 28.031 9.781 1 98.75 22 VAL B O 1
ATOM 2653 N N . ASP B 1 23 ? -4.305 27 8.32 1 98.75 23 ASP B N 1
ATOM 2654 C CA . ASP B 1 23 ? -5.188 27.234 7.184 1 98.75 23 ASP B CA 1
ATOM 2655 C C . ASP B 1 23 ? -6.258 26.156 7.078 1 98.75 23 ASP B C 1
ATOM 2657 O O . ASP B 1 23 ? -7.352 26.406 6.562 1 98.75 23 ASP B O 1
ATOM 2661 N N . GLU B 1 24 ? -5.961 24.938 7.516 1 98.88 24 GLU B N 1
ATOM 2662 C CA . GLU B 1 24 ? -6.859 23.797 7.352 1 98.88 24 GLU B CA 1
ATOM 2663 C C . GLU B 1 24 ? -6.652 22.766 8.453 1 98.88 24 GLU B C 1
ATOM 2665 O O . GLU B 1 24 ? -5.516 22.438 8.805 1 98.88 24 GLU B O 1
ATOM 2670 N N . LEU B 1 25 ? -7.773 22.328 9.055 1 98.94 25 LEU B N 1
ATOM 2671 C CA . LEU B 1 25 ? -7.738 21.234 10.023 1 98.94 25 LEU B CA 1
ATOM 2672 C C . LEU B 1 25 ? -7.969 19.891 9.336 1 98.94 25 LEU B C 1
ATOM 2674 O O . LEU B 1 25 ? -8.828 19.781 8.461 1 98.94 25 LEU B O 1
ATOM 2678 N N . TYR B 1 26 ? -7.176 18.906 9.695 1 98.88 26 TYR B N 1
ATOM 2679 C CA . TYR B 1 26 ? -7.293 17.547 9.195 1 98.88 26 TYR B CA 1
ATOM 2680 C C . TYR B 1 26 ? -7.656 16.578 10.312 1 98.88 26 TYR B C 1
ATOM 2682 O O . TYR B 1 26 ? -6.918 16.438 11.289 1 98.88 26 TYR B O 1
ATOM 2690 N N . PHE B 1 27 ? -8.789 15.961 10.211 1 98.81 27 PHE B N 1
ATOM 2691 C CA . PHE B 1 27 ? -9.266 15.039 11.234 1 98.81 27 PHE B CA 1
ATOM 2692 C C . PHE B 1 27 ? -10.195 13.992 10.625 1 98.81 27 PHE B C 1
ATOM 2694 O O . PHE B 1 27 ? -10.234 13.82 9.406 1 98.81 27 PHE B O 1
ATOM 2701 N N . GLY B 1 28 ? -10.805 13.156 11.406 1 98.44 28 GLY B N 1
ATOM 2702 C CA . GLY B 1 28 ? -11.719 12.133 10.938 1 98.44 28 GLY B CA 1
ATOM 2703 C C . GLY B 1 28 ? -11.992 11.055 11.969 1 98.44 28 GLY B C 1
ATOM 2704 O O . GLY B 1 28 ? -11.852 11.289 13.172 1 98.44 28 GLY B O 1
ATOM 2705 N N . GLN B 1 29 ? -12.508 10.023 11.484 1 97.5 29 GLN B N 1
ATOM 2706 C CA . GLN B 1 29 ? -12.812 8.828 12.273 1 97.5 29 GLN B CA 1
ATOM 2707 C C . GLN B 1 29 ? -11.961 7.648 11.82 1 97.5 29 GLN B C 1
ATOM 2709 O O . GLN B 1 29 ? -11.773 7.434 10.617 1 97.5 29 GLN B O 1
ATOM 2714 N N . ASP B 1 30 ? -11.445 6.844 12.781 1 94.62 30 ASP B N 1
ATOM 2715 C CA . ASP B 1 30 ? -10.461 5.805 12.477 1 94.62 30 ASP B CA 1
ATOM 2716 C C . ASP B 1 30 ? -11.086 4.691 11.641 1 94.62 30 ASP B C 1
ATOM 2718 O O . ASP B 1 30 ? -10.375 3.92 11 1 94.62 30 ASP B O 1
ATOM 2722 N N . GLU B 1 31 ? -12.414 4.621 11.578 1 94.62 31 GLU B N 1
ATOM 2723 C CA . GLU B 1 31 ? -13.086 3.652 10.719 1 94.62 31 GLU B CA 1
ATOM 2724 C C . GLU B 1 31 ? -12.766 3.914 9.25 1 94.62 31 GLU B C 1
ATOM 2726 O O . GLU B 1 31 ? -12.711 2.98 8.445 1 94.62 31 GLU B O 1
ATOM 2731 N N . PHE B 1 32 ? -12.531 5.188 8.93 1 97.06 32 PHE B N 1
ATOM 2732 C CA . PHE B 1 32 ? -12.375 5.555 7.523 1 97.06 32 PHE B CA 1
ATOM 2733 C C . PHE B 1 32 ? -11.031 6.227 7.285 1 97.06 32 PHE B C 1
ATOM 2735 O O . PHE B 1 32 ? -10.617 6.402 6.137 1 97.06 32 PHE B O 1
ATOM 2742 N N . GLY B 1 33 ? -10.398 6.613 8.359 1 96.69 33 GLY B N 1
ATOM 2743 C CA . GLY B 1 33 ? -9.141 7.34 8.242 1 96.69 33 GLY B CA 1
ATOM 2744 C C . GLY B 1 33 ? -8 6.684 9 1 96.69 33 GLY B C 1
ATOM 2745 O O . GLY B 1 33 ? -8.188 6.195 10.117 1 96.69 33 GLY B O 1
ATOM 2746 N N . LEU B 1 34 ? -6.801 6.707 8.391 1 94.81 34 LEU B N 1
ATOM 2747 C CA . LEU B 1 34 ? -5.621 6.09 8.992 1 94.81 34 LEU B CA 1
ATOM 2748 C C . LEU B 1 34 ? -4.836 7.102 9.812 1 94.81 34 LEU B C 1
ATOM 2750 O O . LEU B 1 34 ? -4.711 8.266 9.422 1 94.81 34 LEU B O 1
ATOM 2754 N N . ARG B 1 35 ? -4.316 6.637 10.945 1 94.38 35 ARG B N 1
ATOM 2755 C CA . ARG B 1 35 ? -3.242 7.27 11.703 1 94.38 35 ARG B CA 1
ATOM 2756 C C . ARG B 1 35 ? -3.631 8.68 12.133 1 94.38 35 ARG B C 1
ATOM 2758 O O . ARG B 1 35 ? -2.861 9.625 11.953 1 94.38 35 ARG B O 1
ATOM 2765 N N . LEU B 1 36 ? -4.781 8.781 12.68 1 95.62 36 LEU B N 1
ATOM 2766 C CA . LEU B 1 36 ? -5.289 10.016 13.273 1 95.62 36 LEU B CA 1
ATOM 2767 C C . LEU B 1 36 ? -4.883 10.125 14.734 1 95.62 36 LEU B C 1
ATOM 2769 O O . LEU B 1 36 ? -4.914 9.133 15.469 1 95.62 36 LEU B O 1
ATOM 2773 N N . PRO B 1 37 ? -4.488 11.367 15.148 1 96 37 PRO B N 1
ATOM 2774 C CA . PRO B 1 37 ? -4.211 11.523 16.578 1 96 37 PRO B CA 1
ATOM 2775 C C . PRO B 1 37 ? -5.406 11.148 17.453 1 96 37 PRO B C 1
ATOM 2777 O O . PRO B 1 37 ? -5.227 10.695 18.594 1 96 37 PRO B O 1
ATOM 2780 N N . ASN B 1 38 ? -6.535 11.375 16.953 1 95.75 38 ASN B N 1
ATOM 2781 C CA . ASN B 1 38 ? -7.789 11.031 17.625 1 95.75 38 ASN B CA 1
ATOM 2782 C C . ASN B 1 38 ? -8.867 10.633 16.625 1 95.75 38 ASN B C 1
ATOM 2784 O O . ASN B 1 38 ? -8.883 11.133 15.5 1 95.75 38 ASN B O 1
ATOM 2788 N N . SER B 1 39 ? -9.688 9.672 17.078 1 96.69 39 SER B N 1
ATOM 2789 C CA . SER B 1 39 ? -10.883 9.328 16.312 1 96.69 39 SER B CA 1
ATOM 2790 C C . SER B 1 39 ? -12.102 10.102 16.797 1 96.69 39 SER B C 1
ATOM 2792 O O . SER B 1 39 ? -12.57 9.891 17.922 1 96.69 39 SER B O 1
ATOM 2794 N N . PHE B 1 40 ? -12.719 10.961 15.938 1 98.31 40 PHE B N 1
ATOM 2795 C CA . PHE B 1 40 ? -13.805 11.828 16.359 1 98.31 40 PHE B CA 1
ATOM 2796 C C . PHE B 1 40 ? -15.156 11.25 15.961 1 98.31 40 PHE B C 1
ATOM 2798 O O . PHE B 1 40 ? -15.312 10.727 14.859 1 98.31 40 PHE B O 1
ATOM 2805 N N . ASN B 1 41 ? -16.078 11.312 16.844 1 97.94 41 ASN B N 1
ATOM 2806 C CA . ASN B 1 41 ? -17.438 10.945 16.484 1 97.94 41 ASN B CA 1
ATOM 2807 C C . ASN B 1 41 ? -18.094 12.008 15.602 1 97.94 41 ASN B C 1
ATOM 2809 O O . ASN B 1 41 ? -17.484 13.031 15.305 1 97.94 41 ASN B O 1
ATOM 2813 N N . ARG B 1 42 ? -19.312 11.727 15.211 1 98.5 42 ARG B N 1
ATOM 2814 C CA . ARG B 1 42 ? -20 12.586 14.258 1 98.5 42 ARG B CA 1
ATOM 2815 C C . ARG B 1 42 ? -20.219 13.977 14.844 1 98.5 42 ARG B C 1
ATOM 2817 O O . ARG B 1 42 ? -19.984 14.984 14.172 1 98.5 42 ARG B O 1
ATOM 2824 N N . GLU B 1 43 ? -20.625 14.039 16.031 1 98.62 43 GLU B N 1
ATOM 2825 C CA . GLU B 1 43 ? -20.891 15.312 16.688 1 98.62 43 GLU B CA 1
ATOM 2826 C C . GLU B 1 43 ? -19.641 16.172 16.75 1 98.62 43 GLU B C 1
ATOM 2828 O O . GLU B 1 43 ? -19.688 17.375 16.453 1 98.62 43 GLU B O 1
ATOM 2833 N N . ASP B 1 44 ? -18.578 15.578 17.109 1 98.75 44 ASP B N 1
ATOM 2834 C CA . ASP B 1 44 ? -17.312 16.312 17.219 1 98.75 44 ASP B CA 1
ATOM 2835 C C . ASP B 1 44 ? -16.828 16.766 15.852 1 98.75 44 ASP B C 1
ATOM 2837 O O . ASP B 1 44 ? -16.234 17.844 15.719 1 98.75 44 ASP B O 1
ATOM 2841 N N . GLN B 1 45 ? -17.016 15.969 14.859 1 98.88 45 GLN B N 1
ATOM 2842 C CA . GLN B 1 45 ? -16.625 16.359 13.508 1 98.88 45 GLN B CA 1
ATOM 2843 C C . GLN B 1 45 ? -17.422 17.594 13.055 1 98.88 45 GLN B C 1
ATOM 2845 O O . GLN B 1 45 ? -16.875 18.484 12.414 1 98.88 45 GLN B O 1
ATOM 2850 N N . GLU B 1 46 ? -18.703 17.547 13.359 1 98.88 46 GLU B N 1
ATOM 2851 C CA . GLU B 1 46 ? -19.531 18.703 13.039 1 98.88 46 GLU B CA 1
ATOM 2852 C C . GLU B 1 46 ? -19.047 19.953 13.758 1 98.88 46 GLU B C 1
ATOM 2854 O O . GLU B 1 46 ? -18.953 21.031 13.156 1 98.88 46 GLU B O 1
ATOM 2859 N N . LYS B 1 47 ? -18.719 19.812 15.023 1 98.81 47 LYS B N 1
ATOM 2860 C CA . LYS B 1 47 ? -18.219 20.922 15.828 1 98.81 47 LYS B CA 1
ATOM 2861 C C . LYS B 1 47 ? -16.906 21.469 15.258 1 98.81 47 LYS B C 1
ATOM 2863 O O . LYS B 1 47 ? -16.75 22.672 15.117 1 98.81 47 LYS B O 1
ATOM 2868 N N . LEU B 1 48 ? -16.016 20.609 14.945 1 98.88 48 LEU B N 1
ATOM 2869 C CA . LEU B 1 48 ? -14.719 21 14.398 1 98.88 48 LEU B CA 1
ATOM 2870 C C . LEU B 1 48 ? -14.883 21.719 13.062 1 98.88 48 LEU B C 1
ATOM 2872 O O . LEU B 1 48 ? -14.195 22.719 12.805 1 98.88 48 LEU B O 1
ATOM 2876 N N . THR B 1 49 ? -15.766 21.188 12.25 1 98.94 49 THR B N 1
ATOM 2877 C CA . THR B 1 49 ? -16.016 21.797 10.953 1 98.94 49 THR B CA 1
ATOM 2878 C C . THR B 1 49 ? -16.578 23.203 11.117 1 98.94 49 THR B C 1
ATOM 2880 O O . THR B 1 49 ? -16.078 24.156 10.492 1 98.94 49 THR B O 1
ATOM 2883 N N . LYS B 1 50 ? -17.547 23.344 11.945 1 98.81 50 LYS B N 1
ATOM 2884 C CA . LYS B 1 50 ? -18.141 24.656 12.203 1 98.81 50 LYS B CA 1
ATOM 2885 C C . LYS B 1 50 ? -17.094 25.625 12.758 1 98.81 50 LYS B C 1
ATOM 2887 O O . LYS B 1 50 ? -17.047 26.781 12.336 1 98.81 50 LYS B O 1
ATOM 2892 N N . MET B 1 51 ? -16.328 25.172 13.688 1 98.69 51 MET B N 1
ATOM 2893 C CA . MET B 1 51 ? -15.297 26 14.305 1 98.69 51 MET B CA 1
ATOM 2894 C C . MET B 1 51 ? -14.328 26.531 13.258 1 98.69 51 MET B C 1
ATOM 2896 O O . MET B 1 51 ? -13.961 27.703 13.289 1 98.69 51 MET B O 1
ATOM 2900 N N . ALA B 1 52 ? -13.867 25.672 12.391 1 98.88 52 ALA B N 1
ATOM 2901 C CA . ALA B 1 52 ? -12.945 26.078 11.328 1 98.88 52 ALA B CA 1
ATOM 2902 C C . ALA B 1 52 ? -13.602 27.094 10.398 1 98.88 52 ALA B C 1
ATOM 2904 O O . ALA B 1 52 ? -13 28.125 10.086 1 98.88 52 ALA B O 1
ATOM 2905 N N . HIS B 1 53 ? -14.828 26.844 9.984 1 98.88 53 HIS B N 1
ATOM 2906 C CA . HIS B 1 53 ? -15.539 27.734 9.078 1 98.88 53 HIS B CA 1
ATOM 2907 C C . HIS B 1 53 ? -15.789 29.094 9.727 1 98.88 53 HIS B C 1
ATOM 2909 O O . HIS B 1 53 ? -15.664 30.141 9.07 1 98.88 53 HIS B O 1
ATOM 2915 N N . ASP B 1 54 ? -16.156 29.062 10.992 1 98.62 54 ASP B N 1
ATOM 2916 C CA . ASP B 1 54 ? -16.375 30.312 11.719 1 98.62 54 ASP B CA 1
ATOM 2917 C C . ASP B 1 54 ? -15.094 31.156 11.734 1 98.62 54 ASP B C 1
ATOM 2919 O O . ASP B 1 54 ? -15.164 32.406 11.789 1 98.62 54 ASP B O 1
ATOM 2923 N N . ALA B 1 55 ? -13.977 30.547 11.703 1 98.56 55 ALA B N 1
ATOM 2924 C CA . ALA B 1 55 ? -12.688 31.234 11.711 1 98.56 55 ALA B CA 1
ATOM 2925 C C . ALA B 1 55 ? -12.227 31.547 10.289 1 98.56 55 ALA B C 1
ATOM 2927 O O . ALA B 1 55 ? -11.117 32.031 10.086 1 98.56 55 ALA B O 1
ATOM 2928 N N . GLY B 1 56 ? -13.031 31.234 9.273 1 98.56 56 GLY B N 1
ATOM 2929 C CA . GLY B 1 56 ? -12.688 31.469 7.883 1 98.56 56 GLY B CA 1
ATOM 2930 C C . GLY B 1 56 ? -11.68 30.484 7.332 1 98.56 56 GLY B C 1
ATOM 2931 O O . GLY B 1 56 ? -10.93 30.797 6.41 1 98.56 56 GLY B O 1
ATOM 2932 N N . LYS B 1 57 ? -11.555 29.359 7.957 1 98.81 57 LYS B N 1
ATOM 2933 C CA . LYS B 1 57 ? -10.609 28.312 7.562 1 98.81 57 LYS B CA 1
ATOM 2934 C C . LYS B 1 57 ? -11.344 27.078 7.039 1 98.81 57 LYS B C 1
ATOM 2936 O O . LYS B 1 57 ? -12.578 27.062 6.973 1 98.81 57 LYS B O 1
ATOM 2941 N N . THR B 1 58 ? -10.617 26.078 6.547 1 98.88 58 THR B N 1
ATOM 2942 C CA . THR B 1 58 ? -11.227 24.922 5.922 1 98.88 58 THR B CA 1
ATOM 2943 C C . THR B 1 58 ? -10.898 23.641 6.707 1 98.88 58 THR B C 1
ATOM 2945 O O . THR B 1 58 ? -10.07 23.672 7.625 1 98.88 58 THR B O 1
ATOM 2948 N N . VAL B 1 59 ? -11.648 22.562 6.387 1 98.94 59 VAL B N 1
ATOM 2949 C CA . VAL B 1 59 ? -11.383 21.25 6.98 1 98.94 59 VAL B CA 1
ATOM 2950 C C . VAL B 1 59 ? -11.234 20.203 5.883 1 98.94 59 VAL B C 1
ATOM 2952 O O . VAL B 1 59 ? -11.844 20.328 4.816 1 98.94 59 VAL B O 1
ATOM 2955 N N . SER B 1 60 ? -10.398 19.266 6.129 1 98.88 60 SER B N 1
ATOM 2956 C CA . SER B 1 60 ? -10.258 18.047 5.328 1 98.88 60 SER B CA 1
ATOM 2957 C C . SER B 1 60 ? -10.414 16.797 6.188 1 98.88 60 SER B C 1
ATOM 2959 O O . SER B 1 60 ? -9.852 16.719 7.281 1 98.88 60 SER B O 1
ATOM 2961 N N . ILE B 1 61 ? -11.188 15.852 5.684 1 98.94 61 ILE B N 1
ATOM 2962 C CA . ILE B 1 61 ? -11.5 14.664 6.473 1 98.94 61 ILE B CA 1
ATOM 2963 C C . ILE B 1 61 ? -10.742 13.461 5.91 1 98.94 61 ILE B C 1
ATOM 2965 O O . ILE B 1 61 ? -10.688 13.266 4.691 1 98.94 61 ILE B O 1
ATOM 2969 N N . ALA B 1 62 ? -10.203 12.68 6.809 1 98.62 62 ALA B N 1
ATOM 2970 C CA . ALA B 1 62 ? -9.477 11.469 6.418 1 98.62 62 ALA B CA 1
ATOM 2971 C C . ALA B 1 62 ? -10.445 10.367 5.992 1 98.62 62 ALA B C 1
ATOM 2973 O O . ALA B 1 62 ? -11.25 9.891 6.797 1 98.62 62 ALA B O 1
ATOM 2974 N N . VAL B 1 63 ? -10.383 9.992 4.785 1 98.25 63 VAL B N 1
ATOM 2975 C CA . VAL B 1 63 ? -11.047 8.812 4.227 1 98.25 63 VAL B CA 1
ATOM 2976 C C . VAL B 1 63 ? -10.039 7.98 3.438 1 98.25 63 VAL B C 1
ATOM 2978 O O . VAL B 1 63 ? -10.289 7.613 2.287 1 98.25 63 VAL B O 1
ATOM 2981 N N . ASN B 1 64 ? -8.891 7.684 4.07 1 96.56 64 ASN B N 1
ATOM 2982 C CA . ASN B 1 64 ? -7.77 7.055 3.381 1 96.56 64 ASN B CA 1
ATOM 2983 C C . ASN B 1 64 ? -7.453 5.68 3.959 1 96.56 64 ASN B C 1
ATOM 2985 O O . ASN B 1 64 ? -6.371 5.137 3.732 1 96.56 64 ASN B O 1
ATOM 2989 N N . ALA B 1 65 ? -8.422 5.078 4.695 1 94.56 65 ALA B N 1
ATOM 2990 C CA . ALA B 1 65 ? -8.219 3.752 5.277 1 94.56 65 ALA B CA 1
ATOM 2991 C C . ALA B 1 65 ? -8.227 2.674 4.195 1 94.56 65 ALA B C 1
ATOM 2993 O O . ALA B 1 65 ? -8.68 2.912 3.074 1 94.56 65 ALA B O 1
ATOM 2994 N N . ILE B 1 66 ? -7.57 1.536 4.512 1 91.44 66 ILE B N 1
ATOM 2995 C CA . ILE B 1 66 ? -7.73 0.337 3.697 1 91.44 66 ILE B CA 1
ATOM 2996 C C . ILE B 1 66 ? -9.086 -0.308 3.988 1 91.44 66 ILE B C 1
ATOM 2998 O O . ILE B 1 66 ? -9.242 -1 4.996 1 91.44 66 ILE B O 1
ATOM 3002 N N . LEU B 1 67 ? -10.031 -0.134 3.098 1 92.12 67 LEU B N 1
ATOM 3003 C CA . LEU B 1 67 ? -11.414 -0.478 3.404 1 92.12 67 LEU B CA 1
ATOM 3004 C C . LEU B 1 67 ? -11.75 -1.872 2.889 1 92.12 67 LEU B C 1
ATOM 3006 O O . LEU B 1 67 ? -11.758 -2.107 1.679 1 92.12 67 LEU B O 1
ATOM 3010 N N . HIS B 1 68 ? -12.047 -2.703 3.795 1 91.56 68 HIS B N 1
ATOM 3011 C CA . HIS B 1 68 ? -12.594 -4 3.408 1 91.56 68 HIS B CA 1
ATOM 3012 C C . HIS B 1 68 ? -14.055 -3.885 3.008 1 91.56 68 HIS B C 1
ATOM 3014 O O . HIS B 1 68 ? -14.656 -2.811 3.119 1 91.56 68 HIS B O 1
ATOM 3020 N N . ASN B 1 69 ? -14.672 -4.965 2.586 1 90.06 69 ASN B N 1
ATOM 3021 C CA . ASN B 1 69 ? -16.016 -4.914 2.025 1 90.06 69 ASN B CA 1
ATOM 3022 C C . ASN B 1 69 ? -17.031 -4.398 3.043 1 90.06 69 ASN B C 1
ATOM 3024 O O . ASN B 1 69 ? -17.875 -3.555 2.719 1 90.06 69 ASN B O 1
ATOM 3028 N N . GLU B 1 70 ? -16.891 -4.828 4.25 1 88 70 GLU B N 1
ATOM 3029 C CA . GLU B 1 70 ? -17.859 -4.414 5.27 1 88 70 GLU B CA 1
ATOM 3030 C C . GLU B 1 70 ? -17.703 -2.936 5.605 1 88 70 GLU B C 1
ATOM 3032 O O . GLU B 1 70 ? -18.688 -2.256 5.906 1 88 70 GLU B O 1
ATOM 3037 N N . ASP B 1 71 ? -16.531 -2.482 5.523 1 90.38 71 ASP B N 1
ATOM 3038 C CA . ASP B 1 71 ? -16.25 -1.092 5.867 1 90.38 71 ASP B CA 1
ATOM 3039 C C . ASP B 1 71 ? -16.672 -0.152 4.738 1 90.38 71 ASP B C 1
ATOM 3041 O O . ASP B 1 71 ? -17.281 0.891 4.988 1 90.38 71 ASP B O 1
ATOM 3045 N N . ILE B 1 72 ? -16.359 -0.572 3.535 1 93.88 72 ILE B N 1
ATOM 3046 C CA . ILE B 1 72 ? -16.625 0.316 2.41 1 93.88 72 ILE B CA 1
ATOM 3047 C C . ILE B 1 72 ? -18.125 0.403 2.174 1 93.88 72 ILE B C 1
ATOM 3049 O O . ILE B 1 72 ? -18.625 1.386 1.612 1 93.88 72 ILE B O 1
ATOM 3053 N N . GLU B 1 73 ? -18.859 -0.571 2.598 1 93.81 73 GLU B N 1
ATOM 3054 C CA . GLU B 1 73 ? -20.328 -0.553 2.494 1 93.81 73 GLU B CA 1
ATOM 3055 C C . GLU B 1 73 ? -20.922 0.562 3.344 1 93.81 73 GLU B C 1
ATOM 3057 O O . GLU B 1 73 ? -22.016 1.05 3.057 1 93.81 73 GLU B O 1
ATOM 3062 N N . LYS B 1 74 ? -20.203 0.988 4.352 1 96.25 74 LYS B N 1
ATOM 3063 C CA . LYS B 1 74 ? -20.656 2.041 5.25 1 96.25 74 LYS B CA 1
ATOM 3064 C C . LYS B 1 74 ? -20.281 3.42 4.727 1 96.25 74 LYS B C 1
ATOM 3066 O O . LYS B 1 74 ? -20.734 4.438 5.246 1 96.25 74 LYS B O 1
ATOM 3071 N N . LEU B 1 75 ? -19.516 3.479 3.723 1 97.25 75 LEU B N 1
ATOM 3072 C CA . LEU B 1 75 ? -18.906 4.727 3.275 1 97.25 75 LEU B CA 1
ATOM 3073 C C . LEU B 1 75 ? -19.969 5.691 2.748 1 97.25 75 LEU B C 1
ATOM 3075 O O . LEU B 1 75 ? -19.891 6.895 3.004 1 97.25 75 LEU B O 1
ATOM 3079 N N . PRO B 1 76 ? -21.047 5.227 1.988 1 97.88 76 PRO B N 1
ATOM 3080 C CA . PRO B 1 76 ? -22.047 6.168 1.484 1 97.88 76 PRO B CA 1
ATOM 3081 C C . PRO B 1 76 ? -22.719 6.973 2.598 1 97.88 76 PRO B C 1
ATOM 3083 O O . PRO B 1 76 ? -22.891 8.188 2.471 1 97.88 76 PRO B O 1
ATOM 3086 N N . GLU B 1 77 ? -23.016 6.277 3.611 1 98.06 77 GLU B N 1
ATOM 3087 C CA . GLU B 1 77 ? -23.625 6.965 4.742 1 98.06 77 GLU B CA 1
ATOM 3088 C C . GLU B 1 77 ? -22.688 8 5.344 1 98.06 77 GLU B C 1
ATOM 3090 O O . GLU B 1 77 ? -23.109 9.102 5.695 1 98.06 77 GLU B O 1
ATOM 3095 N N . TYR B 1 78 ? -21.469 7.68 5.488 1 98.44 78 TYR B N 1
ATOM 3096 C CA . TYR B 1 78 ? -20.484 8.594 6.039 1 98.44 78 TYR B CA 1
ATOM 3097 C C . TYR B 1 78 ? -20.281 9.797 5.125 1 98.44 78 TYR B C 1
ATOM 3099 O O . TYR B 1 78 ? -20.188 10.93 5.594 1 98.44 78 TYR B O 1
ATOM 3107 N N . LEU B 1 79 ? -20.219 9.562 3.846 1 98.5 79 LEU B N 1
ATOM 3108 C CA . LEU B 1 79 ? -20.062 10.641 2.875 1 98.5 79 LEU B CA 1
ATOM 3109 C C . LEU B 1 79 ? -21.266 11.586 2.91 1 98.5 79 LEU B C 1
ATOM 3111 O O . LEU B 1 79 ? -21.094 12.805 2.789 1 98.5 79 LEU B O 1
ATOM 3115 N N . GLU B 1 80 ? -22.453 11.023 3.023 1 98.56 80 GLU B N 1
ATOM 3116 C CA . GLU B 1 80 ? -23.641 11.852 3.154 1 98.56 80 GLU B CA 1
ATOM 3117 C C . GLU B 1 80 ? -23.547 12.758 4.375 1 98.56 80 GLU B C 1
ATOM 3119 O O . GLU B 1 80 ? -23.891 13.945 4.301 1 98.56 80 GLU B O 1
ATOM 3124 N N . PHE B 1 81 ? -23.125 12.18 5.434 1 98.69 81 PHE B N 1
ATOM 3125 C CA . PHE B 1 81 ? -22.938 12.961 6.648 1 98.69 81 PHE B CA 1
ATOM 3126 C C . PHE B 1 81 ? -21.922 14.086 6.418 1 98.69 81 PHE B C 1
ATOM 3128 O O . PHE B 1 81 ? -22.188 15.242 6.75 1 98.69 81 PHE B O 1
ATOM 3135 N N . LEU B 1 82 ? -20.781 13.789 5.812 1 98.81 82 LEU B N 1
ATOM 3136 C CA . LEU B 1 82 ? -19.734 14.781 5.562 1 98.81 82 LEU B CA 1
ATOM 3137 C C . LEU B 1 82 ? -20.266 15.906 4.68 1 98.81 82 LEU B C 1
ATOM 3139 O O . LEU B 1 82 ? -19.938 17.078 4.898 1 98.81 82 LEU B O 1
ATOM 3143 N N . LYS B 1 83 ? -21.031 15.547 3.717 1 98.31 83 LYS B N 1
ATOM 3144 C CA . LYS B 1 83 ? -21.656 16.562 2.869 1 98.31 83 LYS B CA 1
ATOM 3145 C C . LYS B 1 83 ? -22.609 17.438 3.676 1 98.31 83 LYS B C 1
ATOM 3147 O O . LYS B 1 83 ? -22.641 18.656 3.484 1 98.31 83 LYS B O 1
ATOM 3152 N N . SER B 1 84 ? -23.359 16.812 4.543 1 98.56 84 SER B N 1
ATOM 3153 C CA . SER B 1 84 ? -24.359 17.547 5.324 1 98.56 84 SER B CA 1
ATOM 3154 C C . SER B 1 84 ? -23.688 18.594 6.219 1 98.56 84 SER B C 1
ATOM 3156 O O . SER B 1 84 ? -24.281 19.641 6.492 1 98.56 84 SER B O 1
ATOM 3158 N N . ILE B 1 85 ? -22.484 18.281 6.645 1 98.62 85 ILE B N 1
ATOM 3159 C CA . ILE B 1 85 ? -21.828 19.25 7.52 1 98.62 85 ILE B CA 1
ATOM 3160 C C . ILE B 1 85 ? -20.875 20.109 6.707 1 98.62 85 ILE B C 1
ATOM 3162 O O . ILE B 1 85 ? -20.094 20.891 7.27 1 98.62 85 ILE B O 1
ATOM 3166 N N . LYS B 1 86 ? -20.859 19.938 5.414 1 98.5 86 LYS B N 1
ATOM 3167 C CA . LYS B 1 86 ? -20.203 20.812 4.434 1 98.5 86 LYS B CA 1
ATOM 3168 C C . LYS B 1 86 ? -18.688 20.781 4.598 1 98.5 86 LYS B C 1
ATOM 3170 O O . LYS B 1 86 ? -18.047 21.828 4.613 1 98.5 86 LYS B O 1
ATOM 3175 N N . VAL B 1 87 ? -18.109 19.641 4.707 1 98.81 87 VAL B N 1
ATOM 3176 C CA . VAL B 1 87 ? -16.656 19.531 4.742 1 98.81 87 VAL B CA 1
ATOM 3177 C C . VAL B 1 87 ? -16.078 20.047 3.428 1 98.81 87 VAL B C 1
ATOM 3179 O O . VAL B 1 87 ? -16.734 20 2.387 1 98.81 87 VAL B O 1
ATOM 3182 N N . ASP B 1 88 ? -14.898 20.531 3.459 1 98.88 88 ASP B N 1
ATOM 3183 C CA . ASP B 1 88 ? -14.328 21.188 2.283 1 98.88 88 ASP B CA 1
ATOM 3184 C C . ASP B 1 88 ? -13.664 20.156 1.363 1 98.88 88 ASP B C 1
ATOM 3186 O O . ASP B 1 88 ? -13.672 20.328 0.141 1 98.88 88 ASP B O 1
ATOM 3190 N N . SER B 1 89 ? -13.039 19.141 1.952 1 98.81 89 SER B N 1
ATOM 3191 C CA . SER B 1 89 ? -12.398 18.094 1.172 1 98.81 89 SER B CA 1
ATOM 3192 C C . SER B 1 89 ? -12.211 16.828 2 1 98.81 89 SER B C 1
ATOM 3194 O O . SER B 1 89 ? -12.414 16.844 3.215 1 98.81 89 SER B O 1
ATOM 3196 N N . ILE B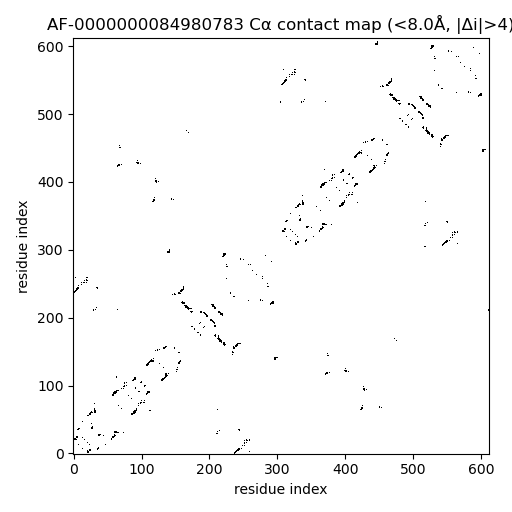 1 90 ? -11.875 15.75 1.32 1 98.81 90 ILE B N 1
ATOM 3197 C CA . ILE B 1 90 ? -11.484 14.5 1.96 1 98.81 90 ILE B CA 1
ATOM 3198 C C . ILE B 1 90 ? -10.195 13.977 1.336 1 98.81 90 ILE B C 1
ATOM 3200 O O . ILE B 1 90 ? -9.836 14.367 0.223 1 98.81 90 ILE B O 1
ATOM 3204 N N . THR B 1 91 ? -9.445 13.195 2.066 1 98.56 91 THR B N 1
ATOM 3205 C CA . THR B 1 91 ? -8.328 12.461 1.505 1 98.56 91 THR B CA 1
ATOM 3206 C C . THR B 1 91 ? -8.727 11.016 1.202 1 98.56 91 THR B C 1
ATOM 3208 O O . THR B 1 91 ? -9.266 10.32 2.064 1 98.56 91 THR B O 1
ATOM 3211 N N . VAL B 1 92 ? -8.469 10.578 -0.013 1 97.38 92 VAL B N 1
ATOM 3212 C CA . VAL B 1 92 ? -8.922 9.266 -0.456 1 97.38 92 VAL B CA 1
ATOM 3213 C C . VAL B 1 92 ? -7.777 8.531 -1.154 1 97.38 92 VAL B C 1
ATOM 3215 O O . VAL B 1 92 ? -7.066 9.117 -1.978 1 97.38 92 VAL B O 1
ATOM 3218 N N . GLY B 1 93 ? -7.609 7.266 -0.781 1 94.94 93 GLY B N 1
ATOM 3219 C CA . GLY B 1 93 ? -6.617 6.434 -1.446 1 94.94 93 GLY B CA 1
ATOM 3220 C C . GLY B 1 93 ? -7.219 5.227 -2.141 1 94.94 93 GLY B C 1
ATOM 3221 O O . GLY B 1 93 ? -6.645 4.707 -3.1 1 94.94 93 GLY B O 1
ATOM 3222 N N . ASP B 1 94 ? -8.391 4.781 -1.768 1 94.75 94 ASP B N 1
ATOM 3223 C CA . ASP B 1 94 ? -9.086 3.607 -2.291 1 94.75 94 ASP B CA 1
ATOM 3224 C C . ASP B 1 94 ? -9.914 3.961 -3.525 1 94.75 94 ASP B C 1
ATOM 3226 O O . ASP B 1 94 ? -10.883 4.711 -3.432 1 94.75 94 ASP B O 1
ATOM 3230 N N . PRO B 1 95 ? -9.586 3.375 -4.68 1 95.19 95 PRO B N 1
ATOM 3231 C CA . PRO B 1 95 ? -10.406 3.637 -5.867 1 95.19 95 PRO B CA 1
ATOM 3232 C C . PRO B 1 95 ? -11.867 3.254 -5.676 1 95.19 95 PRO B C 1
ATOM 3234 O O . PRO B 1 95 ? -12.75 3.848 -6.301 1 95.19 95 PRO B O 1
ATOM 3237 N N . GLY B 1 96 ? -12.094 2.285 -4.801 1 95.5 96 GLY B N 1
ATOM 3238 C CA . GLY B 1 96 ? -13.469 1.909 -4.5 1 95.5 96 GLY B CA 1
ATOM 3239 C C . GLY B 1 96 ? -14.273 3.035 -3.881 1 95.5 96 GLY B C 1
ATOM 3240 O O . GLY B 1 96 ? -15.477 3.154 -4.125 1 95.5 96 GLY B O 1
ATOM 3241 N N . ALA B 1 97 ? -13.617 3.822 -3.061 1 96.19 97 ALA B N 1
ATOM 3242 C CA . ALA B 1 97 ? -14.273 4.98 -2.463 1 96.19 97 ALA B CA 1
ATOM 3243 C C . ALA B 1 97 ? -14.664 6 -3.527 1 96.19 97 ALA B C 1
ATOM 3245 O O . ALA B 1 97 ? -15.742 6.594 -3.463 1 96.19 97 ALA B O 1
ATOM 3246 N N . ILE B 1 98 ? -13.789 6.188 -4.492 1 94.62 98 ILE B N 1
ATOM 3247 C CA . ILE B 1 98 ? -14.07 7.105 -5.59 1 94.62 98 ILE B CA 1
ATOM 3248 C C . ILE B 1 98 ? -15.219 6.566 -6.438 1 94.62 98 ILE B C 1
ATOM 3250 O O . ILE B 1 98 ? -16.109 7.32 -6.84 1 94.62 98 ILE B O 1
ATOM 3254 N N . HIS B 1 99 ? -15.195 5.273 -6.633 1 93.88 99 HIS B N 1
ATOM 3255 C CA . HIS B 1 99 ? -16.281 4.605 -7.344 1 93.88 99 HIS B CA 1
ATOM 3256 C C . HIS B 1 99 ? -17.625 4.852 -6.656 1 93.88 99 HIS B C 1
ATOM 3258 O O . HIS B 1 99 ? -18.609 5.199 -7.312 1 93.88 99 HIS B O 1
ATOM 3264 N N . ILE B 1 100 ? -17.609 4.75 -5.406 1 95.12 100 ILE B N 1
ATOM 3265 C CA . ILE B 1 100 ? -18.812 4.914 -4.602 1 95.12 100 ILE B CA 1
ATOM 3266 C C . ILE B 1 100 ? -19.297 6.363 -4.676 1 95.12 100 ILE B C 1
ATOM 3268 O O . ILE B 1 100 ? -20.484 6.621 -4.844 1 95.12 100 ILE B O 1
ATOM 3272 N N . MET B 1 101 ? -18.375 7.273 -4.527 1 95.56 101 MET B N 1
ATOM 3273 C CA . MET B 1 101 ? -18.719 8.695 -4.59 1 95.56 101 MET B CA 1
ATOM 3274 C C . MET B 1 101 ? -19.406 9.031 -5.91 1 95.56 101 MET B C 1
ATOM 3276 O O . MET B 1 101 ? -20.422 9.719 -5.926 1 95.56 101 MET B O 1
ATOM 3280 N N . ARG B 1 102 ? -18.891 8.5 -6.949 1 92.19 102 ARG B N 1
ATOM 3281 C CA . ARG B 1 102 ? -19.406 8.789 -8.289 1 92.19 102 ARG B CA 1
ATOM 3282 C C . ARG B 1 102 ? -20.75 8.125 -8.508 1 92.19 102 ARG B C 1
ATOM 3284 O O . ARG B 1 102 ? -21.703 8.766 -8.969 1 92.19 102 ARG B O 1
ATOM 3291 N N . LYS B 1 103 ? -20.859 6.902 -8.18 1 92.31 103 LYS B N 1
ATOM 3292 C CA . LYS B 1 103 ? -22.062 6.109 -8.422 1 92.31 103 LYS B CA 1
ATOM 3293 C C . LYS B 1 103 ? -23.25 6.664 -7.645 1 92.31 103 LYS B C 1
ATOM 3295 O O . LYS B 1 103 ? -24.391 6.621 -8.125 1 92.31 103 LYS B O 1
ATOM 3300 N N . ASN B 1 104 ? -22.953 7.223 -6.508 1 94.94 104 ASN B N 1
ATOM 3301 C CA . ASN B 1 104 ? -24.031 7.645 -5.621 1 94.94 104 ASN B CA 1
ATOM 3302 C C . ASN B 1 104 ? -24.219 9.156 -5.645 1 94.94 104 ASN B C 1
ATOM 3304 O O . ASN B 1 104 ? -25 9.711 -4.855 1 94.94 104 ASN B O 1
ATOM 3308 N N . ASP B 1 105 ? -23.5 9.891 -6.469 1 95.44 105 ASP B N 1
ATOM 3309 C CA . ASP B 1 105 ? -23.562 11.344 -6.562 1 95.44 105 ASP B CA 1
ATOM 3310 C C . ASP B 1 105 ? -23.25 11.992 -5.215 1 95.44 105 ASP B C 1
ATOM 3312 O O . ASP B 1 105 ? -24.016 12.828 -4.734 1 95.44 105 ASP B O 1
ATOM 3316 N N . LEU B 1 106 ? -22.234 11.477 -4.578 1 96.88 106 LEU B N 1
ATOM 3317 C CA . LEU B 1 106 ? -21.781 11.961 -3.277 1 96.88 106 LEU B CA 1
ATOM 3318 C C . LEU B 1 106 ? -20.391 12.586 -3.381 1 96.88 106 LEU B C 1
ATOM 3320 O O . LEU B 1 106 ? -19.547 12.383 -2.502 1 96.88 106 LEU B O 1
ATOM 3324 N N . PHE B 1 107 ? -20.281 13.305 -4.395 1 96 107 PHE B N 1
ATOM 3325 C CA . PHE B 1 107 ? -18.953 13.828 -4.672 1 96 107 PHE B CA 1
ATOM 3326 C C . PHE B 1 107 ? -18.562 14.898 -3.658 1 96 107 PHE B C 1
ATOM 3328 O O . PHE B 1 107 ? -19.328 15.844 -3.426 1 96 107 PHE B O 1
ATOM 3335 N N . ILE B 1 108 ? -17.484 14.773 -3.029 1 98.06 108 ILE B N 1
ATOM 3336 C CA . ILE B 1 108 ? -16.75 15.734 -2.217 1 98.06 108 ILE B CA 1
ATOM 3337 C C . ILE B 1 108 ? -15.367 15.961 -2.818 1 98.06 108 ILE B C 1
ATOM 3339 O O . ILE B 1 108 ? -14.68 15.008 -3.201 1 98.06 108 ILE B O 1
ATOM 3343 N N . PRO B 1 109 ? -14.977 17.281 -2.994 1 98.5 109 PRO B N 1
ATOM 3344 C CA . PRO B 1 109 ? -13.594 17.453 -3.461 1 98.5 109 PRO B CA 1
ATOM 3345 C C . PRO B 1 109 ? -12.602 16.578 -2.703 1 98.5 109 PRO B C 1
ATOM 3347 O O . PRO B 1 109 ? -12.672 16.469 -1.478 1 98.5 109 PRO B O 1
ATOM 3350 N N . PHE B 1 110 ? -11.688 15.875 -3.479 1 98.44 110 PHE B N 1
ATOM 3351 C CA . PHE B 1 110 ? -10.836 14.93 -2.76 1 98.44 110 PHE B CA 1
ATOM 3352 C C . PHE B 1 110 ? -9.367 15.117 -3.146 1 98.44 110 PHE B C 1
ATOM 3354 O O . PHE B 1 110 ? -9.07 15.555 -4.258 1 98.44 110 PHE B O 1
ATOM 3361 N N . ARG B 1 111 ? -8.555 14.883 -2.182 1 98.5 111 ARG B N 1
ATOM 3362 C CA . ARG B 1 111 ? -7.109 14.773 -2.338 1 98.5 111 ARG B CA 1
ATOM 3363 C C . ARG B 1 111 ? -6.672 13.312 -2.414 1 98.5 111 ARG B C 1
ATOM 3365 O O . ARG B 1 111 ? -7.043 12.508 -1.56 1 98.5 111 ARG B O 1
ATOM 3372 N N . TYR B 1 112 ? -5.941 13.039 -3.449 1 97.81 112 TYR B N 1
ATOM 3373 C CA . TYR B 1 112 ? -5.477 11.664 -3.59 1 97.81 112 TYR B CA 1
ATOM 3374 C C . TYR B 1 112 ? -4.406 11.344 -2.553 1 97.81 112 TYR B C 1
ATOM 3376 O O . TYR B 1 112 ? -3.354 11.984 -2.52 1 97.81 112 TYR B O 1
ATOM 3384 N N . ASP B 1 113 ? -4.703 10.375 -1.706 1 97.56 113 ASP B N 1
ATOM 3385 C CA . ASP B 1 113 ? -3.816 9.969 -0.622 1 97.56 113 ASP B CA 1
ATOM 3386 C C . ASP B 1 113 ? -3.738 8.445 -0.517 1 97.56 113 ASP B C 1
ATOM 3388 O O . ASP B 1 113 ? -4.48 7.836 0.253 1 97.56 113 ASP B O 1
ATOM 3392 N N . ALA B 1 114 ? -2.771 7.895 -1.234 1 91.88 114 ALA B N 1
ATOM 3393 C CA . ALA B 1 114 ? -2.492 6.465 -1.141 1 91.88 114 ALA B CA 1
ATOM 3394 C C . ALA B 1 114 ? -1.255 6.203 -0.286 1 91.88 114 ALA B C 1
ATOM 3396 O O . ALA B 1 114 ? -0.508 5.254 -0.538 1 91.88 114 ALA B O 1
ATOM 3397 N N . GLN B 1 115 ? -1.019 7.105 0.575 1 88.19 115 GLN B N 1
ATOM 3398 C CA . GLN B 1 115 ? 0.036 6.969 1.574 1 88.19 115 GLN B CA 1
ATOM 3399 C C . GLN B 1 115 ? 1.391 6.727 0.914 1 88.19 115 GLN B C 1
ATOM 3401 O O . GLN B 1 115 ? 1.869 7.559 0.141 1 88.19 115 GLN B O 1
ATOM 3406 N N . VAL B 1 116 ? 2.008 5.641 1.084 1 82.56 116 VAL B N 1
ATOM 3407 C CA . VAL B 1 116 ? 3.391 5.414 0.677 1 82.56 116 VAL B CA 1
ATOM 3408 C C . VAL B 1 116 ? 3.449 5.145 -0.825 1 82.56 116 VAL B C 1
ATOM 3410 O O . VAL B 1 116 ? 4.531 5.129 -1.418 1 82.56 116 VAL B O 1
ATOM 3413 N N . MET B 1 117 ? 2.338 5.133 -1.485 1 87.75 117 MET B N 1
ATOM 3414 C CA . MET B 1 117 ? 2.312 4.691 -2.877 1 87.75 117 MET B CA 1
ATOM 3415 C C . MET B 1 117 ? 2.324 5.883 -3.828 1 87.75 117 MET B C 1
ATOM 3417 O O . MET B 1 117 ? 2.463 5.711 -5.039 1 87.75 117 MET B O 1
ATOM 3421 N N . VAL B 1 118 ? 2.178 7.098 -3.342 1 94 118 VAL B N 1
ATOM 3422 C CA . VAL B 1 118 ? 2.158 8.25 -4.23 1 94 118 VAL B CA 1
ATOM 3423 C C . VAL B 1 118 ? 3.586 8.727 -4.496 1 94 118 VAL B C 1
ATOM 3425 O O . VAL B 1 118 ? 4.055 9.68 -3.869 1 94 118 VAL B O 1
ATOM 3428 N N . THR B 1 119 ? 4.25 8.109 -5.52 1 94.12 119 THR B N 1
ATOM 3429 C CA . THR B 1 119 ? 5.691 8.266 -5.645 1 94.12 119 THR B CA 1
ATOM 3430 C C . THR B 1 119 ? 6.055 8.891 -6.988 1 94.12 119 THR B C 1
ATOM 3432 O O . THR B 1 119 ? 7.227 9.164 -7.258 1 94.12 119 THR B O 1
ATOM 3435 N N . ASN B 1 120 ? 5.062 9.156 -7.875 1 95.25 120 ASN B N 1
ATOM 3436 C CA . ASN B 1 120 ? 5.383 9.727 -9.18 1 95.25 120 ASN B CA 1
ATOM 3437 C C . ASN B 1 120 ? 4.254 10.609 -9.695 1 95.25 120 ASN B C 1
ATOM 3439 O O . ASN B 1 120 ? 3.107 10.484 -9.266 1 95.25 120 ASN B O 1
ATOM 3443 N N . SER B 1 121 ? 4.633 11.5 -10.602 1 96.56 121 SER B N 1
ATOM 3444 C CA . SER B 1 121 ? 3.688 12.5 -11.094 1 96.56 121 SER B CA 1
ATOM 3445 C C . SER B 1 121 ? 2.65 11.867 -12.016 1 96.56 121 SER B C 1
ATOM 3447 O O . SER B 1 121 ? 1.565 12.422 -12.211 1 96.56 121 SER B O 1
ATOM 3449 N N . ARG B 1 122 ? 2.965 10.727 -12.633 1 95.31 122 ARG B N 1
ATOM 3450 C CA . ARG B 1 122 ? 2.018 10.102 -13.547 1 95.31 122 ARG B CA 1
ATOM 3451 C C . ARG B 1 122 ? 0.779 9.609 -12.805 1 95.31 122 ARG B C 1
ATOM 3453 O O . ARG B 1 122 ? -0.337 9.703 -13.32 1 95.31 122 ARG B O 1
ATOM 3460 N N . GLN B 1 123 ? 1.002 9.109 -11.617 1 95.69 123 GLN B N 1
ATOM 3461 C CA . GLN B 1 123 ? -0.107 8.711 -10.758 1 95.69 123 GLN B CA 1
ATOM 3462 C C . GLN B 1 123 ? -0.986 9.906 -10.398 1 95.69 123 GLN B C 1
ATOM 3464 O O . GLN B 1 123 ? -2.215 9.82 -10.453 1 95.69 123 GLN B O 1
ATOM 3469 N N . ILE B 1 124 ? -0.306 10.969 -10.023 1 97.56 124 ILE B N 1
ATOM 3470 C CA . ILE B 1 124 ? -1.004 12.195 -9.648 1 97.56 124 ILE B CA 1
ATOM 3471 C C . ILE B 1 124 ? -1.821 12.703 -10.828 1 97.56 124 ILE B C 1
ATOM 3473 O O . ILE B 1 124 ? -2.998 13.039 -10.68 1 97.56 124 ILE B O 1
ATOM 3477 N N . ASN B 1 125 ? -1.262 12.664 -11.992 1 96.69 125 ASN B N 1
ATOM 3478 C CA . ASN B 1 125 ? -1.927 13.156 -13.195 1 96.69 125 ASN B CA 1
ATOM 3479 C C . ASN B 1 125 ? -3.102 12.266 -13.586 1 96.69 125 ASN B C 1
ATOM 3481 O O . ASN B 1 125 ? -4.105 12.75 -14.109 1 96.69 125 ASN B O 1
ATOM 3485 N N . PHE B 1 126 ? -2.996 11.016 -13.344 1 96.06 126 PHE B N 1
ATOM 3486 C CA . PHE B 1 126 ? -4.113 10.102 -13.539 1 96.06 126 PHE B CA 1
ATOM 3487 C C . PHE B 1 126 ? -5.332 10.555 -12.742 1 96.06 126 PHE B C 1
ATOM 3489 O O . PHE B 1 126 ? -6.445 10.602 -13.266 1 96.06 126 PHE B O 1
ATOM 3496 N N . TRP B 1 127 ? -5.105 10.875 -11.516 1 97.12 127 TRP B N 1
ATOM 3497 C CA . TRP B 1 127 ? -6.215 11.211 -10.625 1 97.12 127 TRP B CA 1
ATOM 3498 C C . TRP B 1 127 ? -6.707 12.633 -10.883 1 97.12 127 TRP B C 1
ATOM 3500 O O . TRP B 1 127 ? -7.871 12.945 -10.633 1 97.12 127 TRP B O 1
ATOM 3510 N N . LYS B 1 128 ? -5.797 13.5 -11.367 1 97.06 128 LYS B N 1
ATOM 3511 C CA . LYS B 1 128 ? -6.258 14.812 -11.812 1 97.06 128 LYS B CA 1
ATOM 3512 C C . LYS B 1 128 ? -7.398 14.688 -12.82 1 97.06 128 LYS B C 1
ATOM 3514 O O . LYS B 1 128 ? -8.43 15.352 -12.688 1 97.06 128 LYS B O 1
ATOM 3519 N N . GLU B 1 129 ? -7.277 13.805 -13.719 1 94.69 129 GLU B N 1
ATOM 3520 C CA . GLU B 1 129 ? -8.266 13.594 -14.773 1 94.69 129 GLU B CA 1
ATOM 3521 C C . GLU B 1 129 ? -9.547 12.984 -14.219 1 94.69 129 GLU B C 1
ATOM 3523 O O . GLU B 1 129 ? -10.578 12.953 -14.898 1 94.69 129 GLU B O 1
ATOM 3528 N N . ARG B 1 130 ? -9.508 12.703 -12.977 1 93.38 130 ARG B N 1
ATOM 3529 C CA . ARG B 1 130 ? -10.656 12.023 -12.383 1 93.38 130 ARG B CA 1
ATOM 3530 C C . ARG B 1 130 ? -11.195 12.805 -11.188 1 93.38 130 ARG B C 1
ATOM 3532 O O . ARG B 1 130 ? -11.898 12.242 -10.344 1 93.38 130 ARG B O 1
ATOM 3539 N N . GLY B 1 131 ? -10.719 13.961 -11.047 1 94.88 131 GLY B N 1
ATOM 3540 C CA . GLY B 1 131 ? -11.43 14.883 -10.164 1 94.88 131 GLY B CA 1
ATOM 3541 C C . GLY B 1 131 ? -10.648 15.219 -8.906 1 94.88 131 GLY B C 1
ATOM 3542 O O . GLY B 1 131 ? -11.117 16 -8.078 1 94.88 131 GLY B O 1
ATOM 3543 N N . ALA B 1 132 ? -9.43 14.633 -8.742 1 97.94 132 ALA B N 1
ATOM 3544 C CA . ALA B 1 132 ? -8.633 15.008 -7.574 1 97.94 132 ALA B CA 1
ATOM 3545 C C . ALA B 1 132 ? -8.242 16.484 -7.633 1 97.94 132 ALA B C 1
ATOM 3547 O O . ALA B 1 132 ? -7.98 17.016 -8.711 1 97.94 132 ALA B O 1
ATOM 3548 N N . ILE B 1 133 ? -8.164 17.141 -6.457 1 98.44 133 ILE B N 1
ATOM 3549 C CA . ILE B 1 133 ? -7.844 18.562 -6.449 1 98.44 133 ILE B CA 1
ATOM 3550 C C . ILE B 1 133 ? -6.418 18.766 -5.934 1 98.44 133 ILE B C 1
ATOM 3552 O O . ILE B 1 133 ? -5.855 19.844 -6.066 1 98.44 133 ILE B O 1
ATOM 3556 N N . GLU B 1 134 ? -5.871 17.766 -5.34 1 98.56 134 GLU B N 1
ATOM 3557 C CA . GLU B 1 134 ? -4.531 17.766 -4.762 1 98.56 134 GLU B CA 1
ATOM 3558 C C . GLU B 1 134 ? -4.031 16.344 -4.52 1 98.56 134 GLU B C 1
ATOM 3560 O O . GLU B 1 134 ? -4.785 15.391 -4.668 1 98.56 134 GLU B O 1
ATOM 3565 N N . ALA B 1 135 ? -2.777 16.156 -4.281 1 98.56 135 ALA B N 1
ATOM 3566 C CA . ALA B 1 135 ? -2.217 14.844 -3.977 1 98.56 135 ALA B CA 1
ATOM 3567 C C . ALA B 1 135 ? -1.313 14.906 -2.748 1 98.56 135 ALA B C 1
ATOM 3569 O O . ALA B 1 135 ? -0.496 15.82 -2.617 1 98.56 135 ALA B O 1
ATOM 3570 N N . VAL B 1 136 ? -1.498 13.969 -1.861 1 98.38 136 VAL B N 1
ATOM 3571 C CA . VAL B 1 136 ? -0.596 13.789 -0.729 1 98.38 136 VAL B CA 1
ATOM 3572 C C . VAL B 1 136 ? 0.558 12.875 -1.126 1 98.38 136 VAL B C 1
ATOM 3574 O O . VAL B 1 136 ? 0.356 11.68 -1.373 1 98.38 136 VAL B O 1
ATOM 3577 N N . ILE B 1 137 ? 1.737 13.359 -1.129 1 97.44 137 ILE B N 1
ATOM 3578 C CA . ILE B 1 137 ? 2.838 12.586 -1.693 1 97.44 137 ILE B CA 1
ATOM 3579 C C . ILE B 1 137 ? 3.455 11.703 -0.613 1 97.44 137 ILE B C 1
ATOM 3581 O O . ILE B 1 137 ? 3.342 12 0.579 1 97.44 137 ILE B O 1
ATOM 3585 N N . ALA B 1 138 ? 4.09 10.617 -1.074 1 94.5 138 ALA B N 1
ATOM 3586 C CA . ALA B 1 138 ? 4.785 9.688 -0.191 1 94.5 138 ALA B CA 1
ATOM 3587 C C . ALA B 1 138 ? 5.895 10.391 0.585 1 94.5 138 ALA B C 1
ATOM 3589 O O . ALA B 1 138 ? 6.484 11.359 0.098 1 94.5 138 ALA B O 1
ATOM 3590 N N . ARG B 1 139 ? 6.195 9.867 1.733 1 92.88 139 ARG B N 1
ATOM 3591 C CA . ARG B 1 139 ? 7.184 10.477 2.617 1 92.88 139 ARG B CA 1
ATOM 3592 C C . ARG B 1 139 ? 8.594 10.016 2.266 1 92.88 139 ARG B C 1
ATOM 3594 O O . ARG B 1 139 ? 9.578 10.625 2.686 1 92.88 139 ARG B O 1
ATOM 3601 N N . GLU B 1 140 ? 8.711 9.039 1.484 1 88.31 140 GLU B N 1
ATOM 3602 C CA . GLU B 1 140 ? 10.008 8.453 1.151 1 88.31 140 GLU B CA 1
ATOM 3603 C C . GLU B 1 140 ? 10.461 8.875 -0.245 1 88.31 140 GLU B C 1
ATOM 3605 O O . GLU B 1 140 ? 10.719 8.023 -1.1 1 88.31 140 GLU B O 1
ATOM 3610 N N . LEU B 1 141 ? 10.562 10.148 -0.412 1 92.94 141 LEU B N 1
ATOM 3611 C CA . LEU B 1 141 ? 11.031 10.719 -1.675 1 92.94 141 LEU B CA 1
ATOM 3612 C C . LEU B 1 141 ? 12.234 11.625 -1.453 1 92.94 141 LEU B C 1
ATOM 3614 O O . LEU B 1 141 ? 12.156 12.594 -0.693 1 92.94 141 LEU B O 1
ATOM 3618 N N . PRO B 1 142 ? 13.32 11.344 -2.096 1 93.06 142 PRO B N 1
ATOM 3619 C CA . PRO B 1 142 ? 14.492 12.234 -2.037 1 93.06 142 PRO B CA 1
ATOM 3620 C C . PRO B 1 142 ? 14.25 13.57 -2.732 1 93.06 142 PRO B C 1
ATOM 3622 O O . PRO B 1 142 ? 13.344 13.688 -3.562 1 93.06 142 PRO B O 1
ATOM 3625 N N . LYS B 1 143 ? 15.078 14.5 -2.428 1 95.44 143 LYS B N 1
ATOM 3626 C CA . LYS B 1 143 ? 14.953 15.859 -2.928 1 95.44 143 LYS B CA 1
ATOM 3627 C C . LYS B 1 143 ? 14.867 15.883 -4.453 1 95.44 143 LYS B C 1
ATOM 3629 O O . LYS B 1 143 ? 13.984 16.531 -5.02 1 95.44 143 LYS B O 1
ATOM 3634 N N . GLU B 1 144 ? 15.727 15.156 -5.113 1 93.19 144 GLU B N 1
ATOM 3635 C CA . GLU B 1 144 ? 15.773 15.164 -6.574 1 93.19 144 GLU B CA 1
ATOM 3636 C C . GLU B 1 144 ? 14.477 14.617 -7.168 1 93.19 144 GLU B C 1
ATOM 3638 O O . GLU B 1 144 ? 13.969 15.156 -8.148 1 93.19 144 GLU B O 1
ATOM 3643 N N . GLU B 1 145 ? 13.961 13.609 -6.555 1 93.5 145 GLU B N 1
ATOM 3644 C CA . GLU B 1 145 ? 12.695 13.031 -7.004 1 93.5 145 GLU B CA 1
ATOM 3645 C C . GLU B 1 145 ? 11.531 13.984 -6.746 1 93.5 145 GLU B C 1
ATOM 3647 O O . GLU B 1 145 ? 10.617 14.094 -7.562 1 93.5 145 GLU B O 1
ATOM 3652 N N . LEU B 1 146 ? 11.625 14.648 -5.625 1 96.06 146 LEU B N 1
ATOM 3653 C CA . LEU B 1 146 ? 10.586 15.609 -5.27 1 96.06 146 LEU B CA 1
ATOM 3654 C C . LEU B 1 146 ? 10.523 16.75 -6.281 1 96.06 146 LEU B C 1
ATOM 3656 O O . LEU B 1 146 ? 9.438 17.172 -6.676 1 96.06 146 LEU B O 1
ATOM 3660 N N . GLU B 1 147 ? 11.688 17.188 -6.648 1 95.56 147 GLU B N 1
ATOM 3661 C CA . GLU B 1 147 ? 11.758 18.266 -7.637 1 95.56 147 GLU B CA 1
ATOM 3662 C C . GLU B 1 147 ? 11.102 17.844 -8.953 1 95.56 147 GLU B C 1
ATOM 3664 O O . GLU B 1 147 ? 10.305 18.594 -9.516 1 95.56 147 GLU B O 1
ATOM 3669 N N . LYS B 1 148 ? 11.406 16.688 -9.391 1 94.44 148 LYS B N 1
ATOM 3670 C CA . LYS B 1 148 ? 10.844 16.156 -10.633 1 94.44 148 LYS B CA 1
ATOM 3671 C C . LYS B 1 148 ? 9.344 15.945 -10.508 1 94.44 148 LYS B C 1
ATOM 3673 O O . LYS B 1 148 ? 8.578 16.281 -11.414 1 94.44 148 LYS B O 1
ATOM 3678 N N . LEU B 1 149 ? 8.969 15.398 -9.406 1 96.38 149 LEU B N 1
ATOM 3679 C CA . LEU B 1 149 ? 7.562 15.117 -9.164 1 96.38 149 LEU B CA 1
ATOM 3680 C C . LEU B 1 149 ? 6.746 16.406 -9.156 1 96.38 149 LEU B C 1
ATOM 3682 O O . LEU B 1 149 ? 5.73 16.516 -9.852 1 96.38 149 LEU B O 1
ATOM 3686 N N . ALA B 1 150 ? 7.203 17.375 -8.43 1 97.06 150 ALA B N 1
ATOM 3687 C CA . ALA B 1 150 ? 6.484 18.641 -8.305 1 97.06 150 ALA B CA 1
ATOM 3688 C C . ALA B 1 150 ? 6.406 19.359 -9.648 1 97.06 150 ALA B C 1
ATOM 3690 O O . ALA B 1 150 ? 5.367 19.938 -9.992 1 97.06 150 ALA B O 1
ATOM 3691 N N . LYS B 1 151 ? 7.441 19.328 -10.398 1 96.12 151 LYS B N 1
ATOM 3692 C CA . LYS B 1 151 ? 7.52 20 -11.695 1 96.12 151 LYS B CA 1
ATOM 3693 C C . LYS B 1 151 ? 6.527 19.406 -12.688 1 96.12 151 LYS B C 1
ATOM 3695 O O . LYS B 1 151 ? 5.949 20.125 -13.5 1 96.12 151 LYS B O 1
ATOM 3700 N N . ASN B 1 152 ? 6.293 18.125 -12.57 1 96.06 152 ASN B N 1
ATOM 3701 C CA . ASN B 1 152 ? 5.52 17.422 -13.594 1 96.06 152 ASN B CA 1
ATOM 3702 C C . ASN B 1 152 ? 4.098 17.141 -13.117 1 96.06 152 ASN B C 1
ATOM 3704 O O . ASN B 1 152 ? 3.264 16.656 -13.891 1 96.06 152 ASN B O 1
ATOM 3708 N N . SER B 1 153 ? 3.85 17.406 -11.852 1 97.38 153 SER B N 1
ATOM 3709 C CA . SER B 1 153 ? 2.506 17.188 -11.32 1 97.38 153 SER B CA 1
ATOM 3710 C C . SER B 1 153 ? 1.532 18.234 -11.859 1 97.38 153 SER B C 1
ATOM 3712 O O . SER B 1 153 ? 1.842 19.422 -11.883 1 97.38 153 SER B O 1
ATOM 3714 N N . LYS B 1 154 ? 0.363 17.828 -12.258 1 97.44 154 LYS B N 1
ATOM 3715 C CA . LYS B 1 154 ? -0.679 18.75 -12.727 1 97.44 154 LYS B CA 1
ATOM 3716 C C . LYS B 1 154 ? -1.584 19.188 -11.578 1 97.44 154 LYS B C 1
ATOM 3718 O O . LYS B 1 154 ? -2.535 19.938 -11.781 1 97.44 154 LYS B O 1
ATOM 3723 N N . LEU B 1 155 ? -1.362 18.641 -10.406 1 98.19 155 LEU B N 1
ATOM 3724 C CA . LEU B 1 155 ? -2.057 19.031 -9.18 1 98.19 155 LEU B CA 1
ATOM 3725 C C . LEU B 1 155 ? -1.081 19.594 -8.156 1 98.19 155 LEU B C 1
ATOM 3727 O O . LEU B 1 155 ? 0.103 19.25 -8.164 1 98.19 155 LEU B O 1
ATOM 3731 N N . PRO B 1 156 ? -1.605 20.531 -7.277 1 97.94 156 PRO B N 1
ATOM 3732 C CA . PRO B 1 156 ? -0.79 20.828 -6.098 1 97.94 156 PRO B CA 1
ATOM 3733 C C . PRO B 1 156 ? -0.469 19.578 -5.273 1 97.94 156 PRO B C 1
ATOM 3735 O O . PRO B 1 156 ? -1.267 18.641 -5.238 1 97.94 156 PRO B O 1
ATOM 3738 N N . VAL B 1 157 ? 0.704 19.594 -4.652 1 98.06 157 VAL B N 1
ATOM 3739 C CA . VAL B 1 157 ? 1.111 18.438 -3.854 1 98.06 157 VAL B CA 1
ATOM 3740 C C . VAL B 1 157 ? 1.241 18.844 -2.389 1 98.06 157 VAL B C 1
ATOM 3742 O O . VAL B 1 157 ? 1.712 19.953 -2.084 1 98.06 157 VAL B O 1
ATOM 3745 N N . GLU B 1 158 ? 0.752 18.016 -1.545 1 98.62 158 GLU B N 1
ATOM 3746 C CA . GLU B 1 158 ? 0.883 18.141 -0.096 1 98.62 158 GLU B CA 1
ATOM 3747 C C . GLU B 1 158 ? 2.041 17.281 0.427 1 98.62 158 GLU B C 1
ATOM 3749 O O . GLU B 1 158 ? 2.158 16.109 0.086 1 98.62 158 GLU B O 1
ATOM 3754 N N . MET B 1 159 ? 2.885 17.906 1.252 1 98.38 159 MET B N 1
ATOM 3755 C CA . MET B 1 159 ? 4.051 17.219 1.795 1 98.38 159 MET B CA 1
ATOM 3756 C C . MET B 1 159 ? 4.098 17.344 3.314 1 98.38 159 MET B C 1
ATOM 3758 O O . MET B 1 159 ? 3.771 18.391 3.867 1 98.38 159 MET B O 1
ATOM 3762 N N . LEU B 1 160 ? 4.492 16.25 3.93 1 98.5 160 LEU B N 1
ATOM 3763 C CA . LEU B 1 160 ? 4.73 16.297 5.367 1 98.5 160 LEU B CA 1
ATOM 3764 C C . LEU B 1 160 ? 5.977 17.125 5.688 1 98.5 160 LEU B C 1
ATOM 3766 O O . LEU B 1 160 ? 7.07 16.797 5.219 1 98.5 160 LEU B O 1
ATOM 3770 N N . VAL B 1 161 ? 5.793 18.125 6.48 1 98.69 161 VAL B N 1
ATOM 3771 C CA . VAL B 1 161 ? 6.891 19.016 6.824 1 98.69 161 VAL B CA 1
ATOM 3772 C C . VAL B 1 161 ? 7.344 18.75 8.258 1 98.69 161 VAL B C 1
ATOM 3774 O O . VAL B 1 161 ? 8.523 18.922 8.586 1 98.69 161 VAL B O 1
ATOM 3777 N N . TYR B 1 162 ? 6.395 18.344 9.07 1 98.81 162 TYR B N 1
ATOM 3778 C CA . TYR B 1 162 ? 6.695 17.969 10.453 1 98.81 162 TYR B CA 1
ATOM 3779 C C . TYR B 1 162 ? 5.812 16.812 10.914 1 98.81 162 TYR B C 1
ATOM 3781 O O . TYR B 1 162 ? 4.59 16.859 10.773 1 98.81 162 TYR B O 1
ATOM 3789 N N . GLY B 1 163 ? 6.469 15.836 11.469 1 98.12 163 GLY B N 1
ATOM 3790 C CA . GLY B 1 163 ? 5.699 14.758 12.07 1 98.12 163 GLY B CA 1
ATOM 3791 C C . GLY B 1 163 ? 6.258 13.383 11.773 1 98.12 163 GLY B C 1
ATOM 3792 O O . GLY B 1 163 ? 7.32 13.258 11.156 1 98.12 163 GLY B O 1
ATOM 3793 N N . ALA B 1 164 ? 5.562 12.375 12.219 1 96.38 164 ALA B N 1
ATOM 3794 C CA . ALA B 1 164 ? 6.035 10.992 12.156 1 96.38 164 ALA B CA 1
ATOM 3795 C C . ALA B 1 164 ? 5.797 10.391 10.781 1 96.38 164 ALA B C 1
ATOM 3797 O O . ALA B 1 164 ? 4.883 10.805 10.062 1 96.38 164 ALA B O 1
ATOM 3798 N N . THR B 1 165 ? 6.641 9.453 10.453 1 94.06 165 THR B N 1
ATOM 3799 C CA . THR B 1 165 ? 6.52 8.734 9.195 1 94.06 165 THR B CA 1
ATOM 3800 C C . THR B 1 165 ? 6.191 7.262 9.445 1 94.06 165 THR B C 1
ATOM 3802 O O . THR B 1 165 ? 6.977 6.543 10.062 1 94.06 165 THR B O 1
ATOM 3805 N N . CYS B 1 166 ? 5.047 6.902 8.961 1 92.12 166 CYS B N 1
ATOM 3806 C CA . CYS B 1 166 ? 4.723 5.484 9.008 1 92.12 166 CYS B CA 1
ATOM 3807 C C . CYS B 1 166 ? 5.512 4.707 7.957 1 92.12 166 CYS B C 1
ATOM 3809 O O . CYS B 1 166 ? 5.555 5.102 6.789 1 92.12 166 CYS B O 1
ATOM 3811 N N . ILE B 1 167 ? 6.09 3.598 8.414 1 85.5 167 ILE B N 1
ATOM 3812 C CA . ILE B 1 167 ? 6.945 2.869 7.488 1 85.5 167 ILE B CA 1
ATOM 3813 C C . ILE B 1 167 ? 6.32 1.515 7.164 1 85.5 167 ILE B C 1
ATOM 3815 O O . ILE B 1 167 ? 6.691 0.875 6.176 1 85.5 167 ILE B O 1
ATOM 3819 N N . GLN B 1 168 ? 5.438 1.099 8.047 1 84.31 168 GLN B N 1
ATOM 3820 C CA . GLN B 1 168 ? 4.781 -0.187 7.824 1 84.31 168 GLN B CA 1
ATOM 3821 C C . GLN B 1 168 ? 3.338 -0.161 8.312 1 84.31 168 GLN B C 1
ATOM 3823 O O . GLN B 1 168 ? 3.045 0.408 9.367 1 84.31 168 GLN B O 1
ATOM 3828 N N . GLN B 1 169 ? 2.461 -0.683 7.52 1 87.12 169 GLN B N 1
ATOM 3829 C CA . GLN B 1 169 ? 1.067 -0.91 7.891 1 87.12 169 GLN B CA 1
ATOM 3830 C C . GLN B 1 169 ? 0.693 -2.383 7.746 1 87.12 169 GLN B C 1
ATOM 3832 O O . GLN B 1 169 ? 0.92 -2.986 6.699 1 87.12 169 GLN B O 1
ATOM 3837 N N . SER B 1 170 ? 0.22 -2.922 8.859 1 83.25 170 SER B N 1
ATOM 3838 C CA . SER B 1 170 ? -0.271 -4.297 8.836 1 83.25 170 SER B CA 1
ATOM 3839 C C . SER B 1 170 ? -1.703 -4.383 9.352 1 83.25 170 SER B C 1
ATOM 3841 O O . SER B 1 170 ? -2.021 -3.828 10.406 1 83.25 170 SER B O 1
ATOM 3843 N N . ARG B 1 171 ? -2.451 -5.035 8.656 1 81.38 171 ARG B N 1
ATOM 3844 C CA . ARG B 1 171 ? -3.824 -5.219 9.117 1 81.38 171 ARG B CA 1
ATOM 3845 C C . ARG B 1 171 ? -3.889 -6.238 10.242 1 81.38 171 ARG B C 1
ATOM 3847 O O . ARG B 1 171 ? -4.91 -6.355 10.93 1 81.38 171 ARG B O 1
ATOM 3854 N N . ARG B 1 172 ? -2.787 -6.941 10.445 1 78.88 172 ARG B N 1
ATOM 3855 C CA . ARG B 1 172 ? -2.721 -7.914 11.531 1 78.88 172 ARG B CA 1
ATOM 3856 C C . ARG B 1 172 ? -2.604 -7.215 12.883 1 78.88 172 ARG B C 1
ATOM 3858 O O . ARG B 1 172 ? -1.897 -6.211 13.008 1 78.88 172 ARG B O 1
ATOM 3865 N N . PRO B 1 173 ? -3.369 -7.773 13.836 1 83.81 173 PRO B N 1
ATOM 3866 C CA . PRO B 1 173 ? -3.219 -7.25 15.195 1 83.81 173 PRO B CA 1
ATOM 3867 C C . PRO B 1 173 ? -1.982 -7.797 15.906 1 83.81 173 PRO B C 1
ATOM 3869 O O . PRO B 1 173 ? -2.105 -8.531 16.891 1 83.81 173 PRO B O 1
ATOM 3872 N N . LEU B 1 174 ? -0.869 -7.383 15.5 1 78.81 174 LEU B N 1
ATOM 3873 C CA . LEU B 1 174 ? 0.402 -7.965 15.922 1 78.81 174 LEU B CA 1
ATOM 3874 C C . LEU B 1 174 ? 0.632 -7.754 17.406 1 78.81 174 LEU B C 1
ATOM 3876 O O . LEU B 1 174 ? 1.146 -8.641 18.094 1 78.81 174 LEU B O 1
ATOM 3880 N N . LEU B 1 175 ? 0.241 -6.547 17.953 1 83.88 175 LEU B N 1
ATOM 3881 C CA . LEU B 1 175 ? 0.435 -6.281 19.375 1 83.88 175 LEU B CA 1
ATOM 3882 C C . LEU B 1 175 ? -0.491 -7.148 20.219 1 83.88 175 LEU B C 1
ATOM 3884 O O . LEU B 1 175 ? -0.056 -7.754 21.203 1 83.88 175 LEU B O 1
ATOM 3888 N N . GLN B 1 176 ? -1.718 -7.141 19.828 1 82.81 176 GLN B N 1
ATOM 3889 C CA . GLN B 1 176 ? -2.674 -7.996 20.516 1 82.81 176 GLN B CA 1
ATOM 3890 C C . GLN B 1 176 ? -2.215 -9.453 20.516 1 82.81 176 GLN B C 1
ATOM 3892 O O . GLN B 1 176 ? -2.279 -10.133 21.531 1 82.81 176 GLN B O 1
ATOM 3897 N N . ASN B 1 177 ? -1.816 -9.961 19.375 1 75.69 177 ASN B N 1
ATOM 3898 C CA . ASN B 1 177 ? -1.329 -11.336 19.266 1 75.69 177 ASN B CA 1
ATOM 3899 C C . ASN B 1 177 ? -0.133 -11.578 20.188 1 75.69 177 ASN B C 1
ATOM 3901 O O . ASN B 1 177 ? -0.054 -12.625 20.844 1 75.69 177 ASN B O 1
ATOM 3905 N N . TYR B 1 178 ? 0.692 -10.641 20.203 1 73.62 178 TYR B N 1
ATOM 3906 C CA . TYR B 1 178 ? 1.883 -10.742 21.031 1 73.62 178 TYR B CA 1
ATOM 3907 C C . TYR B 1 178 ? 1.508 -10.812 22.516 1 73.62 178 TYR B C 1
ATOM 3909 O O . TYR B 1 178 ? 1.978 -11.695 23.234 1 73.62 178 TYR B O 1
ATOM 3917 N N . PHE B 1 179 ? 0.711 -9.953 22.906 1 80.06 179 PHE B N 1
ATOM 3918 C CA . PHE B 1 179 ? 0.36 -9.891 24.312 1 80.06 179 PHE B CA 1
ATOM 3919 C C . PHE B 1 179 ? -0.49 -11.086 24.719 1 80.06 179 PHE B C 1
ATOM 3921 O O . PHE B 1 179 ? -0.391 -11.57 25.844 1 80.06 179 PHE B O 1
ATOM 3928 N N . ASN B 1 180 ? -1.353 -11.523 23.812 1 75.56 180 ASN B N 1
ATOM 3929 C CA . ASN B 1 180 ? -2.066 -12.766 24.062 1 75.56 180 ASN B CA 1
ATOM 3930 C C . ASN B 1 180 ? -1.104 -13.938 24.266 1 75.56 180 ASN B C 1
ATOM 3932 O O . ASN B 1 180 ? -1.318 -14.781 25.141 1 75.56 180 ASN B O 1
ATOM 3936 N N . TYR B 1 181 ? -0.2 -13.938 23.547 1 70.12 181 TYR B N 1
ATOM 3937 C CA . TYR B 1 181 ? 0.786 -15.016 23.594 1 70.12 181 TYR B CA 1
ATOM 3938 C C . TYR B 1 181 ? 1.507 -15.031 24.938 1 70.12 181 TYR B C 1
ATOM 3940 O O . TYR B 1 181 ? 1.729 -16.094 25.516 1 70.12 181 TYR B O 1
ATOM 3948 N N . ILE B 1 182 ? 1.836 -13.773 25.281 1 69.81 182 ILE B N 1
ATOM 3949 C CA . ILE B 1 182 ? 2.572 -13.727 26.531 1 69.81 182 ILE B CA 1
ATOM 3950 C C . ILE B 1 182 ? 1.592 -13.656 27.703 1 69.81 182 ILE B C 1
ATOM 3952 O O . ILE B 1 182 ? 1.997 -13.445 28.844 1 69.81 182 ILE B O 1
ATOM 3956 N N . LYS B 1 183 ? 0.291 -13.867 27.375 1 74.81 183 LYS B N 1
ATOM 3957 C CA . LYS B 1 183 ? -0.792 -13.93 28.344 1 74.81 183 LYS B CA 1
ATOM 3958 C C . LYS B 1 183 ? -0.822 -12.68 29.219 1 74.81 183 LYS B C 1
ATOM 3960 O O . LYS B 1 183 ? -0.953 -12.766 30.438 1 74.81 183 LYS B O 1
ATOM 3965 N N . LYS B 1 184 ? -0.607 -11.523 28.703 1 77.06 184 LYS B N 1
ATOM 3966 C CA . LYS B 1 184 ? -0.752 -10.203 29.312 1 77.06 184 LYS B CA 1
ATOM 3967 C C . LYS B 1 184 ? -1.73 -9.336 28.531 1 77.06 184 LYS B C 1
ATOM 3969 O O . LYS B 1 184 ? -1.794 -9.414 27.312 1 77.06 184 LYS B O 1
ATOM 3974 N N . TYR B 1 185 ? -2.615 -8.781 29.266 1 69.69 185 TYR B N 1
ATOM 3975 C CA . TYR B 1 185 ? -3.57 -7.895 28.609 1 69.69 185 TYR B CA 1
ATOM 3976 C C . TYR B 1 185 ? -3.16 -6.438 28.781 1 69.69 185 TYR B C 1
ATOM 3978 O O . TYR B 1 185 ? -2.744 -6.023 29.859 1 69.69 185 TYR B O 1
ATOM 3986 N N . ASP B 1 186 ? -2.988 -5.719 27.609 1 76 186 ASP B N 1
ATOM 3987 C CA . ASP B 1 186 ? -2.639 -4.301 27.641 1 76 186 ASP B CA 1
ATOM 3988 C C . ASP B 1 186 ? -3.443 -3.516 26.609 1 76 186 ASP B C 1
ATOM 3990 O O . ASP B 1 186 ? -4.238 -4.09 25.859 1 76 186 ASP B O 1
ATOM 3994 N N . SER B 1 187 ? -3.465 -2.17 26.766 1 84.44 187 SER B N 1
ATOM 3995 C CA . SER B 1 187 ? -3.859 -1.305 25.656 1 84.44 187 SER B CA 1
ATOM 3996 C C . SER B 1 187 ? -2.773 -1.242 24.594 1 84.44 187 SER B C 1
ATOM 3998 O O . SER B 1 187 ? -1.606 -1.531 24.859 1 84.44 187 SER B O 1
ATOM 4000 N N . TYR B 1 188 ? -3.193 -1.043 23.359 1 87.06 188 TYR B N 1
ATOM 4001 C CA . TYR B 1 188 ? -2.246 -1.1 22.25 1 87.06 188 TYR B CA 1
ATOM 4002 C C . TYR B 1 188 ? -2.168 0.241 21.531 1 87.06 188 TYR B C 1
ATOM 4004 O O . TYR B 1 188 ? -1.654 0.323 20.406 1 87.06 188 TYR B O 1
ATOM 4012 N N . GLY B 1 189 ? -2.729 1.176 22.234 1 88.56 189 GLY B N 1
ATOM 4013 C CA . GLY B 1 189 ? -2.752 2.488 21.609 1 88.56 189 GLY B CA 1
ATOM 4014 C C . GLY B 1 189 ? -1.408 3.189 21.641 1 88.56 189 GLY B C 1
ATOM 4015 O O . GLY B 1 189 ? -0.45 2.68 22.219 1 88.56 189 GLY B O 1
ATOM 4016 N N . LYS B 1 190 ? -1.296 4.301 21.016 1 87.56 190 LYS B N 1
ATOM 4017 C CA . LYS B 1 190 ? -0.046 5.035 20.844 1 87.56 190 LYS B CA 1
ATOM 4018 C C . LYS B 1 190 ? 0.486 5.527 22.188 1 87.56 190 LYS B C 1
ATOM 4020 O O . LYS B 1 190 ? 1.694 5.699 22.359 1 87.56 190 LYS B O 1
ATOM 4025 N N . GLU B 1 191 ? -0.416 5.754 23.109 1 85.19 191 GLU B N 1
ATOM 4026 C CA . GLU B 1 191 ? -0.04 6.277 24.422 1 85.19 191 GLU B CA 1
ATOM 4027 C C . GLU B 1 191 ? 0.846 5.289 25.172 1 85.19 191 GLU B C 1
ATOM 4029 O O . GLU B 1 191 ? 1.564 5.672 26.094 1 85.19 191 GLU B O 1
ATOM 4034 N N . ARG B 1 192 ? 0.812 4.082 24.781 1 83.75 192 ARG B N 1
ATOM 4035 C CA . ARG B 1 192 ? 1.596 3.055 25.469 1 83.75 192 ARG B CA 1
ATOM 4036 C C . ARG B 1 192 ? 3.078 3.186 25.125 1 83.75 192 ARG B C 1
ATOM 4038 O O . ARG B 1 192 ? 3.934 2.711 25.875 1 83.75 192 ARG B O 1
ATOM 4045 N N . GLY B 1 193 ? 3.324 3.797 23.984 1 83.38 193 GLY B N 1
ATOM 4046 C CA . GLY B 1 193 ? 4.703 4.047 23.594 1 83.38 193 GLY B CA 1
ATOM 4047 C C . GLY B 1 193 ? 5.469 2.779 23.266 1 83.38 193 GLY B C 1
ATOM 4048 O O . GLY B 1 193 ? 6.676 2.697 23.5 1 83.38 193 GLY B O 1
ATOM 4049 N N . PHE B 1 194 ? 4.77 1.783 22.734 1 83.19 194 PHE B N 1
ATOM 4050 C CA . PHE B 1 194 ? 5.445 0.558 22.312 1 83.19 194 PHE B CA 1
ATOM 4051 C C . PHE B 1 194 ? 6.379 0.823 21.141 1 83.19 194 PHE B C 1
ATOM 4053 O O . PHE B 1 194 ? 6.141 1.73 20.344 1 83.19 194 PHE B O 1
ATOM 4060 N N . PHE B 1 195 ? 7.461 0.016 21.141 1 83.06 195 PHE B N 1
ATOM 4061 C CA . PHE B 1 195 ? 8.414 0.122 20.047 1 83.06 195 PHE B CA 1
ATOM 4062 C C . PHE B 1 195 ? 9.055 -1.23 19.75 1 83.06 195 PHE B C 1
ATOM 4064 O O . PHE B 1 195 ? 8.984 -2.146 20.578 1 83.06 195 PHE B O 1
ATOM 4071 N N . ILE B 1 196 ? 9.445 -1.377 18.531 1 75.62 196 ILE B N 1
ATOM 4072 C CA . ILE B 1 196 ? 10.242 -2.52 18.109 1 75.62 196 ILE B CA 1
ATOM 4073 C C . ILE B 1 196 ? 11.711 -2.104 17.969 1 75.62 196 ILE B C 1
ATOM 4075 O O . ILE B 1 196 ? 12.008 -1.031 17.438 1 75.62 196 ILE B O 1
ATOM 4079 N N . SER B 1 197 ? 12.547 -2.795 18.688 1 74.56 197 SER B N 1
ATOM 4080 C CA . SER B 1 197 ? 13.977 -2.51 18.594 1 74.56 197 SER B CA 1
ATOM 4081 C C . SER B 1 197 ? 14.75 -3.709 18.047 1 74.56 197 SER B C 1
ATOM 4083 O O . SER B 1 197 ? 14.328 -4.855 18.219 1 74.56 197 SER B O 1
ATOM 4085 N N . ASP B 1 198 ? 15.75 -3.314 17.25 1 63.62 198 ASP B N 1
ATOM 4086 C CA . ASP B 1 198 ? 16.703 -4.352 16.875 1 63.62 198 ASP B CA 1
ATOM 4087 C C . ASP B 1 198 ? 17.422 -4.914 18.094 1 63.62 198 ASP B C 1
ATOM 4089 O O . ASP B 1 198 ? 17.984 -4.16 18.891 1 63.62 198 ASP B O 1
ATOM 4093 N N . PRO B 1 199 ? 17.359 -6.227 18.219 1 60.22 199 PRO B N 1
ATOM 4094 C CA . PRO B 1 199 ? 18.016 -6.785 19.406 1 60.22 199 PRO B CA 1
ATOM 4095 C C . PRO B 1 199 ? 19.5 -6.465 19.453 1 60.22 199 PRO B C 1
ATOM 4097 O O . PRO B 1 199 ? 20.094 -6.418 20.547 1 60.22 199 PRO B O 1
ATOM 4100 N N . ASN B 1 200 ? 19.984 -6.277 18.281 1 59.84 200 ASN B N 1
ATOM 4101 C CA . ASN B 1 200 ? 21.438 -6.07 18.25 1 59.84 200 ASN B CA 1
ATOM 4102 C C . ASN B 1 200 ? 21.781 -4.59 18.125 1 59.84 200 ASN B C 1
ATOM 4104 O O . ASN B 1 200 ? 22.969 -4.23 18.062 1 59.84 200 ASN B O 1
ATOM 4108 N N . ASP B 1 201 ? 20.828 -3.725 17.922 1 62.97 201 ASP B N 1
ATOM 4109 C CA . ASP B 1 201 ? 21.031 -2.279 17.859 1 62.97 201 ASP B CA 1
ATOM 4110 C C . ASP B 1 201 ? 19.984 -1.551 18.703 1 62.97 201 ASP B C 1
ATOM 4112 O O . ASP B 1 201 ? 18.922 -1.164 18.188 1 62.97 201 ASP B O 1
ATOM 4116 N N . SER B 1 202 ? 20.328 -1.376 19.844 1 65.19 202 SER B N 1
ATOM 4117 C CA . SER B 1 202 ? 19.391 -0.797 20.812 1 65.19 202 SER B CA 1
ATOM 4118 C C . SER B 1 202 ? 19.031 0.639 20.438 1 65.19 202 SER B C 1
ATOM 4120 O O . SER B 1 202 ? 18.094 1.217 21 1 65.19 202 SER B O 1
ATOM 4122 N N . SER B 1 203 ? 19.719 1.106 19.406 1 68.19 203 SER B N 1
ATOM 4123 C CA . SER B 1 203 ? 19.438 2.486 19.031 1 68.19 203 SER B CA 1
ATOM 4124 C C . SER B 1 203 ? 18.203 2.574 18.141 1 68.19 203 SER B C 1
ATOM 4126 O O . SER B 1 203 ? 17.656 3.66 17.938 1 68.19 203 SER B O 1
ATOM 4128 N N . THR B 1 204 ? 17.875 1.429 17.609 1 73.25 204 THR B N 1
ATOM 4129 C CA . THR B 1 204 ? 16.672 1.425 16.781 1 73.25 204 THR B CA 1
ATOM 4130 C C . THR B 1 204 ? 15.414 1.438 17.641 1 73.25 204 THR B C 1
ATOM 4132 O O . THR B 1 204 ? 15.336 0.73 18.641 1 73.25 204 THR B O 1
ATOM 4135 N N . HIS B 1 205 ? 14.562 2.4 17.359 1 79.31 205 HIS B N 1
ATOM 4136 C CA . HIS B 1 205 ? 13.328 2.59 18.125 1 79.31 205 HIS B CA 1
ATOM 4137 C C . HIS B 1 205 ? 12.156 2.885 17.188 1 79.31 205 HIS B C 1
ATOM 4139 O O . HIS B 1 205 ? 11.758 4.043 17.047 1 79.31 205 HIS B O 1
ATOM 4145 N N . TYR B 1 206 ? 11.57 1.821 16.688 1 85.12 206 TYR B N 1
ATOM 4146 C CA . TYR B 1 206 ? 10.422 2.012 15.812 1 85.12 206 TYR B CA 1
ATOM 4147 C C . TYR B 1 206 ? 9.125 1.995 16.609 1 85.12 206 TYR B C 1
ATOM 4149 O O . TYR B 1 206 ? 8.672 0.935 17.047 1 85.12 206 TYR B O 1
ATOM 4157 N N . SER B 1 207 ? 8.539 3.104 16.734 1 89.69 207 SER B N 1
ATOM 4158 C CA . SER B 1 207 ? 7.281 3.184 17.469 1 89.69 207 SER B CA 1
ATOM 4159 C C . SER B 1 207 ? 6.195 2.35 16.797 1 89.69 207 SER B C 1
ATOM 4161 O O . SER B 1 207 ? 6.105 2.309 15.562 1 89.69 207 SER B O 1
ATOM 4163 N N . VAL B 1 208 ? 5.445 1.669 17.625 1 89.12 208 VAL B N 1
ATOM 4164 C CA . VAL B 1 208 ? 4.379 0.825 17.094 1 89.12 208 VAL B CA 1
ATOM 4165 C C . VAL B 1 208 ? 3.109 1.017 17.922 1 89.12 208 VAL B C 1
ATOM 4167 O O . VAL B 1 208 ? 3.174 1.185 19.141 1 89.12 208 VAL B O 1
ATOM 4170 N N . TYR B 1 209 ? 1.979 1.049 17.297 1 92.19 209 TYR B N 1
ATOM 4171 C CA . TYR B 1 209 ? 0.688 0.968 17.969 1 92.19 209 TYR B CA 1
ATOM 4172 C C . TYR B 1 209 ? -0.32 0.193 17.141 1 92.19 209 TYR B C 1
ATOM 4174 O O . TYR B 1 209 ? -0.022 -0.204 16 1 92.19 209 TYR B O 1
ATOM 4182 N N . GLN B 1 210 ? -1.396 -0.126 17.766 1 91.88 210 GLN B N 1
ATOM 4183 C CA . GLN B 1 210 ? -2.439 -0.891 17.094 1 91.88 210 GLN B CA 1
ATOM 4184 C C . GLN B 1 210 ? -3.812 -0.264 17.312 1 91.88 210 GLN B C 1
ATOM 4186 O O . GLN B 1 210 ? -4.133 0.169 18.422 1 91.88 210 GLN B O 1
ATOM 4191 N N . ASP B 1 211 ? -4.555 -0.164 16.312 1 91.88 211 ASP B N 1
ATOM 4192 C CA . ASP B 1 211 ? -5.949 0.259 16.375 1 91.88 211 ASP B CA 1
ATOM 4193 C C . ASP B 1 211 ? -6.836 -0.638 15.516 1 91.88 211 ASP B C 1
ATOM 4195 O O . ASP B 1 211 ? -6.473 -1.778 15.219 1 91.88 211 ASP B O 1
ATOM 4199 N N . ILE B 1 212 ? -8.039 -0.146 15.141 1 88.38 212 ILE B N 1
ATOM 4200 C CA . ILE B 1 212 ? -9.008 -0.966 14.422 1 88.38 212 ILE B CA 1
ATOM 4201 C C . ILE B 1 212 ? -8.484 -1.288 13.023 1 88.38 212 ILE B C 1
ATOM 4203 O O . ILE B 1 212 ? -8.969 -2.211 12.367 1 88.38 212 ILE B O 1
ATOM 4207 N N . ASN B 1 213 ? -7.48 -0.538 12.578 1 89.88 213 ASN B N 1
ATOM 4208 C CA . ASN B 1 213 ? -6.91 -0.742 11.258 1 89.88 213 ASN B CA 1
ATOM 4209 C C . ASN B 1 213 ? -5.703 -1.676 11.297 1 89.88 213 ASN B C 1
ATOM 4211 O O . ASN B 1 213 ? -5.102 -1.967 10.266 1 89.88 213 ASN B O 1
ATOM 4215 N N . GLY B 1 214 ? -5.383 -2.113 12.453 1 89.81 214 GLY B N 1
ATOM 4216 C CA . GLY B 1 214 ? -4.25 -3.008 12.617 1 89.81 214 GLY B CA 1
ATOM 4217 C C . GLY B 1 214 ? -3.053 -2.34 13.273 1 89.81 214 GLY B C 1
ATOM 4218 O O . GLY B 1 214 ? -3.209 -1.517 14.172 1 89.81 214 GLY B O 1
ATOM 4219 N N . THR B 1 215 ? -1.89 -2.83 12.859 1 89.06 215 THR B N 1
ATOM 4220 C CA . THR B 1 215 ? -0.661 -2.375 13.508 1 89.06 215 THR B CA 1
ATOM 4221 C C . THR B 1 215 ? 0.072 -1.37 12.625 1 89.06 215 THR B C 1
ATOM 4223 O O . THR B 1 215 ? 0.212 -1.582 11.414 1 89.06 215 THR B O 1
ATOM 4226 N N . HIS B 1 216 ? 0.447 -0.295 13.203 1 91.75 216 HIS B N 1
ATOM 4227 C CA . HIS B 1 216 ? 1.2 0.768 12.547 1 91.75 216 HIS B CA 1
ATOM 4228 C C . HIS B 1 216 ? 2.621 0.856 13.094 1 91.75 216 HIS B C 1
ATOM 4230 O O . HIS B 1 216 ? 2.818 0.921 14.305 1 91.75 216 HIS B O 1
ATOM 4236 N N . THR B 1 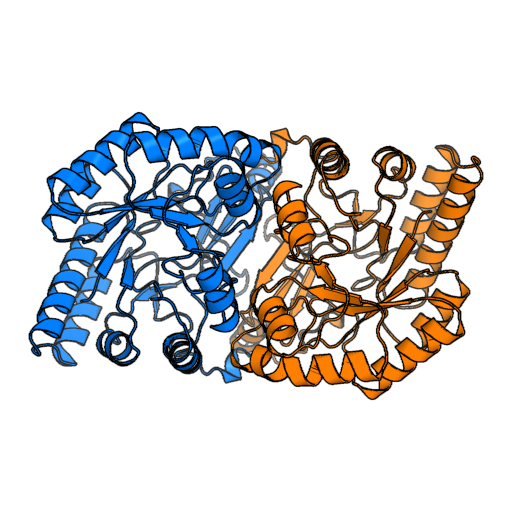217 ? 3.625 0.862 12.242 1 89 217 THR B N 1
ATOM 4237 C CA . THR B 1 217 ? 5.02 1.014 12.641 1 89 217 THR B CA 1
ATOM 4238 C C . THR B 1 217 ? 5.617 2.291 12.055 1 89 217 THR B C 1
ATOM 4240 O O . THR B 1 217 ? 5.438 2.58 10.875 1 89 217 THR B O 1
ATOM 4243 N N . PHE B 1 218 ? 6.266 2.986 12.891 1 91.75 218 PHE B N 1
ATOM 4244 C CA . PHE B 1 218 ? 6.805 4.277 12.484 1 91.75 218 PHE B CA 1
ATOM 4245 C C . PHE B 1 218 ? 8.328 4.277 12.555 1 91.75 218 PHE B C 1
ATOM 4247 O O . PHE B 1 218 ? 8.914 3.518 13.328 1 91.75 218 PHE B O 1
ATOM 4254 N N . ALA B 1 219 ? 8.883 5.176 11.711 1 88.25 219 ALA B N 1
ATOM 4255 C CA . ALA B 1 219 ? 10.32 5.414 11.766 1 88.25 219 ALA B CA 1
ATOM 4256 C C . ALA B 1 219 ? 10.734 5.977 13.117 1 88.25 219 ALA B C 1
ATOM 4258 O O . ALA B 1 219 ? 9.914 6.562 13.828 1 88.25 219 ALA B O 1
ATOM 4259 N N . ASN B 1 220 ? 11.992 5.824 13.438 1 85.06 220 ASN B N 1
ATOM 4260 C CA . ASN B 1 220 ? 12.547 6.32 14.688 1 85.06 220 ASN B CA 1
ATOM 4261 C C . ASN B 1 220 ? 12.484 7.844 14.766 1 85.06 220 ASN B C 1
ATOM 4263 O O . ASN B 1 220 ? 12.141 8.398 15.812 1 85.06 220 ASN B O 1
ATOM 4267 N N . ASN B 1 221 ? 12.812 8.391 13.695 1 92.38 221 ASN B N 1
ATOM 4268 C CA . ASN B 1 221 ? 12.891 9.852 13.648 1 92.38 221 ASN B CA 1
ATOM 4269 C C . ASN B 1 221 ? 11.688 10.453 12.93 1 92.38 221 ASN B C 1
ATOM 4271 O O . ASN B 1 221 ? 11.219 9.906 11.93 1 92.38 221 ASN B O 1
ATOM 4275 N N . ASP B 1 222 ? 11.25 11.539 13.492 1 96.44 222 ASP B N 1
ATOM 4276 C CA . ASP B 1 222 ? 10.195 12.32 12.844 1 96.44 222 ASP B CA 1
ATOM 4277 C C . ASP B 1 222 ? 10.789 13.312 11.844 1 96.44 222 ASP B C 1
ATOM 4279 O O . ASP B 1 222 ? 11.938 13.734 11.984 1 96.44 222 ASP B O 1
ATOM 4283 N N . ILE B 1 223 ? 9.961 13.688 10.891 1 97.81 223 ILE B N 1
ATOM 4284 C CA . ILE B 1 223 ? 10.367 14.625 9.852 1 97.81 223 ILE B CA 1
ATOM 4285 C C . ILE B 1 223 ? 10.367 16.047 10.422 1 97.81 223 ILE B C 1
ATOM 4287 O O . ILE B 1 223 ? 9.438 16.438 11.125 1 97.81 223 ILE B O 1
ATOM 4291 N N . ASN B 1 224 ? 11.406 16.75 10.188 1 98.62 224 ASN B N 1
ATOM 4292 C CA . ASN B 1 224 ? 11.539 18.188 10.438 1 98.62 224 ASN B CA 1
ATOM 4293 C C . ASN B 1 224 ? 12.227 18.891 9.273 1 98.62 224 ASN B C 1
ATOM 4295 O O . ASN B 1 224 ? 13.43 18.766 9.078 1 98.62 224 ASN B O 1
ATOM 4299 N N . MET B 1 225 ? 11.445 19.719 8.555 1 98.56 225 MET B N 1
ATOM 4300 C CA . MET B 1 225 ? 11.953 20.344 7.34 1 98.56 225 MET B CA 1
ATOM 4301 C C . MET B 1 225 ? 12.352 21.781 7.605 1 98.56 225 MET B C 1
ATOM 4303 O O . MET B 1 225 ? 12.531 22.578 6.672 1 98.56 225 MET B O 1
ATOM 4307 N N . SER B 1 226 ? 12.578 22.156 8.867 1 98.62 226 SER B N 1
ATOM 4308 C CA . SER B 1 226 ? 12.859 23.516 9.297 1 98.62 226 SER B CA 1
ATOM 4309 C C . SER B 1 226 ? 13.977 24.141 8.461 1 98.62 226 SER B C 1
ATOM 4311 O O . SER B 1 226 ? 13.906 25.312 8.094 1 98.62 226 SER B O 1
ATOM 4313 N N . LEU B 1 227 ? 14.898 23.375 8.07 1 98.25 227 LEU B N 1
ATOM 4314 C CA . LEU B 1 227 ? 16.094 23.906 7.422 1 98.25 227 LEU B CA 1
ATOM 4315 C C . LEU B 1 227 ? 15.906 23.984 5.91 1 98.25 227 LEU B C 1
ATOM 4317 O O . LEU B 1 227 ? 16.766 24.516 5.199 1 98.25 227 LEU B O 1
ATOM 4321 N N . HIS B 1 228 ? 14.727 23.531 5.426 1 98.12 228 HIS B N 1
ATOM 4322 C CA . HIS B 1 228 ? 14.609 23.375 3.98 1 98.12 228 HIS B CA 1
ATOM 4323 C C . HIS B 1 228 ? 13.305 23.969 3.467 1 98.12 228 HIS B C 1
ATOM 4325 O O . HIS B 1 228 ? 12.812 23.578 2.406 1 98.12 228 HIS B O 1
ATOM 4331 N N . LEU B 1 229 ? 12.75 24.891 4.145 1 98.44 229 LEU B N 1
ATOM 4332 C CA . LEU B 1 229 ? 11.453 25.453 3.785 1 98.44 229 LEU B CA 1
ATOM 4333 C C . LEU B 1 229 ? 11.547 26.234 2.48 1 98.44 229 LEU B C 1
ATOM 4335 O O . LEU B 1 229 ? 10.648 26.156 1.64 1 98.44 229 LEU B O 1
ATOM 4339 N N . LEU B 1 230 ? 12.602 26.953 2.299 1 97 230 LEU B N 1
ATOM 4340 C CA . LEU B 1 230 ? 12.766 27.719 1.074 1 97 230 LEU B CA 1
ATOM 4341 C C . LEU B 1 230 ? 12.898 26.812 -0.138 1 97 230 LEU B C 1
ATOM 4343 O O . LEU B 1 230 ? 12.438 27.141 -1.229 1 97 230 LEU B O 1
ATOM 4347 N N . ASP B 1 231 ? 13.562 25.688 0.092 1 96.81 231 ASP B N 1
ATOM 4348 C CA . ASP B 1 231 ? 13.672 24.703 -0.983 1 96.81 231 ASP B CA 1
ATOM 4349 C C . ASP B 1 231 ? 12.297 24.234 -1.433 1 96.81 231 ASP B C 1
ATOM 4351 O O . ASP B 1 231 ? 12.047 24.078 -2.631 1 96.81 231 ASP B O 1
ATOM 4355 N N . LEU B 1 232 ? 11.43 23.984 -0.471 1 98.06 232 LEU B N 1
ATOM 4356 C CA . LEU B 1 232 ? 10.086 23.531 -0.791 1 98.06 232 LEU B CA 1
ATOM 4357 C C . LEU B 1 232 ? 9.344 24.578 -1.63 1 98.06 232 LEU B C 1
ATOM 4359 O O . LEU B 1 232 ? 8.695 24.234 -2.621 1 98.06 232 LEU B O 1
ATOM 4363 N N . VAL B 1 233 ? 9.492 25.844 -1.252 1 97.5 233 VAL B N 1
ATOM 4364 C CA . VAL B 1 233 ? 8.844 26.922 -1.971 1 97.5 233 VAL B CA 1
ATOM 4365 C C . VAL B 1 233 ? 9.391 27 -3.396 1 97.5 233 VAL B C 1
ATOM 4367 O O . VAL B 1 233 ? 8.625 27.141 -4.352 1 97.5 233 VAL B O 1
ATOM 4370 N N . LYS B 1 234 ? 10.68 26.875 -3.535 1 96.56 234 LYS B N 1
ATOM 4371 C CA . LYS B 1 234 ? 11.312 26.953 -4.848 1 96.56 234 LYS B CA 1
ATOM 4372 C C . LYS B 1 234 ? 10.844 25.797 -5.742 1 96.56 234 LYS B C 1
ATOM 4374 O O . LYS B 1 234 ? 10.734 25.969 -6.961 1 96.56 234 LYS B O 1
ATOM 4379 N N . MET B 1 235 ? 10.516 24.688 -5.129 1 96.94 235 MET B N 1
ATOM 4380 C CA . MET B 1 235 ? 10.062 23.516 -5.867 1 96.94 235 MET B CA 1
ATOM 4381 C C . MET B 1 235 ? 8.586 23.625 -6.219 1 96.94 235 MET B C 1
ATOM 4383 O O . MET B 1 235 ? 8.055 22.797 -6.969 1 96.94 235 MET B O 1
ATOM 4387 N N . GLY B 1 236 ? 7.969 24.609 -5.645 1 97.06 236 GLY B N 1
ATOM 4388 C CA . GLY B 1 236 ? 6.543 24.766 -5.887 1 97.06 236 GLY B CA 1
ATOM 4389 C C . GLY B 1 236 ? 5.688 23.938 -4.953 1 97.06 236 GLY B C 1
ATOM 4390 O O . GLY B 1 236 ? 4.543 23.609 -5.273 1 97.06 236 GLY B O 1
ATOM 4391 N N . ILE B 1 237 ? 6.199 23.5 -3.84 1 98.25 237 ILE B N 1
ATOM 4392 C CA . ILE B 1 237 ? 5.441 22.75 -2.832 1 98.25 237 ILE B CA 1
ATOM 4393 C C . ILE B 1 237 ? 4.941 23.719 -1.759 1 98.25 237 ILE B C 1
ATOM 4395 O O . ILE B 1 237 ? 5.695 24.125 -0.871 1 98.25 237 ILE B O 1
ATOM 4399 N N . PHE B 1 238 ? 3.633 24 -1.866 1 98.31 238 PHE B N 1
ATOM 4400 C CA . PHE B 1 238 ? 3.102 25.094 -1.063 1 98.31 238 PHE B CA 1
ATOM 4401 C C . PHE B 1 238 ? 2.133 24.578 -0.009 1 98.31 238 PHE B C 1
ATOM 4403 O O . PHE B 1 238 ? 1.657 25.328 0.836 1 98.31 238 PHE B O 1
ATOM 4410 N N . THR B 1 239 ? 1.792 23.328 -0.029 1 98.62 239 THR B N 1
ATOM 4411 C CA . THR B 1 239 ? 0.922 22.75 0.985 1 98.62 239 THR B CA 1
ATOM 4412 C C . THR B 1 239 ? 1.729 21.906 1.971 1 98.62 239 THR B C 1
ATOM 4414 O O . THR B 1 239 ? 2.242 20.844 1.615 1 98.62 239 THR B O 1
ATOM 4417 N N . TRP B 1 240 ? 1.834 22.422 3.203 1 98.88 240 TRP B N 1
ATOM 4418 C CA . TRP B 1 240 ? 2.656 21.812 4.246 1 98.88 240 TRP B CA 1
ATOM 4419 C C . TRP B 1 240 ? 1.788 21.141 5.301 1 98.88 240 TRP B C 1
ATOM 4421 O O . TRP B 1 240 ? 0.968 21.797 5.949 1 98.88 240 TRP B O 1
ATOM 4431 N N . LYS B 1 241 ? 1.983 19.859 5.445 1 98.75 241 LYS B N 1
ATOM 4432 C CA . LYS B 1 241 ? 1.24 19.094 6.438 1 98.75 241 LYS B CA 1
ATOM 4433 C C . LYS B 1 241 ? 2.039 18.938 7.727 1 98.75 241 LYS B C 1
ATOM 4435 O O . LYS B 1 241 ? 3.246 18.688 7.691 1 98.75 241 LYS B O 1
ATOM 4440 N N . PHE B 1 242 ? 1.387 19.172 8.836 1 98.81 242 PHE B N 1
ATOM 4441 C CA . PHE B 1 242 ? 1.92 18.953 10.18 1 98.81 242 PHE B CA 1
ATOM 4442 C C . PHE B 1 242 ? 1.122 17.875 10.898 1 98.81 242 PHE B C 1
ATOM 4444 O O . PHE B 1 242 ? -0.09 18 11.078 1 98.81 242 PHE B O 1
ATOM 4451 N N . ASP B 1 243 ? 1.787 16.812 11.266 1 98.44 243 ASP B N 1
ATOM 4452 C CA . ASP B 1 243 ? 1.159 15.664 11.906 1 98.44 243 ASP B CA 1
ATOM 4453 C C . ASP B 1 243 ? 1.57 15.555 13.367 1 98.44 243 ASP B C 1
ATOM 4455 O O . ASP B 1 243 ? 2.754 15.391 13.68 1 98.44 243 ASP B O 1
ATOM 4459 N N . GLY B 1 244 ? 0.621 15.578 14.258 1 97.5 244 GLY B N 1
ATOM 4460 C CA . GLY B 1 244 ? 0.893 15.594 15.688 1 97.5 244 GLY B CA 1
ATOM 4461 C C . GLY B 1 244 ? 0.661 14.25 16.359 1 97.5 244 GLY B C 1
ATOM 4462 O O . GLY B 1 244 ? 0.487 14.172 17.578 1 97.5 244 GLY B O 1
ATOM 4463 N N . ILE B 1 245 ? 0.656 13.164 15.648 1 96.25 245 ILE B N 1
ATOM 4464 C CA . ILE B 1 245 ? 0.267 11.867 16.188 1 96.25 245 ILE B CA 1
ATOM 4465 C C . ILE B 1 245 ? 1.173 11.5 17.359 1 96.25 245 ILE B C 1
ATOM 4467 O O . ILE B 1 245 ? 0.718 10.906 18.344 1 96.25 245 ILE B O 1
ATOM 4471 N N . PHE B 1 246 ? 2.438 11.852 17.281 1 95.38 246 PHE B N 1
ATOM 4472 C CA . PHE B 1 246 ? 3.363 11.555 18.375 1 95.38 246 PHE B CA 1
ATOM 4473 C C . PHE B 1 246 ? 3.871 12.836 19.016 1 95.38 246 PHE B C 1
ATOM 4475 O O . PHE B 1 246 ? 4.898 12.836 19.688 1 95.38 246 PHE B O 1
ATOM 4482 N N . THR B 1 247 ? 3.252 13.922 18.75 1 94.81 247 THR B N 1
ATOM 4483 C CA . THR B 1 247 ? 3.508 15.203 19.406 1 94.81 247 THR B CA 1
ATOM 4484 C C . THR B 1 247 ? 2.215 15.797 19.953 1 94.81 247 THR B C 1
ATOM 4486 O O . THR B 1 247 ? 1.662 16.734 19.359 1 94.81 247 THR B O 1
ATOM 4489 N N . PRO B 1 248 ? 1.824 15.305 21.078 1 86.31 248 PRO B N 1
ATOM 4490 C CA . PRO B 1 248 ? 0.507 15.719 21.562 1 86.31 248 PRO B CA 1
ATOM 4491 C C . PRO B 1 248 ? 0.54 17.078 22.266 1 86.31 248 PRO B C 1
ATOM 4493 O O . PRO B 1 248 ? 1.606 17.531 22.688 1 86.31 248 PRO B O 1
ATOM 4496 N N . GLY B 1 249 ? -0.6 17.719 22.281 1 91.25 249 GLY B N 1
ATOM 4497 C CA . GLY B 1 249 ? -0.929 18.797 23.219 1 91.25 249 GLY B CA 1
ATOM 4498 C C . GLY B 1 249 ? -0.333 20.125 22.812 1 91.25 249 GLY B C 1
ATOM 4499 O O . GLY B 1 249 ? -0.397 20.516 21.641 1 91.25 249 GLY B O 1
ATOM 4500 N N . LYS B 1 250 ? 0.138 20.859 23.766 1 95.19 250 LYS B N 1
ATOM 4501 C CA . LYS B 1 250 ? 0.543 22.25 23.641 1 95.19 250 LYS B CA 1
ATOM 4502 C C . LYS B 1 250 ? 1.827 22.375 22.828 1 95.19 250 LYS B C 1
ATOM 4504 O O . LYS B 1 250 ? 2.01 23.359 22.094 1 95.19 250 LYS B O 1
ATOM 4509 N N . ASN B 1 251 ? 2.66 21.406 23 1 97.5 251 ASN B N 1
ATOM 4510 C CA . ASN B 1 251 ? 3.92 21.484 22.266 1 97.5 251 ASN B CA 1
ATOM 4511 C C . ASN B 1 251 ? 3.695 21.453 20.75 1 97.5 251 ASN B C 1
ATOM 4513 O O . ASN B 1 251 ? 4.387 22.141 20 1 97.5 251 ASN B O 1
ATOM 4517 N N . PHE B 1 252 ? 2.725 20.656 20.312 1 98.5 252 PHE B N 1
ATOM 4518 C CA . PHE B 1 252 ? 2.395 20.609 18.891 1 98.5 252 PHE B CA 1
ATOM 4519 C C . PHE B 1 252 ? 1.922 21.969 18.391 1 98.5 252 PHE B C 1
ATOM 4521 O O . PHE B 1 252 ? 2.359 22.438 17.344 1 98.5 252 PHE B O 1
ATOM 4528 N N . VAL B 1 253 ? 1.097 22.609 19.156 1 98.75 253 VAL B N 1
ATOM 4529 C CA . VAL B 1 253 ? 0.567 23.922 18.812 1 98.75 253 VAL B CA 1
ATOM 4530 C C . VAL B 1 253 ? 1.709 24.922 18.703 1 98.75 253 VAL B C 1
ATOM 4532 O O . VAL B 1 253 ? 1.773 25.703 17.75 1 98.75 253 VAL B O 1
ATOM 4535 N N . GLU B 1 254 ? 2.611 24.891 19.656 1 98.75 254 GLU B N 1
ATOM 4536 C CA . GLU B 1 254 ? 3.738 25.812 19.672 1 98.75 254 GLU B CA 1
ATOM 4537 C C . GLU B 1 254 ? 4.641 25.594 18.453 1 98.75 254 GLU B C 1
ATOM 4539 O O . GLU B 1 254 ? 5.129 26.562 17.859 1 98.75 254 GLU B O 1
ATOM 4544 N N . ILE B 1 255 ? 4.844 24.391 18.125 1 98.88 255 ILE B N 1
ATOM 4545 C CA . ILE B 1 255 ? 5.656 24.078 16.953 1 98.88 255 ILE B CA 1
ATOM 4546 C C . ILE B 1 255 ? 4.992 24.641 15.695 1 98.88 255 ILE B C 1
ATOM 4548 O O . ILE B 1 255 ? 5.652 25.281 14.867 1 98.88 255 ILE B O 1
ATOM 4552 N N . VAL B 1 256 ? 3.74 24.438 15.555 1 98.88 256 VAL B N 1
ATOM 4553 C CA . VAL B 1 256 ? 3.002 24.922 14.391 1 98.88 256 VAL B CA 1
ATOM 4554 C C . VAL B 1 256 ? 3.1 26.438 14.32 1 98.88 256 VAL B C 1
ATOM 4556 O O . VAL B 1 256 ? 3.303 27.016 13.25 1 98.88 256 VAL B O 1
ATOM 4559 N N . LYS B 1 257 ? 3.025 27.125 15.484 1 98.81 257 LYS B N 1
ATOM 4560 C CA . LYS B 1 257 ? 3.16 28.578 15.531 1 98.81 257 LYS B CA 1
ATOM 4561 C C . LYS B 1 257 ? 4.512 29.016 14.977 1 98.81 257 LYS B C 1
ATOM 4563 O O . LYS B 1 257 ? 4.594 30 14.25 1 98.81 257 LYS B O 1
ATOM 4568 N N . LEU B 1 258 ? 5.504 28.281 15.359 1 98.81 258 LEU B N 1
ATOM 4569 C CA . LEU B 1 258 ? 6.84 28.594 14.875 1 98.81 258 LEU B CA 1
ATOM 4570 C C . LEU B 1 258 ? 6.906 28.516 13.352 1 98.81 258 LEU B C 1
ATOM 4572 O O . LEU B 1 258 ? 7.504 29.375 12.703 1 98.81 258 LEU B O 1
ATOM 4576 N N . PHE B 1 259 ? 6.262 27.531 12.781 1 98.88 259 PHE B N 1
ATOM 4577 C CA . PHE B 1 259 ? 6.285 27.344 11.328 1 98.88 259 PHE B CA 1
ATOM 4578 C C . PHE B 1 259 ? 5.406 28.391 10.641 1 98.88 259 PHE B C 1
ATOM 4580 O O . PHE B 1 259 ? 5.691 28.812 9.523 1 98.88 259 PHE B O 1
ATOM 4587 N N . ILE B 1 260 ? 4.32 28.812 11.273 1 98.75 260 ILE B N 1
ATOM 4588 C CA . ILE B 1 260 ? 3.49 29.875 10.727 1 98.75 260 ILE B CA 1
ATOM 4589 C C . ILE B 1 260 ? 4.297 31.172 10.664 1 98.75 260 ILE B C 1
ATOM 4591 O O . ILE B 1 260 ? 4.223 31.906 9.68 1 98.75 260 ILE B O 1
ATOM 4595 N N . LYS B 1 261 ? 5.047 31.438 11.711 1 98.5 261 LYS B N 1
ATOM 4596 C CA . LYS B 1 261 ? 5.945 32.594 11.68 1 98.5 261 LYS B CA 1
ATOM 4597 C C . LYS B 1 261 ? 6.938 32.469 10.523 1 98.5 261 LYS B C 1
ATOM 4599 O O . LYS B 1 261 ? 7.176 33.469 9.812 1 98.5 261 LYS B O 1
ATOM 4604 N N . ALA B 1 262 ? 7.516 31.312 10.359 1 98.62 262 ALA B N 1
ATOM 4605 C CA . ALA B 1 262 ? 8.453 31.078 9.258 1 98.62 262 ALA B CA 1
ATOM 4606 C C . ALA B 1 262 ? 7.777 31.328 7.91 1 98.62 262 ALA B C 1
ATOM 4608 O O . ALA B 1 262 ? 8.352 31.984 7.031 1 98.62 262 ALA B O 1
ATOM 4609 N N . LYS B 1 263 ? 6.566 30.766 7.781 1 98.44 263 LYS B N 1
ATOM 4610 C CA . LYS B 1 263 ? 5.773 30.984 6.574 1 98.44 263 LYS B CA 1
ATOM 4611 C C . LYS B 1 263 ? 5.625 32.469 6.285 1 98.44 263 LYS B C 1
ATOM 4613 O O . LYS B 1 263 ? 5.863 32.938 5.16 1 98.44 263 LYS B O 1
ATOM 4618 N N . ASN B 1 264 ? 5.281 33.25 7.258 1 97.88 264 ASN B N 1
ATOM 4619 C CA . ASN B 1 264 ? 5.094 34.688 7.094 1 97.88 264 ASN B CA 1
ATOM 4620 C C . ASN B 1 264 ? 6.398 35.406 6.723 1 97.88 264 ASN B C 1
ATOM 4622 O O . ASN B 1 264 ? 6.414 36.281 5.871 1 97.88 264 ASN B O 1
ATOM 4626 N N . GLU B 1 265 ? 7.422 35 7.328 1 98.06 265 GLU B N 1
ATOM 4627 C CA . GLU B 1 265 ? 8.727 35.594 7.031 1 98.06 265 GLU B CA 1
ATOM 4628 C C . GLU B 1 265 ? 9.172 35.25 5.609 1 98.06 265 GLU B C 1
ATOM 4630 O O . GLU B 1 265 ? 9.812 36.062 4.945 1 98.06 265 GLU B O 1
ATOM 4635 N N . ILE B 1 266 ? 8.867 34.062 5.164 1 98.06 266 ILE B N 1
ATOM 4636 C CA . ILE B 1 266 ? 9.18 33.688 3.791 1 98.06 266 ILE B CA 1
ATOM 4637 C C . ILE B 1 266 ? 8.383 34.531 2.816 1 98.06 266 ILE B C 1
ATOM 4639 O O . ILE B 1 266 ? 8.938 35.094 1.862 1 98.06 266 ILE B O 1
ATOM 4643 N N . LEU B 1 267 ? 7.141 34.719 3.102 1 97.06 267 LEU B N 1
ATOM 4644 C CA . LEU B 1 267 ? 6.266 35.469 2.225 1 97.06 267 LEU B CA 1
ATOM 4645 C C . LEU B 1 267 ? 6.684 36.938 2.195 1 97.06 267 LEU B C 1
ATOM 4647 O O . LEU B 1 267 ? 6.535 37.625 1.17 1 97.06 267 LEU B O 1
ATOM 4651 N N . ASN B 1 268 ? 7.289 37.438 3.242 1 97.44 268 ASN B N 1
ATOM 4652 C CA . ASN B 1 268 ? 7.742 38.812 3.34 1 97.44 268 ASN B CA 1
ATOM 4653 C C . ASN B 1 268 ? 9.188 38.969 2.877 1 97.44 268 ASN B C 1
ATOM 4655 O O . ASN B 1 268 ? 9.781 40.031 3.01 1 97.44 268 ASN B O 1
ATOM 4659 N N . ARG B 1 269 ? 9.812 37.969 2.436 1 96.75 269 ARG B N 1
ATOM 4660 C CA . ARG B 1 269 ? 11.195 37.938 1.953 1 96.75 269 ARG B CA 1
ATOM 4661 C C . ARG B 1 269 ? 12.172 38.312 3.066 1 96.75 269 ARG B C 1
ATOM 4663 O O . ARG B 1 269 ? 13.125 39.031 2.84 1 96.75 269 ARG B O 1
ATOM 4670 N N . GLU B 1 270 ? 11.82 37.812 4.242 1 97.56 270 GLU B N 1
ATOM 4671 C CA . GLU B 1 270 ? 12.648 38.062 5.41 1 97.56 270 GLU B CA 1
ATOM 4672 C C . GLU B 1 270 ? 13.312 36.781 5.918 1 97.56 270 GLU B C 1
ATOM 4674 O O . GLU B 1 270 ? 14.055 36.812 6.902 1 97.56 270 GLU B O 1
ATOM 4679 N N . TRP B 1 271 ? 13.062 35.688 5.297 1 97.25 271 TRP B N 1
ATOM 4680 C CA . TRP B 1 271 ? 13.555 34.375 5.715 1 97.25 271 TRP B CA 1
ATOM 4681 C C . TRP B 1 271 ? 14.992 34.156 5.258 1 97.25 271 TRP B C 1
ATOM 4683 O O . TRP B 1 271 ? 15.359 34.562 4.145 1 97.25 271 TRP B O 1
ATOM 4693 N N . ASN B 1 272 ? 15.828 33.625 6.168 1 96.69 272 ASN B N 1
ATOM 4694 C CA . ASN B 1 272 ? 17.219 33.312 5.84 1 96.69 272 ASN B CA 1
ATOM 4695 C C . ASN B 1 272 ? 17.719 32.125 6.645 1 96.69 272 ASN B C 1
ATOM 4697 O O . ASN B 1 272 ? 16.984 31.562 7.449 1 96.69 272 ASN B O 1
ATOM 4701 N N . SER B 1 273 ? 18.938 31.797 6.426 1 96.5 273 SER B N 1
ATOM 4702 C CA . SER B 1 273 ? 19.516 30.578 6.988 1 96.5 273 SER B CA 1
ATOM 4703 C C . SER B 1 273 ? 19.641 30.672 8.508 1 96.5 273 SER B C 1
ATOM 4705 O O . SER B 1 273 ? 19.5 29.672 9.211 1 96.5 273 SER B O 1
ATOM 4707 N N . ASP B 1 274 ? 19.938 31.812 8.984 1 97.81 274 ASP B N 1
ATOM 4708 C CA . ASP B 1 274 ? 20.047 31.984 10.422 1 97.81 274 ASP B CA 1
ATOM 4709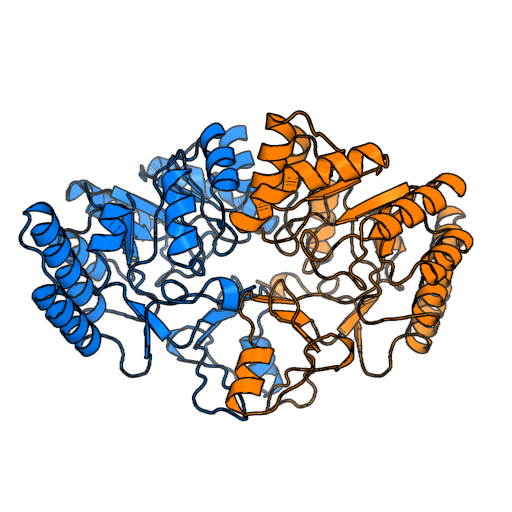 C C . ASP B 1 274 ? 18.719 31.766 11.125 1 97.81 274 ASP B C 1
ATOM 4711 O O . ASP B 1 274 ? 18.656 31.109 12.164 1 97.81 274 ASP B O 1
ATOM 4715 N N . LYS B 1 275 ? 17.719 32.312 10.547 1 98.25 275 LYS B N 1
ATOM 4716 C CA . LYS B 1 275 ? 16.375 32.125 11.094 1 98.25 275 LYS B CA 1
ATOM 4717 C C . LYS B 1 275 ? 15.953 30.672 11.008 1 98.25 275 LYS B C 1
ATOM 4719 O O . LYS B 1 275 ? 15.281 30.156 11.898 1 98.25 275 LYS B O 1
ATOM 4724 N N . ALA B 1 276 ? 16.344 29.984 9.984 1 98.44 276 ALA B N 1
ATOM 4725 C CA . ALA B 1 276 ? 16.062 28.562 9.836 1 98.44 276 ALA B CA 1
ATOM 4726 C C . ALA B 1 276 ? 16.719 27.75 10.953 1 98.44 276 ALA B C 1
ATOM 4728 O O . ALA B 1 276 ? 16.109 26.828 11.5 1 98.44 276 ALA B O 1
ATOM 4729 N N . LYS B 1 277 ? 17.938 28.141 11.289 1 98.31 277 LYS B N 1
ATOM 4730 C CA . LYS B 1 277 ? 18.641 27.453 12.367 1 98.31 277 LYS B CA 1
ATOM 4731 C C . LYS B 1 277 ? 17.953 27.672 13.703 1 98.31 277 LYS B C 1
ATOM 4733 O O . LYS B 1 277 ? 17.828 26.734 14.5 1 98.31 277 LYS B O 1
ATOM 4738 N N . VAL B 1 278 ? 17.516 28.891 13.883 1 98.56 278 VAL B N 1
ATOM 4739 C CA . VAL B 1 278 ? 16.797 29.203 15.109 1 98.56 278 VAL B CA 1
ATOM 4740 C C . VAL B 1 278 ? 15.508 28.391 15.18 1 98.56 278 VAL B C 1
ATOM 4742 O O . VAL B 1 278 ? 15.188 27.797 16.219 1 98.56 278 VAL B O 1
ATOM 4745 N N . LEU B 1 279 ? 14.781 28.312 14.07 1 98.75 279 LEU B N 1
ATOM 4746 C CA . LEU B 1 279 ? 13.562 27.516 14 1 98.75 279 LEU B CA 1
ATOM 4747 C C . LEU B 1 279 ? 13.844 26.047 14.32 1 98.75 279 LEU B C 1
ATOM 4749 O O . LEU B 1 279 ? 13.148 25.438 15.133 1 98.75 279 LEU B O 1
ATOM 4753 N N . ASN B 1 280 ? 14.859 25.531 13.703 1 98.69 280 ASN B N 1
ATOM 4754 C CA . ASN B 1 280 ? 15.227 24.141 13.883 1 98.69 280 ASN B CA 1
ATOM 4755 C C . ASN B 1 280 ? 15.5 23.812 15.352 1 98.69 280 ASN B C 1
ATOM 4757 O O . ASN B 1 280 ? 15.008 22.812 15.883 1 98.69 280 ASN B O 1
ATOM 4761 N N . GLU B 1 281 ? 16.25 24.672 16.031 1 98.44 281 GLU B N 1
ATOM 4762 C CA . GLU B 1 281 ? 16.594 24.469 17.438 1 98.44 281 GLU B CA 1
ATOM 4763 C C . GLU B 1 281 ? 15.359 24.609 18.328 1 98.44 281 GLU B C 1
ATOM 4765 O O . GLU B 1 281 ? 15.188 23.859 19.281 1 98.44 281 GLU B O 1
ATOM 4770 N N . SER B 1 282 ? 14.555 25.578 18.016 1 98.69 282 SER B N 1
ATOM 4771 C CA . SER B 1 282 ? 13.328 25.781 18.781 1 98.69 282 SER B CA 1
ATOM 4772 C C . SER B 1 282 ? 12.398 24.578 18.688 1 98.69 282 SER B C 1
ATOM 4774 O O . SER B 1 282 ? 11.812 24.156 19.672 1 98.69 282 SER B O 1
ATOM 4776 N N . VAL B 1 283 ? 12.273 24.047 17.469 1 98.69 283 VAL B N 1
ATOM 4777 C CA . VAL B 1 283 ? 11.422 22.875 17.25 1 98.69 283 VAL B CA 1
ATOM 4778 C C . VAL B 1 283 ? 11.977 21.688 18.031 1 98.69 283 VAL B C 1
ATOM 4780 O O . VAL B 1 283 ? 11.219 20.953 18.688 1 98.69 283 VAL B O 1
ATOM 4783 N N . LYS B 1 284 ? 13.234 21.547 18.062 1 97.69 284 LYS B N 1
ATOM 4784 C CA . LYS B 1 284 ? 13.883 20.453 18.781 1 97.69 284 LYS B CA 1
ATOM 4785 C C . LYS B 1 284 ? 13.586 20.516 20.266 1 97.69 284 LYS B C 1
ATOM 4787 O O . LYS B 1 284 ? 13.383 19.484 20.922 1 97.69 284 LYS B O 1
ATOM 4792 N N . MET B 1 285 ? 13.523 21.688 20.781 1 97.5 285 MET B N 1
ATOM 4793 C CA . MET B 1 285 ? 13.281 21.891 22.219 1 97.5 285 MET B CA 1
ATOM 4794 C C . MET B 1 285 ? 11.859 21.484 22.578 1 97.5 285 MET B C 1
ATOM 4796 O O . MET B 1 285 ? 11.609 21.031 23.703 1 97.5 285 MET B O 1
ATOM 4800 N N . LEU B 1 286 ? 10.992 21.641 21.656 1 98.06 286 LEU B N 1
ATOM 4801 C CA . LEU B 1 286 ? 9.586 21.375 21.922 1 98.06 286 LEU B CA 1
ATOM 4802 C C . LEU B 1 286 ? 9.211 19.938 21.562 1 98.06 286 LEU B C 1
ATOM 4804 O O . LEU B 1 286 ? 8.18 19.438 22 1 98.06 286 LEU B O 1
ATOM 4808 N N . HIS B 1 287 ? 10.023 19.281 20.672 1 97.81 287 HIS B N 1
ATOM 4809 C CA . HIS B 1 287 ? 9.766 17.938 20.188 1 97.81 287 HIS B CA 1
ATOM 4810 C C . HIS B 1 287 ? 9.891 16.906 21.297 1 97.81 287 HIS B C 1
ATOM 4812 O O . HIS B 1 287 ? 10.695 17.078 22.219 1 97.81 287 HIS B O 1
ATOM 4818 N N . PRO B 1 288 ? 9.078 15.859 21.266 1 94 288 PRO B N 1
ATOM 4819 C CA . PRO B 1 288 ? 9.211 14.828 22.297 1 94 288 PRO B CA 1
ATOM 4820 C C . PRO B 1 288 ? 10.633 14.289 22.406 1 94 288 PRO B C 1
ATOM 4822 O O . PRO B 1 288 ? 11.258 13.977 21.391 1 94 288 PRO B O 1
ATOM 4825 N N . LYS B 1 289 ? 11.094 14.055 23.625 1 89.56 289 LYS B N 1
ATOM 4826 C CA . LYS B 1 289 ? 12.484 13.695 23.891 1 89.56 289 LYS B CA 1
ATOM 4827 C C . LYS B 1 289 ? 12.773 12.258 23.469 1 89.56 289 LYS B C 1
ATOM 4829 O O . LYS B 1 289 ? 13.914 11.922 23.156 1 89.56 289 LYS B O 1
ATOM 4834 N N . ASN B 1 290 ? 11.797 11.477 23.453 1 85.81 290 ASN B N 1
ATOM 4835 C CA . ASN B 1 290 ? 12.008 10.062 23.172 1 85.81 290 ASN B CA 1
ATOM 4836 C C . ASN B 1 290 ? 11.961 9.781 21.672 1 85.81 290 ASN B C 1
ATOM 4838 O O . ASN B 1 290 ? 12 8.617 21.25 1 85.81 290 ASN B O 1
ATOM 4842 N N . ARG B 1 291 ? 11.812 10.797 20.906 1 90.81 291 ARG B N 1
ATOM 4843 C CA . ARG B 1 291 ? 11.82 10.633 19.469 1 90.81 291 ARG B CA 1
ATOM 4844 C C . ARG B 1 291 ? 12.836 11.562 18.812 1 90.81 291 ARG B C 1
ATOM 4846 O O . ARG B 1 291 ? 12.961 12.727 19.203 1 90.81 291 ARG B O 1
ATOM 4853 N N . GLY B 1 292 ? 13.578 11.016 17.875 1 92.81 292 GLY B N 1
ATOM 4854 C CA . GLY B 1 292 ? 14.516 11.828 17.125 1 92.81 292 GLY B CA 1
ATOM 4855 C C . GLY B 1 292 ? 13.859 12.578 15.977 1 92.81 292 GLY B C 1
ATOM 4856 O O . GLY B 1 292 ? 12.648 12.461 15.766 1 92.81 292 GLY B O 1
ATOM 4857 N N . MET B 1 293 ? 14.68 13.43 15.32 1 95.38 293 MET B N 1
ATOM 4858 C CA . MET B 1 293 ? 14.203 14.18 14.164 1 95.38 293 MET B CA 1
ATOM 4859 C C . MET B 1 293 ? 15.227 14.148 13.039 1 95.38 293 MET B C 1
ATOM 4861 O O . MET B 1 293 ? 16.438 14.172 13.289 1 95.38 293 MET B O 1
ATOM 4865 N N . ASP B 1 294 ? 14.75 14.07 11.852 1 95.19 294 ASP B N 1
ATOM 4866 C CA . ASP B 1 294 ? 15.57 14.258 10.656 1 95.19 294 ASP B CA 1
ATOM 4867 C C . ASP B 1 294 ? 14.719 14.656 9.453 1 95.19 294 ASP B C 1
ATOM 4869 O O . ASP B 1 294 ? 13.602 15.164 9.625 1 95.19 294 ASP B O 1
ATOM 4873 N N . THR B 1 295 ? 15.273 14.578 8.273 1 95.81 295 THR B N 1
ATOM 4874 C CA . THR B 1 295 ? 14.547 15.016 7.086 1 95.81 295 THR B CA 1
ATOM 4875 C C . THR B 1 295 ? 14.023 13.82 6.297 1 95.81 295 THR B C 1
ATOM 4877 O O . THR B 1 295 ? 13.711 13.945 5.109 1 95.81 295 THR B O 1
ATOM 4880 N N . GLY B 1 296 ? 13.992 12.664 6.941 1 91.38 296 GLY B N 1
ATOM 4881 C CA . GLY B 1 296 ? 13.57 11.469 6.234 1 91.38 296 GLY B CA 1
ATOM 4882 C C . GLY B 1 296 ? 14.414 11.172 5.008 1 91.38 296 GLY B C 1
ATOM 4883 O O . GLY B 1 296 ? 15.648 11.133 5.086 1 91.38 296 GLY B O 1
ATOM 4884 N N . PHE B 1 297 ? 13.781 11.008 3.857 1 89.56 297 PHE B N 1
ATOM 4885 C CA . PHE B 1 297 ? 14.477 10.633 2.631 1 89.56 297 PHE B CA 1
ATOM 4886 C C . PHE B 1 297 ? 14.953 11.867 1.883 1 89.56 297 PHE B C 1
ATOM 4888 O O . PHE B 1 297 ? 15.711 11.766 0.914 1 89.56 297 PHE B O 1
ATOM 4895 N N . TYR B 1 298 ? 14.602 12.977 2.342 1 93.5 298 TYR B N 1
ATOM 4896 C CA . TYR B 1 298 ? 14.805 14.219 1.595 1 93.5 298 TYR B CA 1
ATOM 4897 C C . TYR B 1 298 ? 16.281 14.391 1.23 1 93.5 298 TYR B C 1
ATOM 4899 O O . TYR B 1 298 ? 16.594 14.742 0.094 1 93.5 298 TYR B O 1
ATOM 4907 N N . MET B 1 299 ? 17.172 14.109 2.15 1 90.06 299 MET B N 1
ATOM 4908 C CA . MET B 1 299 ? 18.594 14.367 1.923 1 90.06 299 MET B CA 1
ATOM 4909 C C . MET B 1 299 ? 19.312 13.094 1.486 1 90.06 299 MET B C 1
ATOM 4911 O O . MET B 1 299 ? 20.531 13.086 1.343 1 90.06 299 MET B O 1
ATOM 4915 N N . ILE B 1 300 ? 18.531 12.039 1.34 1 81.38 300 ILE B N 1
ATOM 4916 C CA . ILE B 1 300 ? 19.172 10.781 0.974 1 81.38 300 ILE B CA 1
ATOM 4917 C C . ILE B 1 300 ? 19.516 10.789 -0.514 1 81.38 300 ILE B C 1
ATOM 4919 O O . ILE B 1 300 ? 18.766 11.328 -1.328 1 81.38 300 ILE B O 1
ATOM 4923 N N . ASP B 1 301 ? 20.75 10.32 -0.764 1 72.25 301 ASP B N 1
ATOM 4924 C CA . ASP B 1 301 ? 21.125 10.141 -2.164 1 72.25 301 ASP B CA 1
ATOM 4925 C C . ASP B 1 301 ? 20.234 9.094 -2.836 1 72.25 301 ASP B C 1
ATOM 4927 O O . ASP B 1 301 ? 20.141 7.961 -2.359 1 72.25 301 ASP B O 1
ATOM 4931 N N . PRO B 1 302 ? 19.625 9.539 -3.834 1 65.31 302 PRO B N 1
ATOM 4932 C CA . PRO B 1 302 ? 18.719 8.609 -4.512 1 65.31 302 PRO B CA 1
ATOM 4933 C C . PRO B 1 302 ? 19.391 7.273 -4.844 1 65.31 302 PRO B C 1
ATOM 4935 O O . PRO B 1 302 ? 18.734 6.234 -4.859 1 65.31 302 PRO B O 1
ATOM 4938 N N . SER B 1 303 ? 20.672 7.34 -5.078 1 60.66 303 SER B N 1
ATOM 4939 C CA . SER B 1 303 ? 21.391 6.117 -5.422 1 60.66 303 SER B CA 1
ATOM 4940 C C . SER B 1 303 ? 21.453 5.156 -4.238 1 60.66 303 SER B C 1
ATOM 4942 O O . SER B 1 303 ? 21.656 3.957 -4.414 1 60.66 303 SER B O 1
ATOM 4944 N N . MET B 1 304 ? 21.141 5.68 -3.066 1 56.44 304 MET B N 1
ATOM 4945 C CA . MET B 1 304 ? 21.234 4.863 -1.859 1 56.44 304 MET B CA 1
ATOM 4946 C C . MET B 1 304 ? 19.906 4.141 -1.587 1 56.44 304 MET B C 1
ATOM 4948 O O . MET B 1 304 ? 19.844 3.258 -0.73 1 56.44 304 MET B O 1
ATOM 4952 N N . ILE B 1 305 ? 18.922 4.543 -2.227 1 54.75 305 ILE B N 1
ATOM 4953 C CA . ILE B 1 305 ? 17.625 3.889 -2.057 1 54.75 305 ILE B CA 1
ATOM 4954 C C . ILE B 1 305 ? 17.438 2.832 -3.143 1 54.75 305 ILE B C 1
ATOM 4956 O O . ILE B 1 305 ? 16.734 1.837 -2.936 1 54.75 305 ILE B O 1
ATOM 4960 N N . ARG B 1 306 ? 18.234 2.99 -4.266 1 47.56 306 ARG B N 1
ATOM 4961 C CA . ARG B 1 306 ? 18.125 2.086 -5.406 1 47.56 306 ARG B CA 1
ATOM 4962 C C . ARG B 1 306 ? 19.141 0.953 -5.305 1 47.56 306 ARG B C 1
ATOM 4964 O O . ARG B 1 306 ? 20.25 1.147 -4.805 1 47.56 306 ARG B O 1
#

Nearest PDB structures (foldseek):
  4gug-assembly1_B  TM=5.626E-01  e=9.900E-04  Salmonella enterica subsp. enterica serovar Typhimurium str. LT2
  2pz0-assembly1_A  TM=5.974E-01  e=1.937E-03  Caldanaerobacter subterraneus subsp. tengcongensis MB4
  4gfs-assembly1_B  TM=5.926E-01  e=1.518E-03  Salmonella enterica subsp. enterica serovar Typhimurium str. LT2
  4ph6-assembly1_B  TM=6.179E-01  e=4.283E-03  Enterococcus faecalis V583
  1sfl-assembly1_B  TM=5.866E-01  e=1.640E-02  Staphylococcus aureus subsp. aureus MRSA252